Protein AF-0000000084685586 (afdb_homodimer)

Structure (mmCIF, N/CA/C/O backbone):
data_AF-0000000084685586-model_v1
#
loop_
_entity.id
_entity.type
_entity.pdbx_description
1 polymer '7-methyl-GTP pyrophosphatase'
#
loop_
_atom_site.group_PDB
_atom_site.id
_atom_site.type_symbol
_atom_site.label_atom_id
_atom_site.label_alt_id
_atom_site.label_comp_id
_atom_site.label_asym_id
_atom_site.label_entity_id
_atom_site.label_seq_id
_atom_site.pdbx_PDB_ins_code
_atom_site.Cartn_x
_atom_site.Cartn_y
_atom_site.Cartn_z
_atom_site.occupancy
_atom_site.B_iso_or_equiv
_atom_site.auth_seq_id
_atom_site.auth_comp_id
_atom_site.auth_asym_id
_atom_site.auth_atom_id
_atom_site.pdbx_PDB_model_num
ATOM 1 N N . MET A 1 1 ? -26.484 26.156 -3.01 1 33.19 1 MET A N 1
ATOM 2 C CA . MET A 1 1 ? -25.469 25.172 -3.322 1 33.19 1 MET A CA 1
ATOM 3 C C . MET A 1 1 ? -24.594 24.875 -2.104 1 33.19 1 MET A C 1
ATOM 5 O O . MET A 1 1 ? -24.109 25.797 -1.453 1 33.19 1 MET A O 1
ATOM 9 N N . LYS A 1 2 ? -24.719 23.781 -1.361 1 40.91 2 LYS A N 1
ATOM 10 C CA . LYS A 1 2 ? -24.125 23.562 -0.05 1 40.91 2 LYS A CA 1
ATOM 11 C C . LYS A 1 2 ? -22.625 23.875 -0.063 1 40.91 2 LYS A C 1
ATOM 13 O O . LYS A 1 2 ? -21.875 23.344 -0.884 1 40.91 2 LYS A O 1
ATOM 18 N N . ASN A 1 3 ? -22.062 24.969 0.302 1 48.19 3 ASN A N 1
ATOM 19 C CA . ASN A 1 3 ? -20.734 25.547 0.254 1 48.19 3 ASN A CA 1
ATOM 20 C C . ASN A 1 3 ? -19.703 24.609 0.878 1 48.19 3 ASN A C 1
ATOM 22 O O . ASN A 1 3 ? -19.469 24.641 2.09 1 48.19 3 ASN A O 1
ATOM 26 N N . HIS A 1 4 ? -19.516 23.422 0.453 1 59.19 4 HIS A N 1
ATOM 27 C CA . HIS A 1 4 ? -18.5 22.562 1.028 1 59.19 4 HIS A CA 1
ATOM 28 C C . HIS A 1 4 ? -17.109 23.188 0.94 1 59.19 4 HIS A C 1
ATOM 30 O O . HIS A 1 4 ? -16.734 23.734 -0.104 1 59.19 4 HIS A O 1
ATOM 36 N N . PRO A 1 5 ? -16.484 23.453 2.189 1 68.19 5 PRO A N 1
ATOM 37 C CA . PRO A 1 5 ? -15.18 24.109 2.168 1 68.19 5 PRO A CA 1
ATOM 38 C C . PRO A 1 5 ? -14.234 23.5 1.136 1 68.19 5 PRO A C 1
ATOM 40 O O . PRO A 1 5 ? -14.32 22.312 0.843 1 68.19 5 PRO A O 1
ATOM 43 N N . THR A 1 6 ? -13.578 24.438 0.465 1 91.06 6 THR A N 1
ATOM 44 C CA . THR A 1 6 ? -12.539 24.031 -0.475 1 91.06 6 THR A CA 1
ATOM 45 C C . THR A 1 6 ? -11.352 23.422 0.261 1 91.06 6 THR A C 1
ATOM 47 O O . THR A 1 6 ? -11.062 23.797 1.403 1 91.06 6 THR A O 1
ATOM 50 N N . LEU A 1 7 ? -10.812 22.406 -0.241 1 97 7 LEU A N 1
ATOM 51 C CA . LEU A 1 7 ? -9.695 21.672 0.348 1 97 7 LEU A CA 1
ATOM 52 C C . LEU A 1 7 ? -8.367 22.109 -0.25 1 97 7 LEU A C 1
ATOM 54 O O . LEU A 1 7 ? -8.258 22.281 -1.466 1 97 7 LEU A O 1
ATOM 58 N N . VAL A 1 8 ? -7.449 22.438 0.634 1 98.25 8 VAL A N 1
ATOM 59 C CA . VAL A 1 8 ? -6.102 22.781 0.198 1 98.25 8 VAL A CA 1
ATOM 60 C C . VAL A 1 8 ? -5.09 21.812 0.81 1 98.25 8 VAL A C 1
ATOM 62 O O . VAL A 1 8 ? -5.125 21.547 2.014 1 98.25 8 VAL A O 1
ATOM 65 N N . LEU A 1 9 ? -4.289 21.203 0.036 1 98.62 9 LEU A N 1
ATOM 66 C CA . LEU A 1 9 ? -3.156 20.406 0.481 1 98.62 9 LEU A CA 1
ATOM 67 C C . LEU A 1 9 ? -1.905 21.266 0.636 1 98.62 9 LEU A C 1
ATOM 69 O O . LEU A 1 9 ? -1.382 21.781 -0.349 1 98.62 9 LEU A O 1
ATOM 73 N N . ALA A 1 10 ? -1.425 21.438 1.863 1 98.5 10 ALA A N 1
ATOM 74 C CA . ALA A 1 10 ? -0.239 22.234 2.164 1 98.5 10 ALA A CA 1
ATOM 75 C C . ALA A 1 10 ? 1.037 21.438 1.912 1 98.5 10 ALA A C 1
ATOM 77 O O . ALA A 1 10 ? 1.771 21.109 2.85 1 98.5 10 ALA A O 1
ATOM 78 N N . SER A 1 11 ? 1.302 21.172 0.696 1 97.19 11 SER A N 1
ATOM 79 C CA . SER A 1 11 ? 2.434 20.328 0.323 1 97.19 11 SER A CA 1
ATOM 80 C C . SER A 1 11 ? 2.873 20.609 -1.112 1 97.19 11 SER A C 1
ATOM 82 O O . SER A 1 11 ? 2.041 20.875 -1.983 1 97.19 11 SER A O 1
ATOM 84 N N . SER A 1 12 ? 4.105 20.484 -1.377 1 92.56 12 SER A N 1
ATOM 85 C CA . SER A 1 12 ? 4.645 20.5 -2.732 1 92.56 12 SER A CA 1
ATOM 86 C C . SER A 1 12 ? 4.938 19.078 -3.223 1 92.56 12 SER A C 1
ATOM 88 O O . SER A 1 12 ? 5.426 18.891 -4.34 1 92.56 12 SER A O 1
ATOM 90 N N . SER A 1 13 ? 4.707 18.094 -2.408 1 93 13 SER A N 1
ATOM 91 C CA . SER A 1 13 ? 5.023 16.719 -2.736 1 93 13 SER A CA 1
ATOM 92 C C . SER A 1 13 ? 4.09 16.172 -3.816 1 93 13 SER A C 1
ATOM 94 O O . SER A 1 13 ? 2.873 16.125 -3.623 1 93 13 SER A O 1
ATOM 96 N N . PRO A 1 14 ? 4.637 15.719 -4.938 1 94.25 14 PRO A N 1
ATOM 97 C CA . PRO A 1 14 ? 3.775 15.102 -5.945 1 94.25 14 PRO A CA 1
ATOM 98 C C . PRO A 1 14 ? 3.119 13.812 -5.453 1 94.25 14 PRO A C 1
ATOM 100 O O . PRO A 1 14 ? 2.004 13.484 -5.867 1 94.25 14 PRO A O 1
ATOM 103 N N . PHE A 1 15 ? 3.734 13.102 -4.539 1 95.31 15 PHE A N 1
ATOM 104 C CA . PHE A 1 15 ? 3.201 11.852 -4 1 95.31 15 PHE A CA 1
ATOM 105 C C . PHE A 1 15 ? 1.967 12.117 -3.146 1 95.31 15 PHE A C 1
ATOM 107 O O . PHE A 1 15 ? 0.953 11.43 -3.283 1 95.31 15 PHE A O 1
ATOM 114 N N . ARG A 1 16 ? 2.051 13.117 -2.277 1 97.75 16 ARG A N 1
ATOM 115 C CA . ARG A 1 16 ? 0.903 13.453 -1.442 1 97.75 16 ARG A CA 1
ATOM 116 C C . ARG A 1 16 ? -0.281 13.898 -2.291 1 97.75 16 ARG A C 1
ATOM 118 O O . ARG A 1 16 ? -1.428 13.555 -1.999 1 97.75 16 ARG A O 1
ATOM 125 N N . LYS A 1 17 ? 0.033 14.609 -3.336 1 97.56 17 LYS A N 1
ATOM 126 C CA . LYS A 1 17 ? -1.008 15.055 -4.258 1 97.56 17 LYS A CA 1
ATOM 127 C C . LYS A 1 17 ? -1.71 13.859 -4.906 1 97.56 17 LYS A C 1
ATOM 129 O O . LYS A 1 17 ? -2.941 13.797 -4.926 1 97.56 17 LYS A O 1
ATOM 134 N N . THR A 1 18 ? -0.914 12.938 -5.402 1 97.44 18 THR A N 1
ATOM 135 C CA . THR A 1 18 ? -1.449 11.758 -6.062 1 97.44 18 THR A CA 1
ATOM 136 C C . THR A 1 18 ? -2.307 10.938 -5.094 1 97.44 18 THR A C 1
ATOM 138 O O . THR A 1 18 ? -3.363 10.43 -5.473 1 97.44 18 THR A O 1
ATOM 141 N N . LEU A 1 19 ? -1.852 10.828 -3.871 1 98.19 19 LEU A N 1
ATOM 142 C CA . LEU A 1 19 ? -2.594 10.07 -2.869 1 98.19 19 LEU A CA 1
ATOM 143 C C . LEU A 1 19 ? -3.932 10.734 -2.566 1 98.19 19 LEU A C 1
ATOM 145 O O . LEU A 1 19 ? -4.965 10.062 -2.512 1 98.19 19 LEU A O 1
ATOM 149 N N . LEU A 1 20 ? -3.904 12.047 -2.352 1 98.19 20 LEU A N 1
ATOM 150 C CA . LEU A 1 20 ? -5.133 12.758 -2.004 1 98.19 20 LEU A CA 1
ATOM 151 C C . LEU A 1 20 ? -6.168 12.625 -3.115 1 98.19 20 LEU A C 1
ATOM 153 O O . LEU A 1 20 ? -7.367 12.523 -2.846 1 98.19 20 LEU A O 1
ATOM 157 N N . LYS A 1 21 ? -5.715 12.562 -4.359 1 97.25 21 LYS A N 1
ATOM 158 C CA . LYS A 1 21 ? -6.605 12.453 -5.512 1 97.25 21 LYS A CA 1
ATOM 159 C C . LYS A 1 21 ? -7.43 11.172 -5.453 1 97.25 21 LYS A C 1
ATOM 161 O O . LYS A 1 21 ? -8.516 11.094 -6.039 1 97.25 21 LYS A O 1
ATOM 166 N N . LYS A 1 22 ? -6.945 10.172 -4.758 1 96.94 22 LYS A N 1
ATOM 167 C CA . LYS A 1 22 ? -7.656 8.906 -4.633 1 96.94 22 LYS A CA 1
ATOM 168 C C . LYS A 1 22 ? -9 9.102 -3.939 1 96.94 22 LYS A C 1
ATOM 170 O O . LYS A 1 22 ? -9.969 8.398 -4.25 1 96.94 22 LYS A O 1
ATOM 175 N N . ILE A 1 23 ? -9.055 10.094 -3.006 1 96.81 23 ILE A N 1
ATOM 176 C CA . ILE A 1 23 ? -10.242 10.148 -2.164 1 96.81 23 ILE A CA 1
ATOM 177 C C . ILE A 1 23 ? -10.969 11.469 -2.396 1 96.81 23 ILE A C 1
ATOM 179 O O . ILE A 1 23 ? -12.156 11.594 -2.09 1 96.81 23 ILE A O 1
ATOM 183 N N . TYR A 1 24 ? -10.258 12.477 -2.855 1 95 24 TYR A N 1
ATOM 184 C CA . TYR A 1 24 ? -10.805 13.812 -3.066 1 95 24 TYR A CA 1
ATOM 185 C C . TYR A 1 24 ? -10.188 14.469 -4.297 1 95 24 TYR A C 1
ATOM 187 O O . TYR A 1 24 ? -9.156 15.148 -4.195 1 95 24 TYR A O 1
ATOM 195 N N . PRO A 1 25 ? -10.867 14.422 -5.426 1 91.62 25 PRO A N 1
ATOM 196 C CA . PRO A 1 25 ? -10.234 14.805 -6.688 1 91.62 25 PRO A CA 1
ATOM 197 C C . PRO A 1 25 ? -10.117 16.312 -6.863 1 91.62 25 PRO A C 1
ATOM 199 O O . PRO A 1 25 ? -9.234 16.797 -7.582 1 91.62 25 PRO A O 1
ATOM 202 N N . ASN A 1 26 ? -10.977 17.094 -6.219 1 92.25 26 ASN A N 1
ATOM 203 C CA . ASN A 1 26 ? -11 18.547 -6.441 1 92.25 26 ASN A CA 1
ATOM 204 C C . ASN A 1 26 ? -10.445 19.297 -5.238 1 92.25 26 ASN A C 1
ATOM 206 O O . ASN A 1 26 ? -11.172 19.578 -4.277 1 92.25 26 ASN A O 1
ATOM 210 N N . PHE A 1 27 ? -9.195 19.547 -5.293 1 96.62 27 PHE A N 1
ATOM 211 C CA . PHE A 1 27 ? -8.531 20.312 -4.242 1 96.62 27 PHE A CA 1
ATOM 212 C C . PHE A 1 27 ? -7.441 21.203 -4.828 1 96.62 27 PHE A C 1
ATOM 214 O O . PHE A 1 27 ? -7.035 21.016 -5.977 1 96.62 27 PHE A O 1
ATOM 221 N N . GLU A 1 28 ? -7.055 22.141 -4.082 1 96.69 28 GLU A N 1
ATOM 222 C CA . GLU A 1 28 ? -5.922 23 -4.414 1 96.69 28 GLU A CA 1
ATOM 223 C C . GLU A 1 28 ? -4.656 22.547 -3.695 1 96.69 28 GLU A C 1
ATOM 225 O O . GLU A 1 28 ? -4.719 21.734 -2.762 1 96.69 28 GLU A O 1
ATOM 230 N N . THR A 1 29 ? -3.537 22.953 -4.176 1 97.56 29 THR A N 1
ATOM 231 C CA . THR A 1 29 ? -2.262 22.734 -3.506 1 97.56 29 THR A CA 1
ATOM 232 C C . THR A 1 29 ? -1.527 24.047 -3.283 1 97.56 29 THR A C 1
ATOM 234 O O . THR A 1 29 ? -1.684 24.984 -4.062 1 97.56 29 THR A O 1
ATOM 237 N N . ALA A 1 30 ? -0.843 24.172 -2.273 1 97.69 30 ALA A N 1
ATOM 238 C CA . ALA A 1 30 ? 0.036 25.297 -1.982 1 97.69 30 ALA A CA 1
ATOM 239 C C . ALA A 1 30 ? 1.222 24.859 -1.126 1 97.69 30 ALA A C 1
ATOM 241 O O . ALA A 1 30 ? 1.078 24.016 -0.239 1 97.69 30 ALA A O 1
ATOM 242 N N . SER A 1 31 ? 2.363 25.391 -1.377 1 95.5 31 SER A N 1
ATOM 243 C CA . SER A 1 31 ? 3.572 25.062 -0.632 1 95.5 31 SER A CA 1
ATOM 244 C C . SER A 1 31 ? 3.793 26.016 0.526 1 95.5 31 SER A C 1
ATOM 246 O O . SER A 1 31 ? 4.02 27.219 0.312 1 95.5 31 SER A O 1
ATOM 248 N N . PRO A 1 32 ? 3.73 25.484 1.701 1 93.75 32 PRO A N 1
ATOM 249 C CA . PRO A 1 32 ? 3.996 26.375 2.83 1 93.75 32 PRO A CA 1
ATOM 250 C C . PRO A 1 32 ? 5.48 26.688 2.996 1 93.75 32 PRO A C 1
ATOM 252 O O . PRO A 1 32 ? 6.332 25.859 2.674 1 93.75 32 PRO A O 1
ATOM 255 N N . ASN A 1 33 ? 5.781 27.844 3.439 1 92.06 33 ASN A N 1
ATOM 256 C CA . ASN A 1 33 ? 7.133 28.266 3.795 1 92.06 33 ASN A CA 1
ATOM 257 C C . ASN A 1 33 ? 7.336 28.266 5.309 1 92.06 33 ASN A C 1
ATOM 259 O O . ASN A 1 33 ? 6.898 29.203 5.988 1 92.06 33 ASN A O 1
ATOM 263 N N . ILE A 1 34 ? 7.961 27.25 5.766 1 93.81 34 ILE A N 1
ATOM 264 C CA . ILE A 1 34 ? 8.172 27.188 7.207 1 93.81 34 ILE A CA 1
ATOM 265 C C . ILE A 1 34 ? 9.602 26.766 7.504 1 93.81 34 ILE A C 1
ATOM 267 O O . ILE A 1 34 ? 10.289 26.219 6.633 1 93.81 34 ILE A O 1
ATOM 271 N N . ASP A 1 35 ? 10.07 27.047 8.727 1 91.44 35 ASP A N 1
ATOM 272 C CA . ASP A 1 35 ? 11.328 26.531 9.242 1 91.44 35 ASP A CA 1
ATOM 273 C C . ASP A 1 35 ? 11.164 25.094 9.727 1 91.44 35 ASP A C 1
ATOM 275 O O . ASP A 1 35 ? 10.492 24.844 10.727 1 91.44 35 ASP A O 1
ATOM 279 N N . GLU A 1 36 ? 11.766 24.109 9.031 1 89.69 36 GLU A N 1
ATOM 280 C CA . GLU A 1 36 ? 11.562 22.703 9.352 1 89.69 36 GLU A CA 1
ATOM 281 C C . GLU A 1 36 ? 12.672 22.188 10.258 1 89.69 36 GLU A C 1
ATOM 283 O O . GLU A 1 36 ? 12.805 20.969 10.461 1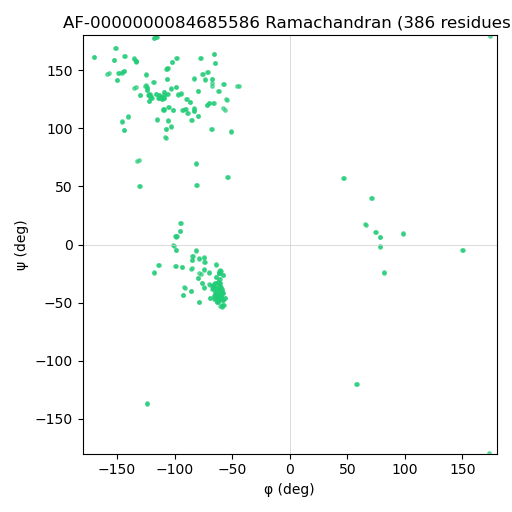 89.69 36 GLU A O 1
ATOM 288 N N . SER A 1 37 ? 13.422 23.078 10.93 1 88.25 37 SER A N 1
ATOM 289 C CA . SER A 1 37 ? 14.547 22.672 11.766 1 88.25 37 SER A CA 1
ATOM 290 C C . SER A 1 37 ? 14.07 21.984 13.031 1 88.25 37 SER A C 1
ATOM 292 O O . SER A 1 37 ? 12.984 22.25 13.531 1 88.25 37 SER A O 1
ATOM 294 N N . PHE A 1 38 ? 14.898 21.062 13.469 1 84.94 38 PHE A N 1
ATOM 295 C CA . PHE A 1 38 ? 14.633 20.359 14.719 1 84.94 38 PHE A CA 1
ATOM 296 C C . PHE A 1 38 ? 14.75 21.297 15.906 1 84.94 38 PHE A C 1
ATOM 298 O O . PHE A 1 38 ? 15.625 22.172 15.93 1 84.94 38 PHE A O 1
ATOM 305 N N . LYS A 1 39 ? 13.867 21.094 16.875 1 88.81 39 LYS A N 1
ATOM 306 C CA . LYS A 1 39 ? 13.953 21.812 18.141 1 88.81 39 LYS A CA 1
ATOM 307 C C . LYS A 1 39 ? 14.539 20.922 19.234 1 88.81 39 LYS A C 1
ATOM 309 O O . LYS A 1 39 ? 14.43 19.703 19.172 1 88.81 39 LYS A O 1
ATOM 314 N N . ALA A 1 40 ? 15.094 21.531 20.266 1 87.75 40 ALA A N 1
ATOM 315 C CA . ALA A 1 40 ? 15.742 20.797 21.344 1 87.75 40 ALA A CA 1
ATOM 316 C C . ALA A 1 40 ? 14.742 19.891 22.062 1 87.75 40 ALA A C 1
ATOM 318 O O . ALA A 1 40 ? 13.617 20.297 22.344 1 87.75 40 ALA A O 1
ATOM 319 N N . ASN A 1 41 ? 15.086 18.578 22.297 1 90.06 41 ASN A N 1
ATOM 320 C CA . ASN A 1 41 ? 14.336 17.578 23.047 1 90.06 41 ASN A CA 1
ATOM 321 C C . ASN A 1 41 ? 13.023 17.234 22.359 1 90.06 41 ASN A C 1
ATOM 323 O O . ASN A 1 41 ? 12.062 16.812 23.016 1 90.06 41 ASN A O 1
ATOM 327 N N . GLU A 1 42 ? 12.938 17.562 21.141 1 94.56 42 GLU A N 1
ATOM 328 C CA . GLU A 1 42 ? 11.75 17.203 20.375 1 94.56 42 GLU A CA 1
ATOM 329 C C . GLU A 1 42 ? 11.852 15.773 19.844 1 94.56 42 GLU A C 1
ATOM 331 O O . GLU A 1 42 ? 12.82 15.422 19.156 1 94.56 42 GLU A O 1
ATOM 336 N N . SER A 1 43 ? 10.93 14.852 20.281 1 96.5 43 SER A N 1
ATOM 337 C CA . SER A 1 43 ? 10.898 13.492 19.75 1 96.5 43 SER A CA 1
ATOM 338 C C . SER A 1 43 ? 10.523 13.484 18.281 1 96.5 43 SER A C 1
ATOM 340 O O . SER A 1 43 ? 9.992 14.469 17.766 1 96.5 43 SER A O 1
ATOM 342 N N . PRO A 1 44 ? 10.773 12.352 17.562 1 96.5 44 PRO A N 1
ATOM 343 C CA . PRO A 1 44 ? 10.375 12.25 16.156 1 96.5 44 PRO A CA 1
ATOM 344 C C . PRO A 1 44 ? 8.875 12.453 15.953 1 96.5 44 PRO A C 1
ATOM 346 O O . PRO A 1 44 ? 8.461 13.102 14.992 1 96.5 44 PRO A O 1
ATOM 349 N N . ILE A 1 45 ? 8.07 11.906 16.797 1 97.88 45 ILE A N 1
ATOM 350 C CA . ILE A 1 45 ? 6.621 12.062 16.719 1 97.88 45 ILE A CA 1
ATOM 351 C C . ILE A 1 45 ? 6.242 13.523 16.906 1 97.88 45 ILE A C 1
ATOM 353 O O . ILE A 1 45 ? 5.441 14.07 16.156 1 97.88 45 ILE A O 1
ATOM 357 N N . GLU A 1 46 ? 6.84 14.188 17.875 1 97.62 46 GLU A N 1
ATOM 358 C CA . GLU A 1 46 ? 6.559 15.594 18.141 1 97.62 46 GLU A CA 1
ATOM 359 C C . GLU A 1 46 ? 6.992 16.469 16.969 1 97.62 46 GLU A C 1
ATOM 361 O O . GLU A 1 46 ? 6.289 17.406 16.594 1 97.62 46 GLU A O 1
ATOM 366 N N . LEU A 1 47 ? 8.156 16.141 16.453 1 97.44 47 LEU A N 1
ATOM 367 C CA . LEU A 1 47 ? 8.656 16.891 15.289 1 97.44 47 LEU A CA 1
ATOM 368 C C . LEU A 1 47 ? 7.676 16.781 14.125 1 97.44 47 LEU A C 1
ATOM 370 O O . LEU A 1 47 ? 7.289 17.812 13.547 1 97.44 47 LEU A O 1
ATOM 374 N N . SER A 1 48 ? 7.293 15.562 13.766 1 98.12 48 SER A N 1
ATOM 375 C CA . SER A 1 48 ? 6.387 15.359 12.641 1 98.12 48 SER A CA 1
ATOM 376 C C . SER A 1 48 ? 5.055 16.062 12.867 1 98.12 48 SER A C 1
ATOM 378 O O . SER A 1 48 ? 4.5 16.672 11.945 1 98.12 48 SER A O 1
ATOM 380 N N . LYS A 1 49 ? 4.527 16.016 14.062 1 98.56 49 LYS A N 1
ATOM 381 C CA . LYS A 1 49 ? 3.27 16.688 14.406 1 98.56 49 LYS A CA 1
ATOM 382 C C . LYS A 1 49 ? 3.391 18.203 14.258 1 98.56 49 LYS A C 1
ATOM 384 O O . LYS A 1 49 ? 2.518 18.844 13.672 1 98.56 49 LYS A O 1
ATOM 389 N N . ARG A 1 50 ? 4.469 18.703 14.867 1 98.12 50 ARG A N 1
ATOM 390 C CA . ARG A 1 50 ? 4.664 20.141 14.82 1 98.12 50 ARG A CA 1
ATOM 391 C C . ARG A 1 50 ? 4.746 20.641 13.375 1 98.12 50 ARG A C 1
ATOM 393 O O . ARG A 1 50 ? 4.09 21.609 13.008 1 98.12 50 ARG A O 1
ATOM 400 N N . LEU A 1 51 ? 5.531 19.984 12.594 1 97.94 51 LEU A N 1
ATOM 401 C CA . LEU A 1 51 ? 5.723 20.391 11.211 1 97.94 51 LEU A CA 1
ATOM 402 C C . LEU A 1 51 ? 4.426 20.281 10.422 1 97.94 51 LEU A C 1
ATOM 404 O O . LEU A 1 51 ? 4.094 21.156 9.625 1 97.94 51 LEU A O 1
ATOM 408 N N . ALA A 1 52 ? 3.664 19.172 10.594 1 98.62 52 ALA A N 1
ATOM 409 C CA . ALA A 1 52 ? 2.367 19.047 9.938 1 98.62 52 ALA A CA 1
ATOM 410 C C . ALA A 1 52 ? 1.443 20.203 10.297 1 98.62 52 ALA A C 1
ATOM 412 O O . ALA A 1 52 ? 0.808 20.797 9.422 1 98.62 52 ALA A O 1
ATOM 413 N N . PHE A 1 53 ? 1.397 20.516 11.547 1 98.62 53 PHE A N 1
ATOM 414 C CA . PHE A 1 53 ? 0.56 21.594 12.047 1 98.62 53 PHE A CA 1
ATOM 415 C C . PHE A 1 53 ? 1.013 22.938 11.484 1 98.62 53 PHE A C 1
ATOM 417 O O . PHE A 1 53 ? 0.194 23.719 11 1 98.62 53 PHE A O 1
ATOM 424 N N . GLU A 1 54 ? 2.309 23.188 11.523 1 98.38 54 GLU A N 1
ATOM 425 C CA . GLU A 1 54 ? 2.85 24.469 11.062 1 98.38 54 GLU A CA 1
ATOM 426 C C . GLU A 1 54 ? 2.643 24.656 9.562 1 98.38 54 GLU A C 1
ATOM 428 O O . GLU A 1 54 ? 2.367 25.766 9.102 1 98.38 54 GLU A O 1
ATOM 433 N N . LYS A 1 55 ? 2.734 23.578 8.828 1 98.56 55 LYS A N 1
ATOM 434 C CA . LYS A 1 55 ? 2.498 23.656 7.387 1 98.56 55 LYS A CA 1
ATOM 435 C C . LYS A 1 55 ? 1.059 24.062 7.086 1 98.56 55 LYS A C 1
ATOM 437 O O . LYS A 1 55 ? 0.816 24.922 6.223 1 98.56 55 LYS A O 1
ATOM 442 N N . ALA A 1 56 ? 0.121 23.5 7.773 1 98.62 56 ALA A N 1
ATOM 443 C CA . ALA A 1 56 ? -1.281 23.859 7.594 1 98.62 56 ALA A CA 1
ATOM 444 C C . ALA A 1 56 ? -1.533 25.297 8.039 1 98.62 56 ALA A C 1
ATOM 446 O O . ALA A 1 56 ? -2.154 26.078 7.312 1 98.62 56 ALA A O 1
ATOM 447 N N . THR A 1 57 ? -0.998 25.656 9.156 1 98.25 57 THR A N 1
ATOM 448 C CA . THR A 1 57 ? -1.232 26.969 9.758 1 98.25 57 THR A CA 1
ATOM 449 C C . THR A 1 57 ? -0.642 28.078 8.898 1 98.25 57 THR A C 1
ATOM 451 O O . THR A 1 57 ? -1.231 29.156 8.773 1 98.25 57 THR A O 1
ATOM 454 N N . ALA A 1 58 ? 0.47 27.781 8.32 1 98.19 58 ALA A N 1
ATOM 455 C CA . ALA A 1 58 ? 1.184 28.781 7.52 1 98.19 58 ALA A CA 1
ATOM 456 C C . ALA A 1 58 ? 0.329 29.266 6.352 1 98.19 58 ALA A C 1
ATOM 458 O O . ALA A 1 58 ? 0.521 30.375 5.852 1 98.19 58 ALA A O 1
ATOM 459 N N . LEU A 1 59 ? -0.647 28.531 5.926 1 98 59 LEU A N 1
ATOM 460 C CA . LEU A 1 59 ? -1.411 28.859 4.73 1 98 59 LEU A CA 1
ATOM 461 C C . LEU A 1 59 ? -2.725 29.547 5.094 1 98 59 LEU A C 1
ATOM 463 O O . LEU A 1 59 ? -3.457 30 4.215 1 98 59 LEU A O 1
ATOM 467 N N . THR A 1 60 ? -3.086 29.688 6.371 1 97.56 60 THR A N 1
ATOM 468 C CA . THR A 1 60 ? -4.375 30.188 6.832 1 97.56 60 THR A CA 1
ATOM 469 C C . THR A 1 60 ? -4.617 31.609 6.328 1 97.56 60 THR A C 1
ATOM 471 O O . THR A 1 60 ? -5.742 31.969 5.973 1 97.56 60 THR A O 1
ATOM 474 N N . PRO A 1 61 ? -3.549 32.531 6.227 1 97.38 61 PRO A N 1
ATOM 475 C CA . PRO A 1 61 ? -3.809 33.875 5.727 1 97.38 61 PRO A CA 1
ATOM 476 C C . PRO A 1 61 ? -4.23 33.875 4.258 1 97.38 61 PRO A C 1
ATOM 478 O O . PRO A 1 61 ? -5.059 34.719 3.857 1 97.38 61 PRO A O 1
ATOM 481 N N . ASP A 1 62 ? -3.717 33 3.467 1 97.5 62 ASP A N 1
ATOM 482 C CA . ASP A 1 62 ? -3.982 32.969 2.031 1 97.5 62 ASP A CA 1
ATOM 483 C C . ASP A 1 62 ? -5.258 32.188 1.73 1 97.5 62 ASP A C 1
ATOM 485 O O . ASP A 1 62 ? -5.863 32.344 0.669 1 97.5 62 ASP A O 1
ATOM 489 N N . PHE A 1 63 ? -5.656 31.312 2.717 1 97.31 63 PHE A N 1
ATOM 490 C CA . PHE A 1 63 ? -6.832 30.469 2.566 1 97.31 63 PHE A CA 1
ATOM 491 C C . PHE A 1 63 ? -7.727 30.562 3.797 1 97.31 63 PHE A C 1
ATOM 493 O O . PHE A 1 63 ? -7.883 29.578 4.531 1 97.31 63 PHE A O 1
ATOM 500 N N . PRO A 1 64 ? -8.43 31.641 4.008 1 95.75 64 PRO A N 1
ATOM 501 C CA . PRO A 1 64 ? -9.117 31.922 5.27 1 95.75 64 PRO A CA 1
ATOM 502 C C . PRO A 1 64 ? -10.438 31.156 5.398 1 95.75 64 PRO A C 1
ATOM 504 O O . PRO A 1 64 ? -11.023 31.125 6.484 1 95.75 64 PRO A O 1
ATOM 507 N N . ASN A 1 65 ? -11.016 30.531 4.391 1 95.56 65 ASN A N 1
ATOM 508 C CA . ASN A 1 65 ? -12.266 29.781 4.41 1 95.56 65 ASN A CA 1
ATOM 509 C C . ASN A 1 65 ? -12.109 28.406 3.768 1 95.56 65 ASN A C 1
ATOM 511 O O . ASN A 1 65 ? -12.891 28.031 2.889 1 95.56 65 ASN A O 1
ATOM 515 N N . HIS A 1 66 ? -11.086 27.672 4.215 1 97.19 66 HIS A N 1
ATOM 516 C CA . HIS A 1 66 ? -10.727 26.391 3.629 1 97.19 66 HIS A CA 1
ATOM 517 C C . HIS A 1 66 ? -10.484 25.344 4.707 1 97.19 66 HIS A C 1
ATOM 519 O O . HIS A 1 66 ? -10.305 25.672 5.879 1 97.19 66 HIS A O 1
ATOM 525 N N . LEU A 1 67 ? -10.602 24.125 4.355 1 98.06 67 LEU A N 1
ATOM 526 C CA . LEU A 1 67 ? -9.938 23.031 5.059 1 98.06 67 LEU A CA 1
ATOM 527 C C . LEU A 1 67 ? -8.523 22.812 4.512 1 98.06 67 LEU A C 1
ATOM 529 O O . LEU A 1 67 ? -8.344 22.641 3.303 1 98.06 67 LEU A O 1
ATOM 533 N N . ILE A 1 68 ? -7.559 22.906 5.391 1 98.69 68 ILE A N 1
ATOM 534 C CA . ILE A 1 68 ? -6.156 22.828 4.984 1 98.69 68 ILE A CA 1
ATOM 535 C C . ILE A 1 68 ? -5.527 21.562 5.539 1 98.69 68 ILE A C 1
ATOM 537 O O . ILE A 1 68 ? -5.617 21.281 6.738 1 98.69 68 ILE A O 1
ATOM 541 N N . ILE A 1 69 ? -4.93 20.797 4.66 1 98.81 69 ILE A N 1
ATOM 542 C CA . ILE A 1 69 ? -4.25 19.562 5.051 1 98.81 69 ILE A CA 1
ATOM 543 C C . ILE A 1 69 ? -2.742 19.797 5.105 1 98.81 69 ILE A C 1
ATOM 545 O O . ILE A 1 69 ? -2.121 20.125 4.094 1 98.81 69 ILE A O 1
ATOM 549 N N . GLY A 1 70 ? -2.176 19.688 6.266 1 98.75 70 GLY A N 1
ATOM 550 C CA . GLY A 1 70 ? -0.733 19.609 6.434 1 98.75 70 GLY A CA 1
ATOM 551 C C . GLY A 1 70 ? -0.247 18.219 6.797 1 98.75 70 GLY A C 1
ATOM 552 O O . GLY A 1 70 ? -0.894 17.516 7.57 1 98.75 70 GLY A O 1
ATOM 553 N N . SER A 1 71 ? 0.92 17.844 6.242 1 98.56 71 SER A N 1
ATOM 554 C CA . SER A 1 71 ? 1.512 16.547 6.559 1 98.56 71 SER A CA 1
ATOM 555 C C . SER A 1 71 ? 3.035 16.625 6.578 1 98.56 71 SER A C 1
ATOM 557 O O . SER A 1 71 ? 3.627 17.438 5.867 1 98.56 71 SER A O 1
ATOM 559 N N . ASP A 1 72 ? 3.615 15.836 7.41 1 97.88 72 ASP A N 1
ATOM 560 C CA . ASP A 1 72 ? 5.066 15.695 7.48 1 97.88 72 ASP A CA 1
ATOM 561 C C . ASP A 1 72 ? 5.461 14.281 7.906 1 97.88 72 ASP A C 1
ATOM 563 O O . ASP A 1 72 ? 4.727 13.625 8.648 1 97.88 72 ASP A O 1
ATOM 567 N N . GLN A 1 73 ? 6.559 13.844 7.418 1 97.62 73 GLN A N 1
ATOM 568 C CA . GLN A 1 73 ? 7.027 12.492 7.703 1 97.62 73 GLN A CA 1
ATOM 569 C C . GLN A 1 73 ? 8.477 12.5 8.164 1 97.62 73 GLN A C 1
ATOM 571 O O . GLN A 1 73 ? 9.336 13.125 7.539 1 97.62 73 GLN A O 1
ATOM 576 N N . VAL A 1 74 ? 8.68 11.859 9.273 1 97.69 74 VAL A N 1
ATOM 577 C CA . VAL A 1 74 ? 10.016 11.688 9.836 1 97.69 74 VAL A CA 1
ATOM 578 C C . VAL A 1 74 ? 10.398 10.203 9.805 1 97.69 74 VAL A C 1
ATOM 580 O O . VAL A 1 74 ? 9.625 9.352 10.25 1 97.69 74 VAL A O 1
ATOM 583 N N . ALA A 1 75 ? 11.555 9.898 9.266 1 98.38 75 ALA A N 1
ATOM 584 C CA . ALA A 1 75 ? 12.078 8.539 9.211 1 98.38 75 ALA A CA 1
ATOM 585 C C . ALA A 1 75 ? 13.266 8.367 10.164 1 98.38 75 ALA A C 1
ATOM 587 O O . ALA A 1 75 ? 14.195 9.18 10.156 1 98.38 75 ALA A O 1
ATOM 588 N N . MET A 1 76 ? 13.203 7.309 10.945 1 98.62 76 MET A N 1
ATOM 589 C CA . MET A 1 76 ? 14.242 7.082 11.945 1 98.62 76 MET A CA 1
ATOM 590 C C . MET A 1 76 ? 14.883 5.711 11.758 1 98.62 76 MET A C 1
ATOM 592 O O . MET A 1 76 ? 14.188 4.715 11.57 1 98.62 76 MET A O 1
ATOM 596 N N . LEU A 1 77 ? 16.141 5.629 11.773 1 98.62 77 LEU A N 1
ATOM 597 C CA . LEU A 1 77 ? 16.938 4.426 11.977 1 98.62 77 LEU A CA 1
ATOM 598 C C . LEU A 1 77 ? 17.594 4.438 13.359 1 98.62 77 LEU A C 1
ATOM 600 O O . LEU A 1 77 ? 18.641 5.066 13.547 1 98.62 77 LEU A O 1
ATOM 604 N N . GLY A 1 78 ? 17 3.73 14.305 1 97.06 78 GLY A N 1
ATOM 605 C CA . GLY A 1 78 ? 17.422 3.951 15.688 1 97.06 78 GLY A CA 1
ATOM 606 C C . GLY A 1 78 ? 17.25 5.391 16.141 1 97.06 78 GLY A C 1
ATOM 607 O O . GLY A 1 78 ? 16.156 5.957 16.016 1 97.06 78 GLY A O 1
ATOM 608 N N . ASP A 1 79 ? 18.328 5.98 16.516 1 95.25 79 ASP A N 1
ATOM 609 C CA . ASP A 1 79 ? 18.281 7.352 17 1 95.25 79 ASP A CA 1
ATOM 610 C C . ASP A 1 79 ? 18.672 8.344 15.914 1 95.25 79 ASP A C 1
ATOM 612 O O . ASP A 1 79 ? 18.703 9.555 16.156 1 95.25 79 ASP A O 1
ATOM 616 N N . GLN A 1 80 ? 18.828 7.828 14.789 1 95.69 80 GLN A N 1
ATOM 617 C CA . GLN A 1 80 ? 19.25 8.688 13.688 1 95.69 80 GLN A CA 1
ATOM 618 C C . GLN A 1 80 ? 18.094 8.977 12.734 1 95.69 80 GLN A C 1
ATOM 620 O O . GLN A 1 80 ? 17.438 8.055 12.258 1 95.69 80 GLN A O 1
ATOM 625 N N . GLN A 1 81 ? 17.922 10.234 12.453 1 96 81 GLN A N 1
ATOM 626 C CA . GLN A 1 81 ? 16.922 10.625 11.461 1 96 81 GLN A CA 1
ATOM 627 C C . GLN A 1 81 ? 17.453 10.438 10.047 1 96 81 GLN A C 1
ATOM 629 O O . GLN A 1 81 ? 18.594 10.797 9.75 1 96 81 GLN A O 1
ATOM 634 N N . LEU A 1 82 ? 16.703 9.844 9.219 1 97.44 82 LEU A N 1
ATOM 635 C CA . LEU A 1 82 ? 17 9.711 7.797 1 97.44 82 LEU A CA 1
ATOM 636 C C . LEU A 1 82 ? 16.328 10.828 6.996 1 97.44 82 LEU A C 1
ATOM 638 O O . LEU A 1 82 ? 15.148 11.117 7.203 1 97.44 82 LEU A O 1
ATOM 642 N N . THR A 1 83 ? 17.047 11.469 6.184 1 95.06 83 THR A N 1
ATOM 643 C CA . THR A 1 83 ? 16.547 12.57 5.379 1 95.06 83 THR A CA 1
ATOM 644 C C . THR A 1 83 ? 16.609 12.234 3.893 1 95.06 83 THR A C 1
ATOM 646 O O . THR A 1 83 ? 16.938 11.102 3.523 1 95.06 83 THR A O 1
ATOM 649 N N . LYS A 1 84 ? 16.156 13.148 3.074 1 95.81 84 LYS A N 1
ATOM 650 C CA . LYS A 1 84 ? 16.312 12.992 1.631 1 95.81 84 LYS A CA 1
ATOM 651 C C . LYS A 1 84 ? 17.797 13.055 1.232 1 95.81 84 LYS A C 1
ATOM 653 O O . LYS A 1 84 ? 18.469 14.062 1.486 1 95.81 84 LYS A O 1
ATOM 658 N N . PRO A 1 85 ? 18.234 12.008 0.623 1 97.75 85 PRO A N 1
ATOM 659 C CA . PRO A 1 85 ? 19.672 11.977 0.369 1 97.75 85 PRO A CA 1
ATOM 660 C C . PRO A 1 85 ? 20.109 13 -0.676 1 97.75 85 PRO A C 1
ATOM 662 O O . PRO A 1 85 ? 21.266 13.461 -0.65 1 97.75 85 PRO A O 1
ATOM 665 N N . GLY A 1 86 ? 19.234 13.242 -1.7 1 97.19 86 GLY A N 1
ATOM 666 C CA . GLY A 1 86 ? 19.5 14.273 -2.693 1 97.19 86 GLY A CA 1
ATOM 667 C C . GLY A 1 86 ? 20.438 13.805 -3.799 1 97.19 86 GLY A C 1
ATOM 668 O O . GLY A 1 86 ? 20.453 14.383 -4.891 1 97.19 86 GLY A O 1
ATOM 669 N N . GLU A 1 87 ? 21.281 12.766 -3.535 1 97.94 87 GLU A N 1
ATOM 670 C CA . GLU A 1 87 ? 22.25 12.289 -4.527 1 97.94 87 GLU A CA 1
ATOM 671 C C . GLU A 1 87 ? 22.547 10.812 -4.328 1 97.94 87 GLU A C 1
ATOM 673 O O . GLU A 1 87 ? 22.219 10.234 -3.293 1 97.94 87 GLU A O 1
ATOM 678 N N . PHE A 1 88 ? 23.25 10.266 -5.363 1 98.5 88 PHE A N 1
ATOM 679 C CA . PHE A 1 88 ? 23.5 8.836 -5.465 1 98.5 88 PHE A CA 1
ATOM 680 C C . PHE A 1 88 ? 24.266 8.328 -4.254 1 98.5 88 PHE A C 1
ATOM 682 O O . PHE A 1 88 ? 23.812 7.434 -3.543 1 98.5 88 PHE A O 1
ATOM 689 N N . ASN A 1 89 ? 25.406 8.898 -3.898 1 98.62 89 ASN A N 1
ATOM 690 C CA . ASN A 1 89 ? 26.281 8.391 -2.857 1 98.62 89 ASN A CA 1
ATOM 691 C C . ASN A 1 89 ? 25.625 8.43 -1.484 1 98.62 89 ASN A C 1
ATOM 693 O O . ASN A 1 89 ? 25.781 7.508 -0.685 1 98.62 89 ASN A O 1
ATOM 697 N N . LYS A 1 90 ? 24.922 9.461 -1.202 1 98.5 90 LYS A N 1
ATOM 698 C CA . LYS A 1 90 ? 24.219 9.57 0.076 1 98.5 90 LYS A CA 1
ATOM 699 C C . LYS A 1 90 ? 23.094 8.539 0.18 1 98.5 90 LYS A C 1
ATOM 701 O O . LYS A 1 90 ? 22.844 7.992 1.256 1 98.5 90 LYS A O 1
ATOM 706 N N . ALA A 1 91 ? 22.422 8.336 -0.968 1 98.75 91 ALA A N 1
ATOM 707 C CA . ALA A 1 91 ? 21.391 7.309 -0.992 1 98.75 91 ALA A CA 1
ATOM 708 C C . ALA A 1 91 ? 21.969 5.93 -0.69 1 98.75 91 ALA A C 1
ATOM 710 O O . ALA A 1 91 ? 21.438 5.188 0.135 1 98.75 91 ALA A O 1
ATOM 711 N N . VAL A 1 92 ? 23.094 5.625 -1.339 1 98.81 92 VAL A N 1
ATOM 712 C CA . VAL A 1 92 ? 23.766 4.344 -1.138 1 98.81 92 VAL A CA 1
ATOM 713 C C . VAL A 1 92 ? 24.188 4.207 0.322 1 98.81 92 VAL A C 1
ATOM 715 O O . VAL A 1 92 ? 24 3.158 0.938 1 98.81 92 VAL A O 1
ATOM 718 N N . GLN A 1 93 ? 24.703 5.23 0.872 1 98.62 93 GLN A N 1
ATOM 719 C CA . GLN A 1 93 ? 25.156 5.215 2.26 1 98.62 93 GLN A CA 1
ATOM 720 C C . GLN A 1 93 ? 23.984 4.961 3.213 1 98.62 93 GLN A C 1
ATOM 722 O O . GLN A 1 93 ? 24.094 4.148 4.133 1 98.62 93 GLN A O 1
ATOM 727 N N . GLN A 1 94 ? 22.953 5.676 3.021 1 98.62 94 GLN A N 1
ATOM 728 C CA . GLN A 1 94 ? 21.781 5.508 3.877 1 98.62 94 GLN A CA 1
ATOM 729 C C . GLN A 1 94 ? 21.25 4.078 3.799 1 98.62 94 GLN A C 1
ATOM 731 O O . GLN A 1 94 ? 20.953 3.465 4.828 1 98.62 94 GLN A O 1
ATOM 736 N N . LEU A 1 95 ? 21.094 3.537 2.58 1 98.88 95 LEU A N 1
ATOM 737 C CA . LEU A 1 95 ? 20.578 2.188 2.4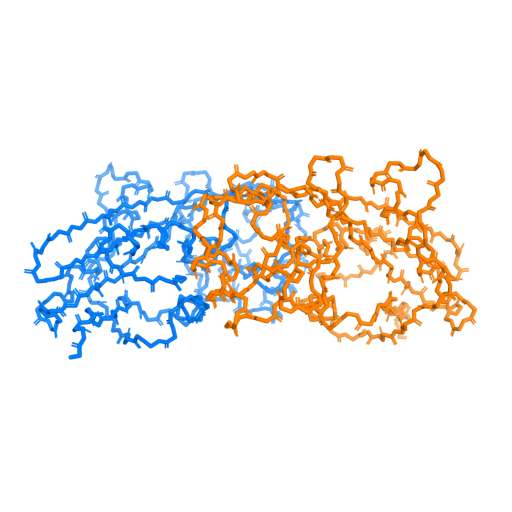02 1 98.88 95 LEU A CA 1
ATOM 738 C C . LEU A 1 95 ? 21.531 1.151 2.977 1 98.88 95 LEU A C 1
ATOM 740 O O . LEU A 1 95 ? 21.094 0.135 3.525 1 98.88 95 LEU A O 1
ATOM 744 N N . THR A 1 96 ? 22.828 1.391 2.814 1 98.88 96 THR A N 1
ATOM 745 C CA . THR A 1 96 ? 23.812 0.484 3.396 1 98.88 96 THR A CA 1
ATOM 746 C C . THR A 1 96 ? 23.672 0.428 4.914 1 98.88 96 THR A C 1
ATOM 748 O O . THR A 1 96 ? 23.672 -0.654 5.504 1 98.88 96 THR A O 1
ATOM 751 N N . ARG A 1 97 ? 23.5 1.558 5.527 1 98.5 97 ARG A N 1
ATOM 752 C CA . ARG A 1 97 ? 23.312 1.62 6.973 1 98.5 97 ARG A CA 1
ATOM 753 C C . ARG A 1 97 ? 22.016 0.939 7.395 1 98.5 97 ARG A C 1
ATOM 755 O O . ARG A 1 97 ? 21.938 0.36 8.477 1 98.5 97 ARG A O 1
ATOM 762 N N . SER A 1 98 ? 21.031 1.013 6.562 1 98.69 98 SER A N 1
ATOM 763 C CA . SER A 1 98 ? 19.703 0.516 6.887 1 98.69 98 SER A CA 1
ATOM 764 C C . SER A 1 98 ? 19.594 -0.979 6.609 1 98.69 98 SER A C 1
ATOM 766 O O . SER A 1 98 ? 18.641 -1.625 7.047 1 98.69 98 SER A O 1
ATOM 768 N N . SER A 1 99 ? 20.531 -1.545 5.895 1 98.75 99 SER A N 1
ATOM 769 C CA . SER A 1 99 ? 20.5 -2.953 5.508 1 98.75 99 SER A CA 1
ATOM 770 C C . SER A 1 99 ? 20.359 -3.855 6.73 1 98.75 99 SER A C 1
ATOM 772 O O . SER A 1 99 ? 21.109 -3.732 7.695 1 98.75 99 SER A O 1
ATOM 774 N N . GLY A 1 100 ? 19.328 -4.723 6.727 1 98.69 100 GLY A N 1
ATOM 775 C CA . GLY A 1 100 ? 19.109 -5.691 7.789 1 98.69 100 GLY A CA 1
ATOM 776 C C . GLY A 1 100 ? 18.484 -5.082 9.031 1 98.69 100 GLY A C 1
ATOM 777 O O . GLY A 1 100 ? 18.375 -5.746 10.062 1 98.69 100 GLY A O 1
ATOM 778 N N . LYS A 1 101 ? 18.094 -3.848 9.008 1 98.81 101 LYS A N 1
ATOM 779 C CA . LYS A 1 101 ? 17.562 -3.15 10.172 1 98.81 101 LYS A CA 1
ATOM 780 C C . LYS A 1 101 ? 16.125 -2.705 9.945 1 98.81 101 LYS A C 1
ATOM 782 O O . LYS A 1 101 ? 15.516 -3.033 8.914 1 98.81 101 LYS A O 1
ATOM 787 N N . THR A 1 102 ? 15.523 -2.125 10.914 1 98.88 102 THR A N 1
ATOM 788 C CA . THR A 1 102 ? 14.148 -1.625 10.836 1 98.88 102 THR A CA 1
ATOM 789 C C . THR A 1 102 ? 14.133 -0.099 10.852 1 98.88 102 THR A C 1
ATOM 791 O O . THR A 1 102 ? 14.773 0.529 11.695 1 98.88 102 THR A O 1
ATOM 794 N N . ILE A 1 103 ? 13.484 0.447 9.867 1 98.88 103 ILE A N 1
ATOM 795 C CA . ILE A 1 103 ? 13.266 1.887 9.805 1 98.88 103 ILE A CA 1
ATOM 796 C C . ILE A 1 103 ? 11.852 2.209 10.305 1 98.88 103 ILE A C 1
ATOM 798 O O . ILE A 1 103 ? 10.891 1.535 9.93 1 98.88 103 ILE A O 1
ATOM 802 N N . VAL A 1 104 ? 11.695 3.201 11.125 1 98.88 104 VAL A N 1
ATOM 803 C CA . VAL A 1 104 ? 10.391 3.617 11.625 1 98.88 104 VAL A CA 1
ATOM 804 C C . VAL A 1 104 ? 10 4.957 11.008 1 98.88 104 VAL A C 1
ATOM 806 O O . VAL A 1 104 ? 10.781 5.91 11.031 1 98.88 104 VAL A O 1
ATOM 809 N N . PHE A 1 105 ? 8.859 5.016 10.469 1 98.81 105 PHE A N 1
ATOM 810 C CA . PHE A 1 105 ? 8.32 6.227 9.867 1 98.81 105 PHE A CA 1
ATOM 811 C C . PHE A 1 105 ? 7.191 6.797 10.719 1 98.81 105 PHE A C 1
ATOM 813 O O . PHE A 1 105 ? 6.238 6.09 11.047 1 98.81 105 PHE A O 1
ATOM 820 N N . TYR A 1 106 ? 7.312 8.008 11.062 1 98.69 106 TYR A N 1
ATOM 821 C CA . TYR A 1 106 ? 6.254 8.789 11.695 1 98.69 106 TYR A CA 1
ATOM 822 C C . TYR A 1 106 ? 5.648 9.789 10.719 1 98.69 106 TYR A C 1
ATOM 824 O O . TYR A 1 106 ? 6.301 10.758 10.328 1 98.69 106 TYR A O 1
ATOM 832 N N . THR A 1 107 ? 4.496 9.523 10.281 1 98.69 107 THR A N 1
ATOM 833 C CA . THR A 1 107 ? 3.807 10.43 9.375 1 98.69 107 THR A CA 1
ATOM 834 C C . THR A 1 107 ? 2.633 11.109 10.078 1 98.69 107 THR A C 1
ATOM 836 O O . THR A 1 107 ? 1.666 10.445 10.461 1 98.69 107 THR A O 1
ATOM 839 N N . SER A 1 108 ? 2.738 12.383 10.203 1 98.81 108 SER A N 1
ATOM 840 C CA . SER A 1 108 ? 1.686 13.141 10.883 1 98.81 108 SER A CA 1
ATOM 841 C C . SER A 1 108 ? 0.848 13.93 9.883 1 98.81 108 SER A C 1
ATOM 843 O O . SER A 1 108 ? 1.332 14.297 8.812 1 98.81 108 SER A O 1
ATOM 845 N N . LEU A 1 109 ? -0.377 14.133 10.273 1 98.5 109 LEU A N 1
ATOM 846 C CA . LEU A 1 109 ? -1.371 14.852 9.477 1 98.5 109 LEU A CA 1
ATOM 847 C C . LEU A 1 109 ? -2.139 15.844 10.344 1 98.5 109 LEU A C 1
ATOM 849 O O . LEU A 1 109 ? -2.502 15.539 11.477 1 98.5 109 LEU A O 1
ATOM 853 N N . THR A 1 110 ? -2.283 17.016 9.789 1 98.81 110 THR A N 1
ATOM 854 C CA . THR A 1 110 ? -3.148 18.016 10.398 1 98.81 110 THR A CA 1
ATOM 855 C C . THR A 1 110 ? -4.262 18.422 9.438 1 98.81 110 THR A C 1
ATOM 857 O O . THR A 1 110 ? -4.008 18.688 8.258 1 98.81 110 THR A O 1
ATOM 860 N N . LEU A 1 111 ? -5.453 18.375 9.836 1 98.81 111 LEU A N 1
ATOM 861 C CA . LEU A 1 111 ? -6.582 19.016 9.164 1 98.81 111 LEU A CA 1
ATOM 862 C C . LEU A 1 111 ? -7.035 20.25 9.922 1 98.81 111 LEU A C 1
ATOM 864 O O . LEU A 1 111 ? -7.398 20.172 11.102 1 98.81 111 LEU A O 1
ATOM 868 N N . LEU A 1 112 ? -6.941 21.359 9.273 1 98.62 112 LEU A N 1
ATOM 869 C CA . LEU A 1 112 ? -7.227 22.641 9.906 1 98.62 112 LEU A CA 1
ATOM 870 C C . LEU A 1 112 ? -8.336 23.391 9.156 1 98.62 112 LEU A C 1
ATOM 872 O O . LEU A 1 112 ? -8.281 23.516 7.934 1 98.62 112 LEU A O 1
ATOM 876 N N . ASN A 1 113 ? -9.391 23.75 9.836 1 98 113 ASN A N 1
ATOM 877 C CA . ASN A 1 113 ? -10.414 24.641 9.32 1 98 113 ASN A CA 1
ATOM 878 C C . ASN A 1 113 ? -10.039 26.109 9.547 1 98 113 ASN A C 1
ATOM 880 O O . ASN A 1 113 ? -10.094 26.594 10.672 1 98 113 ASN A O 1
ATOM 884 N N . SER A 1 114 ? -9.664 26.781 8.477 1 97.38 114 SER A N 1
ATOM 885 C CA . SER A 1 114 ? -9.109 28.125 8.625 1 97.38 114 SER A CA 1
ATOM 886 C C . SER A 1 114 ? -10.203 29.125 8.961 1 97.38 114 SER A C 1
ATOM 888 O O . SER A 1 114 ? -9.914 30.25 9.383 1 97.38 114 SER A O 1
ATOM 890 N N . LYS A 1 115 ? -11.43 28.766 8.781 1 95.88 115 LYS A N 1
ATOM 891 C CA . LYS A 1 115 ? -12.547 29.641 9.148 1 95.88 115 LYS A CA 1
ATOM 892 C C . LYS A 1 115 ? -12.797 29.594 10.656 1 95.88 115 LYS A C 1
ATOM 894 O O . LYS A 1 115 ? -12.922 30.641 11.297 1 95.88 115 LYS A O 1
ATOM 899 N N . THR A 1 116 ? -12.883 28.406 11.203 1 96 116 THR A N 1
ATOM 900 C CA . THR A 1 116 ? -13.242 28.234 12.609 1 96 116 THR A CA 1
ATOM 901 C C . THR A 1 116 ? -11.992 28.141 13.477 1 96 116 THR A C 1
ATOM 903 O O . THR A 1 116 ? -12.07 28.25 14.703 1 96 116 THR A O 1
ATOM 906 N N . HIS A 1 117 ? -10.82 27.828 12.906 1 96.38 117 HIS A N 1
ATOM 907 C CA . HIS A 1 117 ? -9.523 27.672 13.547 1 96.38 117 HIS A CA 1
ATOM 908 C C . HIS A 1 117 ? -9.438 26.375 14.328 1 96.38 117 HIS A C 1
ATOM 910 O O . HIS A 1 117 ? -8.492 26.156 15.086 1 96.38 117 HIS A O 1
ATOM 916 N N . GLU A 1 118 ? -10.422 25.516 14.125 1 97.44 118 GLU A N 1
ATOM 917 C CA . GLU A 1 118 ? -10.336 24.156 14.672 1 97.44 118 GLU A CA 1
ATOM 918 C C . GLU A 1 118 ? -9.336 23.312 13.891 1 97.44 118 GLU A C 1
ATOM 920 O O . GLU A 1 118 ? -9.203 23.469 12.672 1 97.44 118 GLU A O 1
ATOM 925 N N . SER A 1 119 ? -8.609 22.469 14.641 1 98.5 119 SER A N 1
ATOM 926 C CA . SER A 1 119 ? -7.68 21.578 13.953 1 98.5 119 SER A CA 1
ATOM 927 C C . SER A 1 119 ? -7.602 20.219 14.641 1 98.5 119 SER A C 1
ATOM 929 O O . SER A 1 119 ? -7.852 20.109 15.844 1 98.5 119 SER A O 1
ATOM 931 N N . ILE A 1 120 ? -7.352 19.172 13.914 1 98.62 120 ILE A N 1
ATOM 932 C CA . ILE A 1 120 ? -7.078 17.812 14.367 1 98.62 120 ILE A CA 1
ATOM 933 C C . ILE A 1 120 ? -5.715 17.359 13.844 1 98.62 120 ILE A C 1
ATOM 935 O O . ILE A 1 120 ? -5.387 17.578 12.68 1 98.62 120 ILE A O 1
ATOM 939 N N . THR A 1 121 ? -4.883 16.875 14.75 1 98.81 121 THR A N 1
ATOM 940 C CA . THR A 1 121 ? -3.59 16.312 14.359 1 98.81 121 THR A CA 1
ATOM 941 C C . THR A 1 121 ? -3.455 14.867 14.828 1 98.81 121 THR A C 1
ATOM 943 O O . THR A 1 121 ? -3.738 14.555 15.984 1 98.81 121 THR A O 1
ATOM 946 N N . GLU A 1 122 ? -3.1 13.977 13.906 1 98.75 122 GLU A N 1
ATOM 947 C CA . GLU A 1 122 ? -2.863 12.562 14.203 1 98.75 122 GLU A CA 1
ATOM 948 C C . GLU A 1 122 ? -1.564 12.078 13.562 1 98.75 122 GLU A C 1
ATOM 950 O O . GLU A 1 122 ? -1.038 12.719 12.648 1 98.75 122 GLU A O 1
ATOM 955 N N . THR A 1 123 ? -1.029 11.008 14.117 1 98.81 123 THR A N 1
ATOM 956 C CA . THR A 1 123 ? 0.195 10.414 13.594 1 98.81 123 THR A CA 1
ATOM 957 C C . THR A 1 123 ? -0.022 8.938 13.258 1 98.81 123 THR A C 1
ATOM 959 O O . THR A 1 123 ? -0.697 8.219 13.992 1 98.81 123 THR A O 1
ATOM 962 N N . ASP A 1 124 ? 0.455 8.531 12.109 1 98.81 124 ASP A N 1
ATOM 963 C CA . ASP A 1 124 ? 0.558 7.129 11.719 1 98.81 124 ASP A CA 1
ATOM 964 C C . ASP A 1 124 ? 1.997 6.629 11.828 1 98.81 124 ASP A C 1
ATOM 966 O O . ASP A 1 124 ? 2.934 7.328 11.438 1 98.81 124 ASP A O 1
ATOM 970 N N . ILE A 1 125 ? 2.162 5.473 12.422 1 98.75 125 ILE A N 1
ATOM 971 C CA . ILE A 1 125 ? 3.492 4.898 12.578 1 98.75 125 ILE A CA 1
ATOM 972 C C . ILE A 1 125 ? 3.619 3.637 11.727 1 98.75 125 ILE A C 1
ATOM 974 O O . ILE A 1 125 ? 2.764 2.75 11.789 1 98.75 125 ILE A O 1
ATOM 978 N N . CYS A 1 126 ? 4.613 3.584 10.922 1 98.62 126 CYS A N 1
ATOM 979 C CA . CYS A 1 126 ? 4.91 2.449 10.055 1 98.62 126 CYS A CA 1
ATOM 980 C C . CYS A 1 126 ? 6.336 1.956 10.273 1 98.62 126 CYS A C 1
ATOM 982 O O . CYS A 1 126 ? 7.262 2.758 10.414 1 98.62 126 CYS A O 1
ATOM 984 N N . ARG A 1 127 ? 6.559 0.666 10.344 1 98.81 127 ARG A N 1
ATOM 985 C CA . ARG A 1 127 ? 7.879 0.052 10.453 1 98.81 127 ARG A CA 1
ATOM 986 C C . ARG A 1 127 ? 8.211 -0.756 9.203 1 98.81 127 ARG A C 1
ATOM 988 O O . ARG A 1 127 ? 7.422 -1.597 8.773 1 98.81 127 ARG A O 1
ATOM 995 N N . VAL A 1 128 ? 9.32 -0.454 8.633 1 98.88 128 VAL A N 1
ATOM 996 C CA . VAL A 1 128 ? 9.812 -1.167 7.461 1 98.88 128 VAL A CA 1
ATOM 997 C C . VAL A 1 128 ? 11.023 -2.008 7.836 1 98.88 128 VAL A C 1
ATOM 999 O O . VAL A 1 128 ? 12.047 -1.472 8.273 1 98.88 128 VAL A O 1
ATOM 1002 N N . H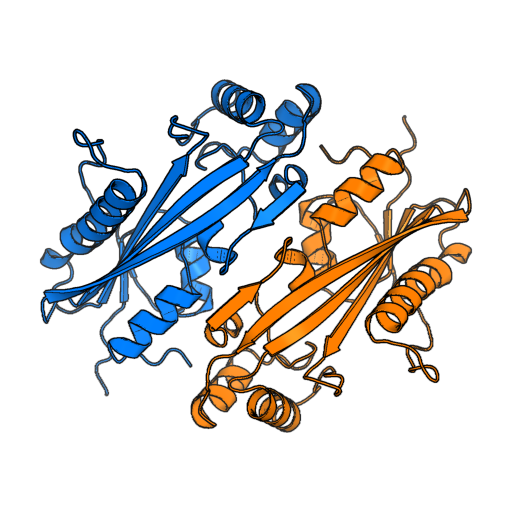IS A 1 129 ? 10.891 -3.297 7.711 1 98.88 129 HIS A N 1
ATOM 1003 C CA . HIS A 1 129 ? 12.016 -4.203 7.938 1 98.88 129 HIS A CA 1
ATOM 1004 C C . HIS A 1 129 ? 12.789 -4.453 6.652 1 98.88 129 HIS A C 1
ATOM 1006 O O . HIS A 1 129 ? 12.266 -5.047 5.707 1 98.88 129 HIS A O 1
ATOM 1012 N N . MET A 1 130 ? 14.023 -4.039 6.672 1 98.88 130 MET A N 1
ATOM 1013 C CA . MET A 1 130 ? 14.867 -4.129 5.484 1 98.88 130 MET A CA 1
ATOM 1014 C C . MET A 1 130 ? 15.484 -5.516 5.363 1 98.88 130 MET A C 1
ATOM 1016 O O . MET A 1 130 ? 15.883 -6.117 6.363 1 98.88 130 MET A O 1
ATOM 1020 N N . LYS A 1 131 ? 15.594 -5.977 4.125 1 98.62 131 LYS A N 1
ATOM 1021 C CA . LYS A 1 131 ? 16.438 -7.137 3.869 1 98.62 131 LYS A CA 1
ATOM 1022 C C . LYS A 1 131 ? 17.906 -6.82 4.152 1 98.62 131 LYS A C 1
ATOM 1024 O O . LYS A 1 131 ? 18.297 -5.652 4.207 1 98.62 131 LYS A O 1
ATOM 1029 N N . THR A 1 132 ? 18.656 -7.895 4.422 1 98.56 132 THR A N 1
ATOM 1030 C CA .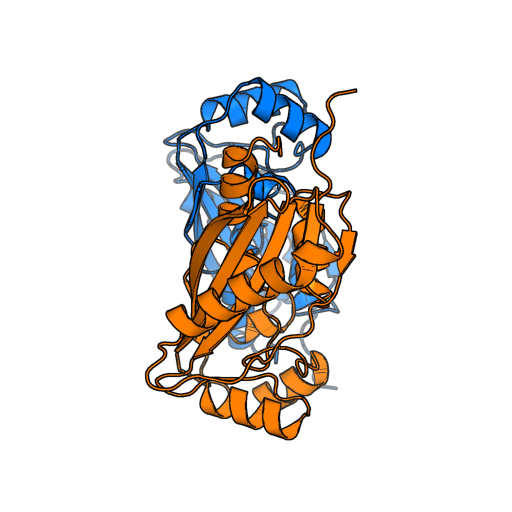 THR A 1 132 ? 20.094 -7.723 4.309 1 98.56 132 THR A CA 1
ATOM 1031 C C . THR A 1 132 ? 20.516 -7.609 2.848 1 98.56 132 THR A C 1
ATOM 1033 O O . THR A 1 132 ? 20.266 -8.516 2.053 1 98.56 132 THR A O 1
ATOM 1036 N N . LEU A 1 133 ? 21.125 -6.496 2.496 1 98.31 133 LEU A N 1
ATOM 1037 C CA . LEU A 1 133 ? 21.391 -6.172 1.098 1 98.31 133 LEU A CA 1
ATOM 1038 C C . LEU A 1 133 ? 22.875 -6.055 0.83 1 98.31 133 LEU A C 1
ATOM 1040 O O . LEU A 1 133 ? 23.625 -5.527 1.66 1 98.31 133 LEU A O 1
ATOM 1044 N N . SER A 1 134 ? 23.297 -6.547 -0.269 1 98.25 134 SER A N 1
ATOM 1045 C CA . SER A 1 134 ? 24.672 -6.312 -0.704 1 98.25 134 SER A CA 1
ATOM 1046 C C . SER A 1 134 ? 24.828 -4.91 -1.279 1 98.25 134 SER A C 1
ATOM 1048 O O . SER A 1 134 ? 23.859 -4.277 -1.682 1 98.25 134 SER A O 1
ATOM 1050 N N . LEU A 1 135 ? 26.078 -4.453 -1.326 1 98.56 135 LEU A N 1
ATOM 1051 C CA . LEU A 1 135 ? 26.359 -3.154 -1.925 1 98.56 135 LEU A CA 1
ATOM 1052 C C . LEU A 1 135 ? 25.906 -3.117 -3.383 1 98.56 135 LEU A C 1
ATOM 1054 O O . LEU A 1 135 ? 25.375 -2.105 -3.848 1 98.56 135 LEU A O 1
ATOM 1058 N N . GLY A 1 136 ? 26.094 -4.207 -4.09 1 98.38 136 GLY A N 1
ATOM 1059 C CA . GLY A 1 136 ? 25.656 -4.285 -5.477 1 98.38 136 GLY A CA 1
ATOM 1060 C C . GLY A 1 136 ? 24.156 -4.137 -5.641 1 98.38 136 GLY A C 1
ATOM 1061 O O . GLY A 1 136 ? 23.703 -3.43 -6.539 1 98.38 136 GLY A O 1
ATOM 1062 N N . GLU A 1 137 ? 23.406 -4.801 -4.84 1 98.25 137 GLU A N 1
ATOM 1063 C CA . GLU A 1 137 ? 21.953 -4.676 -4.859 1 98.25 137 GLU A CA 1
ATOM 1064 C C . GLU A 1 137 ? 21.516 -3.24 -4.582 1 98.25 137 GLU A C 1
ATOM 1066 O O . GLU A 1 137 ? 20.625 -2.713 -5.262 1 98.25 137 GLU A O 1
ATOM 1071 N N . ILE A 1 138 ? 22.141 -2.639 -3.59 1 98.75 138 ILE A N 1
ATOM 1072 C CA . ILE A 1 138 ? 21.812 -1.274 -3.184 1 98.75 138 ILE A CA 1
ATOM 1073 C C . ILE A 1 138 ? 22.109 -0.311 -4.332 1 98.75 138 ILE A C 1
ATOM 1075 O O . ILE A 1 138 ? 21.266 0.508 -4.695 1 98.75 138 ILE A O 1
ATOM 1079 N N . GLU A 1 139 ? 23.281 -0.418 -4.902 1 98.75 139 GLU A N 1
ATOM 1080 C CA . GLU A 1 139 ? 23.672 0.47 -5.992 1 98.75 139 GLU A CA 1
ATOM 1081 C C . GLU A 1 139 ? 22.734 0.308 -7.199 1 98.75 139 GLU A C 1
ATOM 1083 O O . GLU A 1 139 ? 22.328 1.296 -7.812 1 98.75 139 GLU A O 1
ATOM 1088 N N . ASN A 1 140 ? 22.438 -0.884 -7.512 1 98.06 140 ASN A N 1
ATOM 1089 C CA . ASN A 1 140 ? 21.547 -1.146 -8.633 1 98.06 140 ASN A CA 1
ATOM 1090 C C . ASN A 1 140 ? 20.156 -0.538 -8.406 1 98.06 140 ASN A C 1
ATOM 1092 O O . ASN A 1 140 ? 19.594 0.069 -9.312 1 98.06 140 ASN A O 1
ATOM 1096 N N . TYR A 1 141 ? 19.688 -0.75 -7.219 1 98.69 141 TYR A N 1
ATOM 1097 C CA . TYR A 1 141 ? 18.391 -0.163 -6.883 1 98.69 141 TYR A CA 1
ATOM 1098 C C . TYR A 1 141 ? 18.422 1.35 -7.066 1 98.69 141 TYR A C 1
ATOM 1100 O O . TYR A 1 141 ? 17.531 1.917 -7.707 1 98.69 141 TYR A O 1
ATOM 1108 N N . VAL A 1 142 ? 19.391 2.016 -6.477 1 98.75 142 VAL A N 1
ATOM 1109 C CA . VAL A 1 142 ? 19.469 3.473 -6.477 1 98.75 142 VAL A CA 1
ATOM 1110 C C . VAL A 1 142 ? 19.578 3.988 -7.91 1 98.75 142 VAL A C 1
ATOM 1112 O O . VAL A 1 142 ? 18.953 4.992 -8.266 1 98.75 142 VAL A O 1
ATOM 1115 N N . LEU A 1 143 ? 20.281 3.27 -8.727 1 98.12 143 LEU A N 1
ATOM 1116 C CA . LEU A 1 143 ? 20.438 3.66 -10.117 1 98.12 143 LEU A CA 1
ATOM 1117 C C . LEU A 1 143 ? 19.109 3.574 -10.867 1 98.12 143 LEU A C 1
ATOM 1119 O O . LEU A 1 143 ? 18.828 4.41 -11.727 1 98.12 143 LEU A O 1
ATOM 1123 N N . ARG A 1 144 ? 18.344 2.621 -10.523 1 97.38 144 ARG A N 1
ATOM 1124 C CA . ARG A 1 144 ? 17.125 2.332 -11.281 1 97.38 144 ARG A CA 1
ATOM 1125 C C . ARG A 1 144 ? 15.961 3.182 -10.789 1 97.38 144 ARG A C 1
ATOM 1127 O O . ARG A 1 144 ? 15.203 3.725 -11.594 1 97.38 144 ARG A O 1
ATOM 1134 N N . ASP A 1 145 ? 15.891 3.334 -9.438 1 97.56 145 ASP A N 1
ATOM 1135 C CA . ASP A 1 145 ? 14.711 3.973 -8.875 1 97.56 145 ASP A CA 1
ATOM 1136 C C . ASP A 1 145 ? 14.969 5.445 -8.562 1 97.56 145 ASP A C 1
ATOM 1138 O O . ASP A 1 145 ? 14.031 6.227 -8.383 1 97.56 145 ASP A O 1
ATOM 1142 N N . LYS A 1 146 ? 16.203 5.867 -8.469 1 97.69 146 LYS A N 1
ATOM 1143 C CA . LYS A 1 146 ? 16.641 7.242 -8.242 1 97.69 146 LYS A CA 1
ATOM 1144 C C . LYS A 1 146 ? 15.844 7.891 -7.109 1 97.69 146 LYS A C 1
ATOM 1146 O O . LYS A 1 146 ? 15.234 8.945 -7.297 1 97.69 146 LYS A O 1
ATOM 1151 N N . PRO A 1 147 ? 15.883 7.246 -5.879 1 97.56 147 PRO A N 1
ATOM 1152 C CA . PRO A 1 147 ? 15.055 7.703 -4.766 1 97.56 147 PRO A CA 1
ATOM 1153 C C . PRO A 1 147 ? 15.656 8.898 -4.031 1 97.56 147 PRO A C 1
ATOM 1155 O O . PRO A 1 147 ? 15.672 8.93 -2.799 1 97.56 147 PRO A O 1
ATOM 1158 N N . TYR A 1 148 ? 16.031 9.953 -4.723 1 97 148 TYR A N 1
ATOM 1159 C CA . TYR A 1 148 ? 16.812 11.062 -4.172 1 97 148 TYR A CA 1
ATOM 1160 C C . TYR A 1 148 ? 15.922 12.008 -3.375 1 97 148 TYR A C 1
ATOM 1162 O O . TYR A 1 148 ? 16.391 12.68 -2.449 1 97 148 TYR A O 1
ATOM 1170 N N . GLY A 1 149 ? 14.703 12.086 -3.742 1 94.56 149 GLY A N 1
ATOM 1171 C CA . GLY A 1 149 ? 13.766 12.984 -3.084 1 94.56 149 GLY A CA 1
ATOM 1172 C C . GLY A 1 149 ? 12.953 12.312 -1.994 1 94.56 149 GLY A C 1
ATOM 1173 O O . GLY A 1 149 ? 12 12.891 -1.479 1 94.56 149 GLY A O 1
ATOM 1174 N N . CYS A 1 150 ? 13.336 11.062 -1.576 1 95.19 150 CYS A N 1
ATOM 1175 C CA . CYS A 1 150 ? 12.594 10.281 -0.591 1 95.19 150 CYS A CA 1
ATOM 1176 C C . CYS A 1 150 ? 13.422 10.055 0.665 1 95.19 150 CYS A C 1
ATOM 1178 O O . CYS A 1 150 ? 14.547 9.562 0.588 1 95.19 150 CYS A O 1
ATOM 1180 N N . ALA A 1 151 ? 12.734 10.391 1.786 1 93.5 151 ALA A N 1
ATOM 1181 C CA . ALA A 1 151 ? 13.391 10.039 3.041 1 93.5 151 ALA A CA 1
ATOM 1182 C C . ALA A 1 151 ? 13.672 8.539 3.109 1 93.5 151 ALA A C 1
ATOM 1184 O O . ALA A 1 151 ? 12.852 7.727 2.682 1 93.5 151 ALA A O 1
ATOM 1185 N N . ALA A 1 152 ? 14.875 8.156 3.607 1 97.62 152 ALA A N 1
ATOM 1186 C CA . ALA A 1 152 ? 15.305 6.773 3.789 1 97.62 152 ALA A CA 1
ATOM 1187 C C . ALA A 1 152 ? 15.742 6.16 2.463 1 97.62 152 ALA A C 1
ATOM 1189 O O . ALA A 1 152 ? 16.062 4.969 2.398 1 97.62 152 ALA A O 1
ATOM 1190 N N . ALA A 1 153 ? 15.664 6.891 1.346 1 98.19 153 ALA A N 1
ATOM 1191 C CA . ALA A 1 153 ? 16.281 6.551 0.062 1 98.19 153 ALA A CA 1
ATOM 1192 C C . ALA A 1 153 ? 15.555 5.375 -0.591 1 98.19 153 ALA A C 1
ATOM 1194 O O . ALA A 1 153 ? 16.188 4.504 -1.186 1 98.19 153 ALA A O 1
ATOM 1195 N N . PHE A 1 154 ? 14.242 5.352 -0.506 1 98.31 154 PHE A N 1
ATOM 1196 C CA . PHE A 1 154 ? 13.516 4.336 -1.262 1 98.31 154 PHE A CA 1
ATOM 1197 C C . PHE A 1 154 ? 12.109 4.82 -1.6 1 98.31 154 PHE A C 1
ATOM 1199 O O . PHE A 1 154 ? 11.586 5.73 -0.955 1 98.31 154 PHE A O 1
ATOM 1206 N N . LYS A 1 155 ? 11.539 4.207 -2.611 1 97.38 155 LYS A N 1
ATOM 1207 C CA . LYS A 1 155 ? 10.141 4.336 -3.006 1 97.38 155 LYS A CA 1
ATOM 1208 C C . LYS A 1 155 ? 9.398 3.012 -2.85 1 97.38 155 LYS A C 1
ATOM 1210 O O . LYS A 1 155 ? 9.555 2.105 -3.672 1 97.38 155 LYS A O 1
ATOM 1215 N N . SER A 1 156 ? 8.539 2.969 -1.83 1 97 156 SER A N 1
ATOM 1216 C CA . SER A 1 156 ? 7.863 1.708 -1.537 1 97 156 SER A CA 1
ATOM 1217 C C . SER A 1 156 ? 6.848 1.358 -2.621 1 97 156 SER A C 1
ATOM 1219 O O . SER A 1 156 ? 6.473 0.194 -2.775 1 97 156 SER A O 1
ATOM 1221 N N . GLU A 1 157 ? 6.34 2.338 -3.354 1 95.38 157 GLU A N 1
ATOM 1222 C CA . GLU A 1 157 ? 5.312 2.139 -4.371 1 95.38 157 GLU A CA 1
ATOM 1223 C C . GLU A 1 157 ? 5.922 1.639 -5.68 1 95.38 157 GLU A C 1
ATOM 1225 O O . GLU A 1 157 ? 5.199 1.301 -6.617 1 95.38 157 GLU A O 1
ATOM 1230 N N . GLY A 1 158 ? 7.219 1.561 -5.758 1 95.81 158 GLY A N 1
ATOM 1231 C CA . GLY A 1 158 ? 7.938 1.072 -6.926 1 95.81 158 GLY A CA 1
ATOM 1232 C C . GLY A 1 158 ? 8.867 -0.084 -6.613 1 95.81 158 GLY A C 1
ATOM 1233 O O . GLY A 1 158 ? 8.477 -1.042 -5.945 1 95.81 158 GLY A O 1
ATOM 1234 N N . LEU A 1 159 ? 10.094 0.022 -7.219 1 97.94 159 LEU A N 1
ATOM 1235 C CA . LEU A 1 159 ? 11.086 -1.041 -7.078 1 97.94 159 LEU A CA 1
ATOM 1236 C C . LEU A 1 159 ? 11.523 -1.186 -5.629 1 97.94 159 LEU A C 1
ATOM 1238 O O . LEU A 1 159 ? 12.039 -2.234 -5.23 1 97.94 159 LEU A O 1
ATOM 1242 N N . GLY A 1 160 ? 11.258 -0.151 -4.812 1 98.5 160 GLY A N 1
ATOM 1243 C CA . GLY A 1 160 ? 11.703 -0.155 -3.428 1 98.5 160 GLY A CA 1
ATOM 1244 C C . GLY A 1 160 ? 11.109 -1.292 -2.615 1 98.5 160 GLY A C 1
ATOM 1245 O O . GLY A 1 160 ? 11.672 -1.695 -1.598 1 98.5 160 GLY A O 1
ATOM 1246 N N . ILE A 1 161 ? 9.969 -1.811 -3.025 1 98.56 161 ILE A N 1
ATOM 1247 C CA . ILE A 1 161 ? 9.305 -2.906 -2.326 1 98.56 161 ILE A CA 1
ATOM 1248 C C . ILE A 1 161 ? 10.242 -4.109 -2.246 1 98.56 161 ILE A C 1
ATOM 1250 O O . ILE A 1 161 ? 10.141 -4.926 -1.33 1 98.56 161 ILE A O 1
ATOM 1254 N N . ALA A 1 162 ? 11.195 -4.273 -3.166 1 98.38 162 ALA A N 1
ATOM 1255 C CA . ALA A 1 162 ? 12.125 -5.395 -3.25 1 98.38 162 ALA A CA 1
ATOM 1256 C C . ALA A 1 162 ? 13.203 -5.297 -2.176 1 98.38 162 ALA A C 1
ATOM 1258 O O . ALA A 1 162 ? 13.945 -6.254 -1.94 1 98.38 162 ALA A O 1
ATOM 1259 N N . LEU A 1 163 ? 13.281 -4.16 -1.521 1 98.75 163 LEU A N 1
ATOM 1260 C CA . LEU A 1 163 ? 14.281 -3.951 -0.477 1 98.75 163 LEU A CA 1
ATOM 1261 C C . LEU A 1 163 ? 13.789 -4.5 0.859 1 98.75 163 LEU A C 1
ATOM 1263 O O . LEU A 1 163 ? 14.578 -4.641 1.801 1 98.75 163 LEU A O 1
ATOM 1267 N N . PHE A 1 164 ? 12.516 -4.887 0.964 1 98.75 164 PHE A N 1
ATOM 1268 C CA . PHE A 1 164 ? 11.883 -5.082 2.264 1 98.75 164 PHE A CA 1
ATOM 1269 C C . PHE A 1 164 ? 11.703 -6.566 2.559 1 98.75 164 PHE A C 1
ATOM 1271 O O . PHE A 1 164 ? 11.469 -7.363 1.645 1 98.75 164 PHE A O 1
ATOM 1278 N N . ASP A 1 165 ? 11.727 -6.895 3.836 1 98.31 165 ASP A N 1
ATOM 1279 C CA . ASP A 1 165 ? 11.297 -8.195 4.344 1 98.31 165 ASP A CA 1
ATOM 1280 C C . ASP A 1 165 ? 9.82 -8.18 4.727 1 98.31 165 ASP A C 1
ATOM 1282 O O . ASP A 1 165 ? 9.109 -9.164 4.539 1 98.31 165 ASP A O 1
ATOM 1286 N N . ARG A 1 166 ? 9.422 -7.082 5.254 1 98.19 166 ARG A N 1
ATOM 1287 C CA . ARG A 1 166 ? 8.016 -6.883 5.59 1 98.19 166 ARG A CA 1
ATOM 1288 C C . ARG A 1 166 ? 7.742 -5.43 5.977 1 98.19 166 ARG A C 1
ATOM 1290 O O . ARG A 1 166 ? 8.664 -4.695 6.336 1 98.19 166 ARG A O 1
ATOM 1297 N N . ILE A 1 167 ? 6.543 -5.047 5.938 1 98.69 167 ILE A N 1
ATOM 1298 C CA . ILE A 1 167 ? 6.055 -3.736 6.355 1 98.69 167 ILE A CA 1
ATOM 1299 C C . ILE A 1 167 ? 5 -3.904 7.449 1 98.69 167 ILE A C 1
ATOM 1301 O O . ILE A 1 167 ? 4.117 -4.758 7.344 1 98.69 167 ILE A O 1
ATOM 1305 N N . GLU A 1 168 ? 5.152 -3.205 8.516 1 98.44 168 GLU A N 1
ATOM 1306 C CA . GLU A 1 168 ? 4.148 -3.143 9.57 1 98.44 168 GLU A CA 1
ATOM 1307 C C . GLU A 1 168 ? 3.5 -1.764 9.641 1 98.44 168 GLU A C 1
ATOM 1309 O O . GLU A 1 168 ? 4.184 -0.757 9.836 1 98.44 168 GLU A O 1
ATOM 1314 N N . GLY A 1 169 ? 2.215 -1.732 9.562 1 97.62 169 GLY A N 1
ATOM 1315 C CA . GLY A 1 169 ? 1.431 -0.507 9.586 1 97.62 169 GLY A CA 1
ATOM 1316 C C . GLY A 1 169 ? -0.046 -0.737 9.328 1 97.62 169 GLY A C 1
ATOM 1317 O O . GLY A 1 169 ? -0.465 -1.863 9.047 1 97.62 169 GLY A O 1
ATOM 1318 N N . GLU A 1 170 ? -0.79 0.358 9.352 1 97.5 170 GLU A N 1
ATOM 1319 C CA . GLU A 1 170 ? -2.236 0.208 9.219 1 97.5 170 GLU A CA 1
ATOM 1320 C C . GLU A 1 170 ? -2.734 0.823 7.91 1 97.5 170 GLU A C 1
ATOM 1322 O O . GLU A 1 170 ? -3.869 0.577 7.496 1 97.5 170 GLU A O 1
ATOM 1327 N N . ASP A 1 171 ? -1.963 1.604 7.363 1 98.44 171 ASP A N 1
ATOM 1328 C CA . ASP A 1 171 ? -2.277 2.328 6.137 1 98.44 171 ASP A CA 1
ATOM 1329 C C . ASP A 1 171 ? -1.065 2.396 5.211 1 98.44 171 ASP A C 1
ATOM 1331 O O . ASP A 1 171 ? -0.113 3.131 5.48 1 98.44 171 ASP A O 1
ATOM 1335 N N . PRO A 1 172 ? -1.145 1.668 4.086 1 97.5 172 PRO A N 1
ATOM 1336 C CA . PRO A 1 172 ? 0.018 1.673 3.195 1 97.5 172 PRO A CA 1
ATOM 1337 C C . PRO A 1 172 ? 0.345 3.064 2.658 1 97.5 172 PRO A C 1
ATOM 1339 O O . PRO A 1 172 ? 1.493 3.34 2.303 1 97.5 172 PRO A O 1
ATOM 1342 N N . ASN A 1 173 ? -0.615 3.994 2.621 1 98.38 173 ASN A N 1
ATOM 1343 C CA . ASN A 1 173 ? -0.399 5.336 2.086 1 98.38 173 ASN A CA 1
ATOM 1344 C C . ASN A 1 173 ? 0.411 6.199 3.049 1 98.38 173 ASN A C 1
ATOM 1346 O O . ASN A 1 173 ? 0.998 7.203 2.645 1 98.38 173 ASN A O 1
ATOM 1350 N N . ALA A 1 174 ? 0.405 5.812 4.316 1 98.38 174 ALA A N 1
ATOM 1351 C CA . ALA A 1 174 ? 1.185 6.547 5.309 1 98.38 174 ALA A CA 1
ATOM 1352 C C . ALA A 1 174 ? 2.678 6.469 5 1 98.38 174 ALA A C 1
ATOM 1354 O O . ALA A 1 174 ? 3.396 7.465 5.121 1 98.38 174 ALA A O 1
ATOM 1355 N N . LEU A 1 175 ? 3.117 5.301 4.621 1 98.19 175 LEU A N 1
ATOM 1356 C CA . LEU A 1 175 ? 4.523 5.121 4.281 1 98.19 175 LEU A CA 1
ATOM 1357 C C . LEU A 1 175 ? 4.914 5.996 3.096 1 98.19 175 LEU A C 1
ATOM 1359 O O . LEU A 1 175 ? 6.039 6.508 3.039 1 98.19 175 LEU A O 1
ATOM 1363 N N . ILE A 1 176 ? 3.969 6.172 2.17 1 97.62 176 ILE A N 1
ATOM 1364 C CA . ILE A 1 176 ? 4.227 6.988 0.991 1 97.62 176 ILE A CA 1
ATOM 1365 C C . ILE A 1 176 ? 4.215 8.469 1.375 1 97.62 176 ILE A C 1
ATOM 1367 O O . ILE A 1 176 ? 4.992 9.258 0.84 1 97.6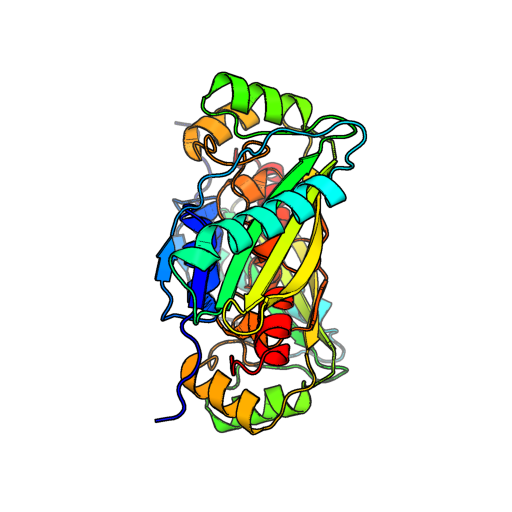2 176 ILE A O 1
ATOM 1371 N N . GLY A 1 177 ? 3.27 8.82 2.328 1 97.75 177 GLY A N 1
ATOM 1372 C CA . GLY A 1 177 ? 3.428 10.188 2.785 1 97.75 177 GLY A CA 1
ATOM 1373 C C . GLY A 1 177 ? 2.123 10.828 3.221 1 97.75 177 GLY A C 1
ATOM 1374 O O . GLY A 1 177 ? 2.109 11.961 3.703 1 97.75 177 GLY A O 1
ATOM 1375 N N . LEU A 1 178 ? 1.055 10.156 3.051 1 98.69 178 LEU A N 1
ATOM 1376 C CA . LEU A 1 178 ? -0.239 10.703 3.449 1 98.69 178 LEU A CA 1
ATOM 1377 C C . LEU A 1 178 ? -1.161 9.602 3.959 1 98.69 178 LEU A C 1
ATOM 1379 O O . LEU A 1 178 ? -1.701 8.82 3.17 1 98.69 178 LEU A O 1
ATOM 1383 N N . PRO A 1 179 ? -1.386 9.508 5.297 1 98.62 179 PRO A N 1
ATOM 1384 C CA . PRO A 1 179 ? -2.293 8.5 5.855 1 98.62 179 PRO A CA 1
ATOM 1385 C C . PRO A 1 179 ? -3.75 8.75 5.473 1 98.62 179 PRO A C 1
ATOM 1387 O O . PRO A 1 179 ? -4.457 9.492 6.164 1 98.62 179 PRO A O 1
ATOM 1390 N N . LEU A 1 180 ? -4.234 8.078 4.512 1 98.75 180 LEU A N 1
ATOM 1391 C CA . LEU A 1 180 ? -5.543 8.367 3.934 1 98.75 180 LEU A CA 1
ATOM 1392 C C . LEU A 1 180 ? -6.664 7.863 4.836 1 98.75 180 LEU A C 1
ATOM 1394 O O . LEU A 1 180 ? -7.746 8.453 4.875 1 98.75 180 LEU A O 1
ATOM 1398 N N . ILE A 1 181 ? -6.434 6.727 5.551 1 98.69 181 ILE A N 1
ATOM 1399 C CA . ILE A 1 181 ? -7.473 6.223 6.441 1 98.69 181 ILE A CA 1
ATOM 1400 C C . ILE A 1 181 ? -7.758 7.25 7.531 1 98.69 181 ILE A C 1
ATOM 1402 O O . ILE A 1 181 ? -8.914 7.629 7.75 1 98.69 181 ILE A O 1
ATOM 1406 N N . LYS A 1 182 ? -6.715 7.758 8.172 1 98.69 182 LYS A N 1
ATOM 1407 C CA . LYS A 1 182 ? -6.883 8.805 9.18 1 98.69 182 LYS A CA 1
ATOM 1408 C C . LYS A 1 182 ? -7.48 10.062 8.562 1 98.69 182 LYS A C 1
ATOM 1410 O O . LYS A 1 182 ? -8.375 10.68 9.148 1 98.69 182 LYS A O 1
ATOM 1415 N N . LEU A 1 183 ? -7.02 10.43 7.414 1 98.62 183 LEU A N 1
ATOM 1416 C CA . LEU A 1 183 ? -7.488 11.656 6.773 1 98.62 183 LEU A CA 1
ATOM 1417 C C . LEU A 1 183 ? -8.984 11.578 6.477 1 98.62 183 LEU A C 1
ATOM 1419 O O . LEU A 1 183 ? -9.719 12.539 6.711 1 98.62 183 LEU A O 1
ATOM 1423 N N . THR A 1 184 ? -9.422 10.469 5.934 1 97.81 184 THR A N 1
ATOM 1424 C CA . THR A 1 184 ? -10.836 10.312 5.617 1 97.81 184 THR A CA 1
ATOM 1425 C C . THR A 1 184 ? -11.688 10.453 6.875 1 97.81 184 THR A C 1
ATOM 1427 O O . THR A 1 184 ? -12.75 11.07 6.84 1 97.81 184 THR A O 1
ATOM 1430 N N . ASN A 1 185 ? -11.234 9.891 7.98 1 97.44 185 ASN A N 1
ATOM 1431 C CA . ASN A 1 185 ? -11.938 10.039 9.25 1 97.44 185 ASN A CA 1
ATOM 1432 C C . ASN A 1 185 ? -11.984 11.5 9.695 1 97.44 185 ASN A C 1
ATOM 1434 O O . ASN A 1 185 ? -13.031 11.984 10.141 1 97.44 185 ASN A O 1
ATOM 1438 N N . MET A 1 186 ? -10.898 12.188 9.594 1 97.88 186 MET A N 1
ATOM 1439 C CA . MET A 1 186 ? -10.812 13.586 9.992 1 97.88 186 MET A CA 1
ATOM 1440 C C . MET A 1 186 ? -11.75 14.453 9.156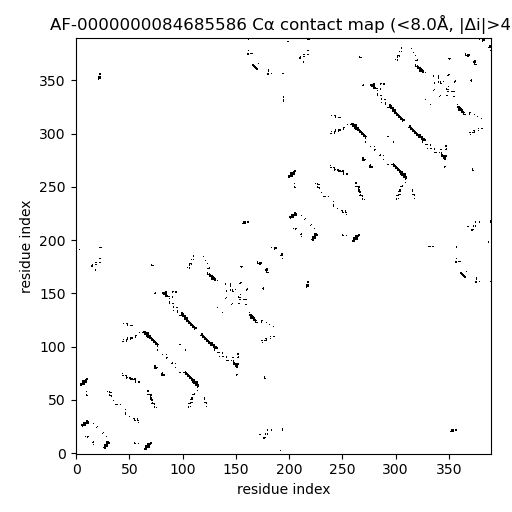 1 97.88 186 MET A C 1
ATOM 1442 O O . MET A 1 186 ? -12.453 15.312 9.695 1 97.88 186 MET A O 1
ATOM 1446 N N . LEU A 1 187 ? -11.711 14.227 7.848 1 96.81 187 LEU A N 1
ATOM 1447 C CA . LEU A 1 187 ? -12.578 14.977 6.945 1 96.81 187 LEU A CA 1
ATOM 1448 C C . LEU A 1 187 ? -14.047 14.758 7.293 1 96.81 187 LEU A C 1
ATOM 1450 O O . LEU A 1 187 ? -14.82 15.711 7.375 1 96.81 187 LEU A O 1
ATOM 1454 N N . THR A 1 188 ? -14.383 13.523 7.52 1 94.19 188 THR A N 1
ATOM 1455 C CA . THR A 1 188 ? -15.758 13.195 7.895 1 94.19 188 THR A CA 1
ATOM 1456 C C . THR A 1 188 ? -16.141 13.891 9.195 1 94.19 188 THR A C 1
ATOM 1458 O O . THR A 1 188 ? -17.25 14.438 9.312 1 94.19 188 THR A O 1
ATOM 1461 N N . THR A 1 189 ? -15.242 13.891 10.125 1 93.88 189 THR A N 1
ATOM 1462 C CA . THR A 1 189 ? -15.469 14.531 11.422 1 93.88 189 THR A CA 1
ATOM 1463 C C . THR A 1 189 ? -15.727 16.031 11.25 1 93.88 189 THR A C 1
ATOM 1465 O O . THR A 1 189 ? -16.5 16.625 12 1 93.88 189 THR A O 1
ATOM 1468 N N . MET A 1 190 ? -15.172 16.625 10.242 1 94.25 190 MET A N 1
ATOM 1469 C CA . MET A 1 190 ? -15.32 18.047 10.023 1 94.25 190 MET A CA 1
ATOM 1470 C C . MET A 1 190 ? -16.406 18.344 9 1 94.25 190 MET A C 1
ATOM 1472 O O . MET A 1 190 ? -16.5 19.453 8.477 1 94.25 190 MET A O 1
ATOM 1476 N N . GLY A 1 191 ? -17.125 17.312 8.609 1 92 191 GLY A N 1
ATOM 1477 C CA . GLY A 1 191 ? -18.344 17.516 7.859 1 92 191 GLY A CA 1
ATOM 1478 C C . GLY A 1 191 ? -18.172 17.359 6.363 1 92 191 GLY A C 1
ATOM 1479 O O . GLY A 1 191 ? -19.047 17.734 5.582 1 92 191 GLY A O 1
ATOM 1480 N N . VAL A 1 192 ? -17.047 16.875 5.977 1 93.44 192 VAL A N 1
ATOM 1481 C CA . VAL A 1 192 ? -16.812 16.625 4.555 1 93.44 192 VAL A CA 1
ATOM 1482 C C . VAL A 1 192 ? -17.25 15.211 4.195 1 93.44 192 VAL A C 1
ATOM 1484 O O . VAL A 1 192 ? -16.797 14.242 4.824 1 93.44 192 VAL A O 1
ATOM 1487 N N . LYS A 1 193 ? -18.078 15.047 3.25 1 91.38 193 LYS A N 1
ATOM 1488 C CA . LYS A 1 193 ? -18.516 13.734 2.783 1 91.38 193 LYS A CA 1
ATOM 1489 C C . LYS A 1 193 ? -17.516 13.148 1.79 1 91.38 193 LYS A C 1
ATOM 1491 O O . LYS A 1 193 ? -17.328 13.688 0.696 1 91.38 193 LYS A O 1
ATOM 1496 N N . ILE A 1 194 ? -16.891 12.078 2.145 1 93.81 194 ILE A N 1
ATOM 1497 C CA . ILE A 1 194 ? -15.906 11.422 1.284 1 93.81 194 ILE A CA 1
ATOM 1498 C C . ILE A 1 194 ? -16.594 10.344 0.453 1 93.81 194 ILE A C 1
ATOM 1500 O O . ILE A 1 194 ? -16.297 10.18 -0.734 1 93.81 194 ILE A O 1
ATOM 1504 N N . LEU A 1 195 ? -17.453 9.609 1.161 1 94.44 195 LEU A N 1
ATOM 1505 C CA . LEU A 1 195 ? -18.203 8.547 0.497 1 94.44 195 LEU A CA 1
ATOM 1506 C C . LEU A 1 195 ? -19.656 8.969 0.292 1 94.44 195 LEU A C 1
ATOM 1508 O O . LEU A 1 195 ? -20.188 9.773 1.054 1 94.44 195 LEU A O 1
ATOM 1512 N N . MET B 1 1 ? 25.672 -14.508 -23.438 1 32.91 1 MET B N 1
ATOM 1513 C CA . MET B 1 1 ? 24.625 -13.633 -22.906 1 32.91 1 MET B CA 1
ATOM 1514 C C . MET B 1 1 ? 23.812 -14.344 -21.828 1 32.91 1 MET B C 1
ATOM 1516 O O . MET B 1 1 ? 23.359 -15.469 -22.031 1 32.91 1 MET B O 1
ATOM 1520 N N . LYS B 1 2 ? 24 -14.141 -20.531 1 41.34 2 LYS B N 1
ATOM 1521 C CA . LYS B 1 2 ? 23.5 -14.984 -19.453 1 41.34 2 LYS B CA 1
ATOM 1522 C C . LYS B 1 2 ? 22 -15.25 -19.609 1 41.34 2 LYS B C 1
ATOM 1524 O O . LYS B 1 2 ? 21.203 -14.312 -19.703 1 41.34 2 LYS B O 1
ATOM 1529 N N . ASN B 1 3 ? 21.438 -16.281 -20.125 1 48.19 3 ASN B N 1
ATOM 1530 C CA . ASN B 1 3 ? 20.094 -16.688 -20.5 1 48.19 3 ASN B CA 1
ATOM 1531 C C . ASN B 1 3 ? 19.125 -16.562 -19.328 1 48.19 3 ASN B C 1
ATOM 1533 O O . ASN B 1 3 ? 18.984 -17.484 -18.531 1 48.19 3 ASN B O 1
ATOM 1537 N N . HIS B 1 4 ? 18.938 -15.453 -18.734 1 58.84 4 HIS B N 1
ATOM 1538 C CA . HIS B 1 4 ? 17.969 -15.328 -17.641 1 58.84 4 HIS B CA 1
ATOM 1539 C C . HIS B 1 4 ? 16.578 -15.758 -18.062 1 58.84 4 HIS B C 1
ATOM 1541 O O . HIS B 1 4 ? 16.109 -15.383 -19.141 1 58.84 4 HIS B O 1
ATOM 1547 N N . PRO B 1 5 ? 16.047 -16.891 -17.391 1 67.56 5 PRO B N 1
ATOM 1548 C CA . PRO B 1 5 ? 14.734 -17.375 -17.797 1 67.56 5 PRO B CA 1
ATOM 1549 C C . PRO B 1 5 ? 13.719 -16.25 -17.984 1 67.56 5 PRO B C 1
ATOM 1551 O O . PRO B 1 5 ? 13.797 -15.227 -17.297 1 67.56 5 PRO B O 1
ATOM 1554 N N . THR B 1 6 ? 13 -16.422 -19.078 1 90.88 6 THR B N 1
ATOM 1555 C CA . THR B 1 6 ? 11.891 -15.516 -19.359 1 90.88 6 THR B CA 1
ATOM 1556 C C . THR B 1 6 ? 10.773 -15.703 -18.328 1 90.88 6 THR B C 1
ATOM 1558 O O . THR B 1 6 ? 10.562 -16.812 -17.812 1 90.88 6 THR B O 1
ATOM 1561 N N . LEU B 1 7 ? 10.234 -14.656 -17.859 1 97 7 LEU B N 1
ATOM 1562 C CA . LEU B 1 7 ? 9.188 -14.648 -16.828 1 97 7 LEU B CA 1
ATOM 1563 C C . LEU B 1 7 ? 7.809 -14.539 -17.469 1 97 7 LEU B C 1
ATOM 1565 O O . LEU B 1 7 ? 7.605 -13.75 -18.391 1 97 7 LEU B O 1
ATOM 1569 N N . VAL B 1 8 ? 6.941 -15.438 -17.047 1 98.25 8 VAL B N 1
ATOM 1570 C CA . VAL B 1 8 ? 5.555 -15.391 -17.516 1 98.25 8 VAL B CA 1
ATOM 1571 C C . VAL B 1 8 ? 4.621 -15.234 -16.312 1 98.25 8 VAL B C 1
ATOM 1573 O O . VAL B 1 8 ? 4.75 -15.961 -15.32 1 98.25 8 VAL B O 1
ATOM 1576 N N . LEU B 1 9 ? 3.787 -14.281 -16.312 1 98.62 9 LEU B N 1
ATOM 1577 C CA . LEU B 1 9 ? 2.715 -14.117 -15.336 1 98.62 9 LEU B CA 1
ATOM 1578 C C . LEU B 1 9 ? 1.451 -14.844 -15.789 1 98.62 9 LEU B C 1
ATOM 1580 O O . LEU B 1 9 ? 0.844 -14.469 -16.797 1 98.62 9 LEU B O 1
ATOM 1584 N N . ALA B 1 10 ? 1.053 -15.883 -15.078 1 98.5 10 ALA B N 1
ATOM 1585 C CA . ALA B 1 10 ? -0.134 -16.672 -15.391 1 98.5 10 ALA B CA 1
ATOM 1586 C C . ALA B 1 10 ? -1.398 -15.992 -14.867 1 98.5 10 ALA B C 1
ATOM 1588 O O . ALA B 1 10 ? -2.059 -16.5 -13.961 1 98.5 10 ALA B O 1
ATOM 1589 N N . SER B 1 11 ? -1.747 -14.93 -15.461 1 97.25 11 SER B N 1
ATOM 1590 C CA . SER B 1 11 ? -2.873 -14.125 -15 1 97.25 11 SER B CA 1
ATOM 1591 C C . SER B 1 11 ? -3.42 -13.242 -16.109 1 97.25 11 SER B C 1
ATOM 1593 O O . SER B 1 11 ? -2.658 -12.742 -16.938 1 97.25 11 SER B O 1
ATOM 1595 N N . SER B 1 12 ? -4.668 -13 -16.109 1 92.75 12 SER B N 1
ATOM 1596 C CA . SER B 1 12 ? -5.297 -12.008 -16.984 1 92.75 12 SER B CA 1
ATOM 1597 C C . SER B 1 12 ? -5.582 -10.719 -16.219 1 92.75 12 SER B C 1
ATOM 1599 O O . SER B 1 12 ? -6.141 -9.773 -16.781 1 92.75 12 SER B O 1
ATOM 1601 N N . SER B 1 13 ? -5.262 -10.672 -14.961 1 93.06 13 SER B N 1
ATOM 1602 C CA . SER B 1 13 ? -5.555 -9.516 -14.117 1 93.06 13 SER B CA 1
ATOM 1603 C C . SER B 1 13 ? -4.684 -8.32 -14.484 1 93.06 13 SER B C 1
ATOM 1605 O O . SER B 1 13 ? -3.455 -8.391 -14.406 1 93.06 13 SER B O 1
ATOM 1607 N N . PRO B 1 14 ? -5.293 -7.195 -14.852 1 94.31 14 PRO B N 1
ATOM 1608 C CA . PRO B 1 14 ? -4.484 -6.004 -15.117 1 94.31 14 PRO B CA 1
ATOM 1609 C C . PRO B 1 14 ? -3.756 -5.496 -13.875 1 94.31 14 PRO B C 1
ATOM 1611 O O . PRO B 1 14 ? -2.664 -4.934 -13.984 1 94.31 14 PRO B O 1
ATOM 1614 N N . PHE B 1 15 ? -4.289 -5.727 -12.695 1 95.31 15 PHE B N 1
ATOM 1615 C CA . PHE B 1 15 ? -3.68 -5.285 -11.445 1 95.31 15 PHE B CA 1
ATOM 1616 C C . PHE B 1 15 ? -2.396 -6.062 -11.164 1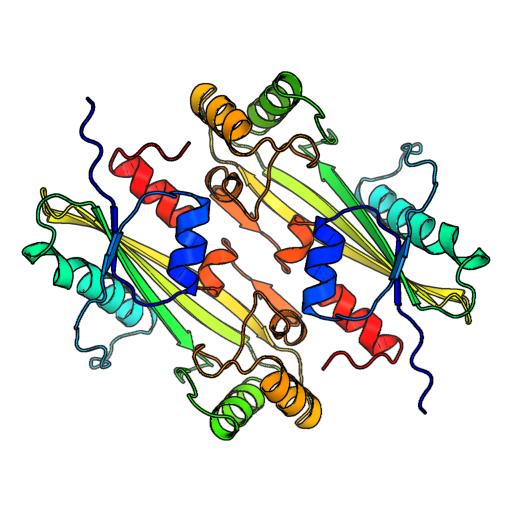 95.31 15 PHE B C 1
ATOM 1618 O O . PHE B 1 15 ? -1.374 -5.473 -10.812 1 95.31 15 PHE B O 1
ATOM 1625 N N . ARG B 1 16 ? -2.453 -7.383 -11.336 1 97.75 16 ARG B N 1
ATOM 1626 C CA . ARG B 1 16 ? -1.263 -8.195 -11.117 1 97.75 16 ARG B CA 1
ATOM 1627 C C . ARG B 1 16 ? -0.154 -7.82 -12.094 1 97.75 16 ARG B C 1
ATOM 1629 O O . ARG B 1 16 ? 1.021 -7.773 -11.719 1 97.75 16 ARG B O 1
ATOM 1636 N N . LYS B 1 17 ? -0.558 -7.516 -13.289 1 97.56 17 LYS B N 1
ATOM 1637 C CA . LYS B 1 17 ? 0.402 -7.086 -14.305 1 97.56 17 LYS B CA 1
ATOM 1638 C C . LYS B 1 17 ? 1.095 -5.789 -13.891 1 97.56 17 LYS B C 1
ATOM 1640 O O . LYS B 1 17 ? 2.322 -5.695 -13.945 1 97.56 17 LYS B O 1
ATOM 1645 N N . THR B 1 18 ? 0.296 -4.836 -13.477 1 97.44 18 THR B N 1
ATOM 1646 C CA . THR B 1 18 ? 0.822 -3.539 -13.062 1 97.44 18 THR B CA 1
ATOM 1647 C C . THR B 1 18 ? 1.771 -3.695 -11.875 1 97.44 18 THR B C 1
ATOM 1649 O O . THR B 1 18 ? 2.814 -3.043 -11.82 1 97.44 18 THR B O 1
ATOM 1652 N N . LEU B 1 19 ? 1.406 -4.551 -10.953 1 98.19 19 LEU B N 1
ATOM 1653 C CA . LEU B 1 19 ? 2.24 -4.773 -9.773 1 98.19 19 LEU B CA 1
ATOM 1654 C C . LEU B 1 19 ? 3.574 -5.402 -10.164 1 98.19 19 LEU B C 1
ATOM 1656 O O . LEU B 1 19 ? 4.629 -4.965 -9.695 1 98.19 19 LEU B O 1
ATOM 1660 N N . LEU B 1 20 ? 3.523 -6.43 -11 1 98.19 20 LEU B N 1
ATOM 1661 C CA . LEU B 1 20 ? 4.75 -7.117 -11.383 1 98.19 20 LEU B CA 1
ATOM 1662 C C . LEU B 1 20 ? 5.711 -6.168 -12.094 1 98.19 20 LEU B C 1
ATOM 1664 O O . LEU B 1 20 ? 6.926 -6.27 -11.922 1 98.19 20 LEU B O 1
ATOM 1668 N N . LYS B 1 21 ? 5.18 -5.211 -12.836 1 97.25 21 LYS B N 1
ATOM 1669 C CA . LYS B 1 21 ? 5.988 -4.25 -13.578 1 97.25 21 LYS B CA 1
ATOM 1670 C C . LYS B 1 21 ? 6.855 -3.42 -12.633 1 97.25 21 LYS B C 1
ATOM 1672 O O . LYS B 1 21 ? 7.898 -2.898 -13.039 1 97.25 21 LYS B O 1
ATOM 1677 N N . LYS B 1 22 ? 6.449 -3.297 -11.398 1 96.94 22 LYS B N 1
ATOM 1678 C CA . LYS B 1 22 ? 7.207 -2.527 -10.414 1 96.94 22 LYS B CA 1
ATOM 1679 C C . LYS B 1 22 ? 8.594 -3.131 -10.195 1 96.94 22 LYS B C 1
ATOM 1681 O O . LYS B 1 22 ? 9.555 -2.408 -9.945 1 96.94 22 LYS B O 1
ATOM 1686 N N . ILE B 1 23 ? 8.672 -4.484 -10.328 1 96.81 23 ILE B N 1
ATOM 1687 C CA . ILE B 1 23 ? 9.914 -5.117 -9.898 1 96.81 23 ILE B CA 1
ATOM 1688 C C . ILE B 1 23 ? 10.578 -5.797 -11.094 1 96.81 23 ILE B C 1
ATOM 1690 O O . ILE B 1 23 ? 11.781 -6.07 -11.062 1 96.81 23 ILE B O 1
ATOM 1694 N N . TYR B 1 24 ? 9.797 -6.145 -12.094 1 95 24 TYR B N 1
ATOM 1695 C CA . TYR B 1 24 ? 10.289 -6.852 -13.273 1 95 24 TYR B CA 1
ATOM 1696 C C . TYR B 1 24 ? 9.562 -6.387 -14.531 1 95 24 TYR B C 1
ATOM 1698 O O . TYR B 1 24 ? 8.523 -6.941 -14.898 1 95 24 TYR B O 1
ATOM 1706 N N . PRO B 1 25 ? 10.172 -5.492 -15.297 1 91.75 25 PRO B N 1
ATOM 1707 C CA . PRO B 1 25 ? 9.43 -4.816 -16.359 1 91.75 25 PRO B CA 1
ATOM 1708 C C . PRO B 1 25 ? 9.258 -5.691 -17.609 1 91.75 25 PRO B C 1
ATOM 1710 O O . PRO B 1 25 ? 8.312 -5.5 -18.375 1 91.75 25 PRO B O 1
ATOM 1713 N N . ASN B 1 26 ? 10.148 -6.66 -17.828 1 92.25 26 ASN B N 1
ATOM 1714 C CA . ASN B 1 26 ? 10.117 -7.449 -19.062 1 92.25 26 ASN B CA 1
ATOM 1715 C C . ASN B 1 26 ? 9.625 -8.867 -18.797 1 92.25 26 ASN B C 1
ATOM 1717 O O . ASN B 1 26 ? 10.406 -9.75 -18.422 1 92.25 26 ASN B O 1
ATOM 1721 N N . PHE B 1 27 ? 8.344 -9.031 -18.922 1 96.69 27 PHE B N 1
ATOM 1722 C CA . PHE B 1 27 ? 7.738 -10.344 -18.75 1 96.69 27 PHE B CA 1
ATOM 1723 C C . PHE B 1 27 ? 6.586 -10.531 -19.734 1 96.69 27 PHE B C 1
ATOM 1725 O O . PHE B 1 27 ? 6.102 -9.57 -20.328 1 96.69 27 PHE B O 1
ATOM 1732 N N . GLU B 1 28 ? 6.227 -11.727 -19.922 1 96.69 28 GLU B N 1
ATOM 1733 C CA . GLU B 1 28 ? 5.047 -12.078 -20.703 1 96.69 28 GLU B CA 1
ATOM 1734 C C . GLU B 1 28 ? 3.848 -12.359 -19.797 1 96.69 28 GLU B C 1
ATOM 1736 O O . GLU B 1 28 ? 4.004 -12.531 -18.578 1 96.69 28 GLU B O 1
ATOM 1741 N N . THR B 1 29 ? 2.686 -12.305 -20.344 1 97.56 29 THR B N 1
ATOM 1742 C CA . THR B 1 29 ? 1.469 -12.703 -19.641 1 97.56 29 THR B CA 1
ATOM 1743 C C . THR B 1 29 ? 0.712 -13.766 -20.438 1 97.56 29 THR B C 1
ATOM 1745 O O . THR B 1 29 ? 0.784 -13.805 -21.672 1 97.56 29 THR B O 1
ATOM 1748 N N . ALA B 1 30 ? 0.101 -14.617 -19.812 1 97.69 30 ALA B N 1
ATOM 1749 C CA . ALA B 1 30 ? -0.792 -15.617 -20.406 1 97.69 30 ALA B CA 1
ATOM 1750 C C . ALA B 1 30 ? -1.899 -16 -19.422 1 97.69 30 ALA B C 1
ATOM 1752 O O . ALA B 1 30 ? -1.666 -16.109 -18.219 1 97.69 30 ALA B O 1
ATOM 1753 N N . SER B 1 31 ? -3.076 -16.203 -19.906 1 95.5 31 SER B N 1
ATOM 1754 C CA . SER B 1 31 ? -4.219 -16.578 -19.078 1 95.5 31 SER B CA 1
ATOM 1755 C C . SER B 1 31 ? -4.391 -18.094 -19.031 1 95.5 31 SER B C 1
ATOM 1757 O O . SER B 1 31 ? -4.676 -18.734 -20.047 1 95.5 31 SER B O 1
ATOM 1759 N N . PRO B 1 32 ? -4.223 -18.609 -17.859 1 93.75 32 PRO B N 1
ATOM 1760 C CA . PRO B 1 32 ? -4.434 -20.062 -17.766 1 93.75 32 PRO B CA 1
ATOM 1761 C C . PRO B 1 32 ? -5.914 -20.438 -17.781 1 93.75 32 PRO B C 1
ATOM 1763 O O . PRO B 1 32 ? -6.758 -19.672 -17.312 1 93.75 32 PRO B O 1
ATOM 1766 N N . ASN B 1 33 ? -6.219 -21.547 -18.344 1 92.12 33 ASN B N 1
ATOM 1767 C CA . ASN B 1 33 ? -7.559 -22.125 -18.312 1 92.12 33 ASN B CA 1
ATOM 1768 C C . ASN B 1 33 ? -7.652 -23.266 -17.312 1 92.12 33 ASN B C 1
ATOM 1770 O O . ASN B 1 33 ? -7.191 -24.375 -17.578 1 92.12 33 ASN B O 1
ATOM 1774 N N . ILE B 1 34 ? -8.219 -22.969 -16.203 1 93.88 34 ILE B N 1
ATOM 1775 C CA . ILE B 1 34 ? -8.32 -24 -15.188 1 93.88 34 ILE B CA 1
ATOM 1776 C C . ILE B 1 34 ? -9.719 -24 -14.578 1 93.88 34 ILE B C 1
ATOM 1778 O O . ILE B 1 34 ? -10.453 -23.016 -14.703 1 93.88 34 ILE B O 1
ATOM 1782 N N . ASP B 1 35 ? -10.109 -25.109 -13.953 1 91.5 35 ASP B N 1
ATOM 1783 C CA . ASP B 1 35 ? -11.312 -25.188 -13.133 1 91.5 35 ASP B CA 1
ATOM 1784 C C . ASP B 1 35 ? -11.07 -24.594 -11.742 1 91.5 35 ASP B C 1
ATOM 1786 O O . ASP B 1 35 ? -10.312 -25.156 -10.945 1 91.5 35 ASP B O 1
ATOM 1790 N N . GLU B 1 36 ? -11.68 -23.453 -11.438 1 89.81 36 GLU B N 1
ATOM 1791 C CA . GLU B 1 36 ? -11.414 -22.75 -10.188 1 89.81 36 GLU B CA 1
ATOM 1792 C C . GLU B 1 36 ? -12.438 -23.125 -9.117 1 89.81 36 GLU B C 1
ATOM 1794 O O . GLU B 1 36 ? -12.516 -22.469 -8.07 1 89.81 36 GLU B O 1
ATOM 1799 N N . SER B 1 37 ? -13.156 -24.25 -9.289 1 88.31 37 SER B N 1
ATOM 1800 C CA . SER B 1 37 ? -14.211 -24.641 -8.352 1 88.31 37 SER B CA 1
ATOM 1801 C C . SER B 1 37 ? -13.625 -25.109 -7.027 1 88.31 37 SER B C 1
ATOM 1803 O O . SER B 1 37 ? -12.508 -25.641 -6.988 1 88.31 37 SER B O 1
ATOM 1805 N N . PHE B 1 38 ? -14.391 -24.859 -5.992 1 85 38 PHE B N 1
ATOM 1806 C CA . PHE B 1 38 ? -14.016 -25.328 -4.664 1 85 38 PHE B CA 1
ATOM 1807 C C . PHE B 1 38 ? -14.07 -26.844 -4.586 1 85 38 PHE B C 1
ATOM 1809 O O . PHE B 1 38 ? -14.961 -27.469 -5.16 1 85 38 PHE B O 1
ATOM 1816 N N . LYS B 1 39 ? -13.109 -27.406 -3.855 1 88.56 39 LYS B N 1
ATOM 1817 C CA . LYS B 1 39 ? -13.125 -28.844 -3.549 1 88.56 39 LYS B CA 1
ATOM 1818 C C . LYS B 1 39 ? -13.609 -29.094 -2.125 1 88.56 39 LYS B C 1
ATOM 1820 O O . LYS B 1 39 ? -13.477 -28.219 -1.257 1 88.56 39 LYS B O 1
ATOM 1825 N N . ALA B 1 40 ? -14.102 -30.281 -1.861 1 87.75 40 ALA B N 1
ATOM 1826 C CA . ALA B 1 40 ? -14.648 -30.625 -0.551 1 87.75 40 ALA B CA 1
ATOM 1827 C C . ALA B 1 40 ? -13.578 -30.516 0.534 1 87.75 40 ALA B C 1
ATOM 1829 O O . ALA B 1 40 ? -12.445 -30.953 0.344 1 87.75 40 ALA B O 1
ATOM 1830 N N . ASN B 1 41 ? -13.883 -29.828 1.69 1 90.12 41 ASN B N 1
ATOM 1831 C CA . ASN B 1 41 ? -13.055 -29.703 2.887 1 90.12 41 ASN B CA 1
ATOM 1832 C C . ASN B 1 41 ? -11.781 -28.906 2.605 1 90.12 41 ASN B C 1
ATOM 1834 O O . ASN B 1 41 ? -10.773 -29.094 3.289 1 90.12 41 ASN B O 1
ATOM 1838 N N . GLU B 1 42 ? -11.789 -28.219 1.544 1 94.62 42 GLU B N 1
ATOM 1839 C CA . GLU B 1 42 ? -10.648 -27.359 1.228 1 94.62 42 GLU B CA 1
ATOM 1840 C C . GLU B 1 42 ? -10.742 -26.016 1.952 1 94.62 42 GLU B C 1
ATOM 1842 O O . GLU B 1 42 ? -11.742 -25.312 1.837 1 94.62 42 GLU B O 1
ATOM 1847 N N . SER B 1 43 ? -9.766 -25.719 2.863 1 96.5 43 SER B N 1
ATOM 1848 C CA . SER B 1 43 ? -9.734 -24.422 3.531 1 96.5 43 SER B CA 1
ATOM 1849 C C . SER B 1 43 ? -9.461 -23.297 2.539 1 96.5 43 SER B C 1
ATOM 1851 O O . SER B 1 43 ? -9 -23.531 1.425 1 96.5 43 SER B O 1
ATOM 1853 N N . PRO B 1 44 ? -9.719 -22.016 2.932 1 96.5 44 PRO B N 1
ATOM 1854 C CA . PRO B 1 44 ? -9.422 -20.875 2.055 1 96.5 44 PRO B CA 1
ATOM 1855 C C . PRO B 1 44 ? -7.945 -20.812 1.662 1 96.5 44 PRO B C 1
ATOM 1857 O O . PRO B 1 44 ? -7.625 -20.516 0.51 1 96.5 44 PRO B O 1
ATOM 1860 N N . ILE B 1 45 ? -7.066 -21.062 2.576 1 97.88 45 ILE B N 1
ATOM 1861 C CA . ILE B 1 45 ? -5.633 -21.047 2.305 1 97.88 45 ILE B CA 1
ATOM 1862 C C . ILE B 1 45 ? -5.289 -22.156 1.308 1 97.88 45 ILE B C 1
ATOM 1864 O O . ILE B 1 45 ? -4.559 -21.922 0.341 1 97.88 45 ILE B O 1
ATOM 1868 N N . GLU B 1 46 ? -5.828 -23.328 1.486 1 97.69 46 GLU B N 1
ATOM 1869 C CA . GLU B 1 46 ? -5.574 -24.453 0.584 1 97.69 46 GLU B CA 1
ATOM 1870 C C . GLU B 1 46 ? -6.117 -24.172 -0.813 1 97.69 46 GLU B C 1
ATOM 1872 O O . GLU B 1 46 ? -5.473 -24.484 -1.813 1 97.69 46 GLU B O 1
ATOM 1877 N N . LEU B 1 47 ? -7.309 -23.609 -0.826 1 97.44 47 LEU B N 1
ATOM 1878 C CA . LEU B 1 47 ? -7.91 -23.25 -2.105 1 97.44 47 LEU B CA 1
ATOM 1879 C C . LEU B 1 47 ? -7.016 -22.281 -2.871 1 97.44 47 LEU B C 1
ATOM 1881 O O . LEU B 1 47 ? -6.699 -22.516 -4.039 1 97.44 47 LEU B O 1
ATOM 1885 N N . SER B 1 48 ? -6.621 -21.188 -2.223 1 98.12 48 SER B N 1
ATOM 1886 C CA . SER B 1 48 ? -5.789 -20.172 -2.875 1 98.12 48 SER B CA 1
ATOM 1887 C C . SER B 1 48 ? -4.469 -20.781 -3.354 1 98.12 48 SER B C 1
ATOM 1889 O O . SER B 1 48 ? -4.004 -20.469 -4.453 1 98.12 48 SER B O 1
ATOM 1891 N N . LYS B 1 49 ? -3.85 -21.625 -2.559 1 98.56 49 LYS B N 1
ATOM 1892 C CA . LYS B 1 49 ? -2.594 -22.281 -2.922 1 98.56 49 LYS B CA 1
ATOM 1893 C C . LYS B 1 49 ? -2.775 -23.172 -4.141 1 98.56 49 LYS B C 1
ATOM 1895 O O . LYS B 1 49 ? -1.967 -23.141 -5.07 1 98.56 49 LYS B O 1
ATOM 1900 N N . ARG B 1 50 ? -3.822 -24 -4.039 1 98.12 50 ARG B N 1
ATOM 1901 C CA . ARG B 1 50 ? -4.07 -24.922 -5.137 1 98.12 50 ARG B CA 1
ATOM 1902 C C . ARG B 1 50 ? -4.27 -24.172 -6.449 1 98.12 50 ARG B C 1
ATOM 1904 O O . ARG B 1 50 ? -3.676 -24.531 -7.469 1 98.12 50 ARG B O 1
ATOM 1911 N N . LEU B 1 51 ? -5.082 -23.188 -6.41 1 98 51 LEU B N 1
ATOM 1912 C CA . LEU B 1 51 ? -5.387 -22.422 -7.621 1 98 51 LEU B CA 1
ATOM 1913 C C . LEU B 1 51 ? -4.141 -21.719 -8.141 1 98 51 LEU B C 1
ATOM 1915 O O . LEU B 1 51 ? -3.896 -21.688 -9.352 1 98 51 LEU B O 1
ATOM 1919 N N . ALA B 1 52 ? -3.338 -21.094 -7.27 1 98.62 52 ALA B N 1
ATOM 1920 C CA . ALA B 1 52 ? -2.088 -20.469 -7.695 1 98.62 52 ALA B CA 1
ATOM 1921 C C . ALA B 1 52 ? -1.179 -21.469 -8.391 1 98.62 52 ALA B C 1
ATOM 1923 O O . ALA B 1 52 ? -0.627 -21.188 -9.461 1 98.62 52 ALA B O 1
ATOM 1924 N N . PHE B 1 53 ? -1.052 -22.609 -7.797 1 98.62 53 PHE B N 1
ATOM 1925 C CA . PHE B 1 53 ? -0.215 -23.672 -8.336 1 98.62 53 PHE B CA 1
ATOM 1926 C C . PHE B 1 53 ? -0.75 -24.156 -9.68 1 98.62 53 PHE B C 1
ATOM 1928 O O . PHE B 1 53 ? 0.007 -24.281 -10.641 1 98.62 53 PHE B O 1
ATOM 1935 N N . GLU B 1 54 ? -2.049 -24.391 -9.766 1 98.44 54 GLU B N 1
ATOM 1936 C CA . GLU B 1 54 ? -2.662 -24.922 -10.984 1 98.44 54 GLU B CA 1
ATOM 1937 C C . GLU B 1 54 ? -2.566 -23.906 -12.125 1 98.44 54 GLU B C 1
ATOM 1939 O O . GLU B 1 54 ? -2.361 -24.297 -13.281 1 98.44 54 GLU B O 1
ATOM 1944 N N . LYS B 1 55 ? -2.682 -22.656 -11.812 1 98.56 55 LYS B N 1
ATOM 1945 C CA . LYS B 1 55 ? -2.549 -21.625 -12.828 1 98.56 55 LYS B CA 1
ATOM 1946 C C . LYS B 1 55 ? -1.15 -21.625 -13.438 1 98.56 55 LYS B C 1
ATOM 1948 O O . LYS B 1 55 ? -0.998 -21.531 -14.656 1 98.56 55 LYS B O 1
ATOM 1953 N N . ALA B 1 56 ? -0.142 -21.734 -12.625 1 98.62 56 ALA B N 1
ATOM 1954 C CA . ALA B 1 56 ? 1.231 -21.797 -13.117 1 98.62 56 ALA B CA 1
ATOM 1955 C C . ALA B 1 56 ? 1.468 -23.078 -13.922 1 98.62 56 ALA B C 1
ATOM 1957 O O . ALA B 1 56 ? 2.008 -23.031 -15.023 1 98.62 56 ALA B O 1
ATOM 1958 N N . THR B 1 57 ? 0.998 -24.156 -13.406 1 98.25 57 THR B N 1
ATOM 1959 C CA . THR B 1 57 ? 1.234 -25.469 -14 1 98.25 57 THR B CA 1
ATOM 1960 C C . THR B 1 57 ? 0.55 -25.594 -15.359 1 98.25 57 THR B C 1
ATOM 1962 O O . THR B 1 57 ? 1.098 -26.188 -16.281 1 98.25 57 THR B O 1
ATOM 1965 N N . ALA B 1 58 ? -0.59 -25 -15.445 1 98.25 58 ALA B N 1
ATOM 1966 C CA . ALA B 1 58 ? -1.388 -25.078 -16.672 1 98.25 58 ALA B CA 1
ATOM 1967 C C . ALA B 1 58 ? -0.631 -24.5 -17.859 1 98.25 58 ALA B C 1
ATOM 1969 O O . ALA B 1 58 ? -0.892 -24.875 -19 1 98.25 58 ALA B O 1
ATOM 1970 N N . LEU B 1 59 ? 0.326 -23.656 -17.656 1 98.06 59 LEU B N 1
ATOM 1971 C CA . LEU B 1 59 ? 0.995 -22.953 -18.75 1 98.06 59 LEU B CA 1
ATOM 1972 C C . LEU B 1 59 ? 2.311 -23.641 -19.109 1 98.06 59 LEU B C 1
ATOM 1974 O O . LEU B 1 59 ? 2.965 -23.266 -20.078 1 98.06 59 LEU B O 1
ATOM 1978 N N . THR B 1 60 ? 2.766 -24.688 -18.391 1 97.56 60 THR B N 1
ATOM 1979 C CA . THR B 1 60 ? 4.07 -25.312 -18.547 1 97.56 60 THR B CA 1
ATOM 1980 C C . THR B 1 60 ? 4.23 -25.875 -19.969 1 97.56 60 THR B C 1
ATOM 1982 O O . THR B 1 60 ? 5.316 -25.812 -20.547 1 97.56 60 THR B O 1
ATOM 1985 N N . PRO B 1 61 ? 3.133 -26.438 -20.641 1 97.38 61 PRO B N 1
ATOM 1986 C CA . PRO B 1 61 ? 3.312 -26.953 -22 1 97.38 61 PRO B CA 1
ATOM 1987 C C . PRO B 1 61 ? 3.629 -25.844 -23 1 97.38 61 PRO B C 1
ATOM 1989 O O . PRO B 1 61 ? 4.398 -26.062 -23.938 1 97.38 61 PRO B O 1
ATOM 1992 N N . ASP B 1 62 ? 3.086 -24.688 -22.828 1 97.5 62 ASP B N 1
ATOM 1993 C CA . ASP B 1 62 ? 3.252 -23.578 -23.766 1 97.5 62 ASP B CA 1
ATOM 1994 C C . ASP B 1 62 ? 4.531 -22.797 -23.469 1 97.5 62 ASP B C 1
ATOM 1996 O O . ASP B 1 62 ? 5.055 -22.094 -24.328 1 97.5 62 ASP B O 1
ATOM 2000 N N . PHE B 1 63 ? 5.023 -22.953 -22.219 1 97.38 63 PHE B N 1
ATOM 2001 C CA . PHE B 1 63 ? 6.211 -22.234 -21.766 1 97.38 63 PHE B CA 1
ATOM 2002 C C . PHE B 1 63 ? 7.184 -23.188 -21.078 1 97.38 63 PHE B C 1
ATOM 2004 O O . PHE B 1 63 ? 7.422 -23.078 -19.875 1 97.38 63 PHE B O 1
ATOM 2011 N N . PRO B 1 64 ? 7.855 -24.047 -21.797 1 95.88 64 PRO B N 1
ATOM 2012 C CA . PRO B 1 64 ? 8.617 -25.156 -21.219 1 95.88 64 PRO B CA 1
ATOM 2013 C C . PRO B 1 64 ? 9.969 -24.719 -20.656 1 95.88 64 PRO B C 1
ATOM 2015 O O . PRO B 1 64 ? 10.633 -25.484 -19.953 1 95.88 64 PRO B O 1
ATOM 2018 N N . ASN B 1 65 ? 10.5 -23.516 -20.891 1 95.62 65 ASN B N 1
ATOM 2019 C CA . ASN B 1 65 ? 11.773 -23 -20.406 1 95.62 65 ASN B CA 1
ATOM 2020 C C . ASN B 1 65 ? 11.617 -21.609 -19.781 1 95.62 65 ASN B C 1
ATOM 2022 O O . ASN B 1 65 ? 12.352 -20.688 -20.141 1 95.62 65 ASN B O 1
ATOM 2026 N N . HIS B 1 66 ? 10.648 -21.484 -18.875 1 97.19 66 HIS B N 1
ATOM 2027 C CA . HIS B 1 66 ? 10.297 -20.203 -18.266 1 97.19 66 HIS B CA 1
ATOM 2028 C C . HIS B 1 66 ? 10.156 -20.328 -16.766 1 97.19 66 HIS B C 1
ATOM 2030 O O . HIS B 1 66 ? 10.047 -21.438 -16.234 1 97.19 66 HIS B O 1
ATOM 2036 N N . LEU B 1 67 ? 10.289 -19.25 -16.078 1 98.06 67 LEU B N 1
ATOM 2037 C CA . LEU B 1 67 ? 9.711 -19.078 -14.758 1 98.06 67 LEU B CA 1
ATOM 2038 C C . LEU B 1 67 ? 8.273 -18.562 -14.859 1 98.06 67 LEU B C 1
ATOM 2040 O O . LEU B 1 67 ? 8.016 -17.562 -15.508 1 98.06 67 LEU B O 1
ATOM 2044 N N . ILE B 1 68 ? 7.367 -19.312 -14.289 1 98.69 68 ILE B N 1
ATOM 2045 C CA . ILE B 1 68 ? 5.945 -19 -14.398 1 98.69 68 ILE B CA 1
ATOM 2046 C C . ILE B 1 68 ? 5.395 -18.594 -13.039 1 98.69 68 ILE B C 1
ATOM 2048 O O . ILE B 1 68 ? 5.574 -19.312 -12.047 1 98.69 68 ILE B O 1
ATOM 2052 N N . ILE B 1 69 ? 4.766 -17.453 -12.992 1 98.81 69 ILE B N 1
ATOM 2053 C CA . ILE B 1 69 ? 4.152 -16.953 -11.766 1 98.81 69 ILE B CA 1
ATOM 2054 C C . ILE B 1 69 ? 2.645 -17.203 -11.805 1 98.81 69 ILE B C 1
ATOM 2056 O O . ILE B 1 69 ? 1.943 -16.672 -12.672 1 98.81 69 ILE B O 1
ATOM 2060 N N . GLY B 1 70 ? 2.162 -18 -10.922 1 98.75 70 GLY B N 1
ATOM 2061 C CA . GLY B 1 70 ? 0.739 -18.125 -10.656 1 98.75 70 GLY B CA 1
ATOM 2062 C C . GLY B 1 70 ? 0.323 -17.484 -9.344 1 98.75 70 GLY B C 1
ATOM 2063 O O . GLY B 1 70 ? 1.046 -17.578 -8.344 1 98.75 70 GLY B O 1
ATOM 2064 N N . SER B 1 71 ? -0.862 -16.859 -9.336 1 98.56 71 SER B N 1
ATOM 2065 C CA . SER B 1 71 ? -1.388 -16.266 -8.117 1 98.56 71 SER B CA 1
ATOM 2066 C C . SER B 1 71 ? -2.908 -16.375 -8.047 1 98.56 71 SER B C 1
ATOM 2068 O O . SER B 1 71 ? -3.576 -16.406 -9.086 1 98.56 71 SER B O 1
ATOM 2070 N N . ASP B 1 72 ? -3.406 -16.484 -6.875 1 97.88 72 ASP B N 1
ATOM 2071 C CA . ASP B 1 72 ? -4.844 -16.484 -6.621 1 97.88 72 ASP B CA 1
ATOM 2072 C C . ASP B 1 72 ? -5.164 -15.891 -5.254 1 97.88 72 ASP B C 1
ATOM 2074 O O . ASP B 1 72 ? -4.359 -15.984 -4.324 1 97.88 72 ASP B O 1
ATOM 2078 N N . GLN B 1 73 ? -6.273 -15.266 -5.172 1 97.62 73 GLN B N 1
ATOM 2079 C CA . GLN B 1 73 ? -6.676 -14.602 -3.938 1 97.62 73 GLN B CA 1
ATOM 2080 C C . GLN B 1 73 ? -8.094 -15 -3.535 1 97.62 73 GLN B C 1
ATOM 2082 O O . GLN B 1 73 ? -9.008 -14.977 -4.359 1 97.62 73 GLN B O 1
ATOM 2087 N N . VAL B 1 74 ? -8.195 -15.406 -2.316 1 97.75 74 VAL B N 1
ATOM 2088 C CA . VAL B 1 74 ? -9.477 -15.758 -1.722 1 97.75 74 VAL B CA 1
ATOM 2089 C C . VAL B 1 74 ? -9.82 -14.766 -0.609 1 97.75 74 VAL B C 1
ATOM 2091 O O . VAL B 1 74 ? -8.992 -14.5 0.268 1 97.75 74 VAL B O 1
ATOM 2094 N N . ALA B 1 75 ? -11.008 -14.195 -0.653 1 98.38 75 ALA B N 1
ATOM 2095 C CA . ALA B 1 75 ? -11.492 -13.266 0.367 1 98.38 75 ALA B CA 1
ATOM 2096 C C . ALA B 1 75 ? -12.602 -13.906 1.202 1 98.38 75 ALA B C 1
ATOM 2098 O O . ALA B 1 75 ? -13.555 -14.469 0.656 1 98.38 75 ALA B O 1
ATOM 2099 N N . MET B 1 76 ? -12.453 -13.797 2.504 1 98.62 76 MET B N 1
ATOM 2100 C CA . MET B 1 76 ? -13.414 -14.43 3.404 1 98.62 76 MET B CA 1
ATOM 2101 C C . MET B 1 76 ? -14.023 -13.398 4.352 1 98.62 76 MET B C 1
ATOM 2103 O O . MET B 1 76 ? -13.312 -12.578 4.93 1 98.62 76 MET B O 1
ATOM 2107 N N . LEU B 1 77 ? -15.281 -13.398 4.512 1 98.62 77 LEU B N 1
ATOM 2108 C CA . LEU B 1 77 ? -16.031 -12.781 5.605 1 98.62 77 LEU B CA 1
ATOM 2109 C C . LEU B 1 77 ? -16.578 -13.844 6.547 1 98.62 77 LEU B C 1
ATOM 2111 O O . LEU B 1 77 ? -17.625 -14.43 6.273 1 98.62 77 LEU B O 1
ATOM 2115 N N . GLY B 1 78 ? -15.898 -14.062 7.668 1 97.12 78 GLY B N 1
ATOM 2116 C CA . GLY B 1 78 ? -16.219 -15.25 8.438 1 97.12 78 GLY B CA 1
ATOM 2117 C C . GLY B 1 78 ? -16.062 -16.531 7.645 1 97.12 78 GLY B C 1
ATOM 2118 O O . GLY B 1 78 ? -15 -16.797 7.074 1 97.12 78 GLY B O 1
ATOM 2119 N N . ASP B 1 79 ? -17.156 -17.234 7.523 1 95.25 79 ASP B N 1
ATOM 2120 C CA . ASP B 1 79 ? -17.109 -18.516 6.816 1 95.25 79 ASP B CA 1
ATOM 2121 C C . ASP B 1 79 ? -17.609 -18.375 5.379 1 95.25 79 ASP B C 1
ATOM 2123 O O . ASP B 1 79 ? -17.672 -19.344 4.641 1 95.25 79 ASP B O 1
ATOM 2127 N N . GLN B 1 80 ? -17.812 -17.188 5.039 1 95.69 80 GLN B N 1
ATOM 2128 C CA . GLN B 1 80 ? -18.344 -16.953 3.699 1 95.69 80 GLN B CA 1
ATOM 2129 C C . GLN B 1 80 ? -17.266 -16.391 2.773 1 95.69 80 GLN B C 1
ATOM 2131 O O . GLN B 1 80 ? -16.609 -15.406 3.104 1 95.69 80 GLN B O 1
ATOM 2136 N N . GLN B 1 81 ? -17.156 -17.016 1.635 1 96 81 GLN B N 1
ATOM 2137 C CA . GLN B 1 81 ? -16.234 -16.5 0.62 1 96 81 GLN B CA 1
ATOM 2138 C C . GLN B 1 81 ? -16.859 -15.328 -0.14 1 96 81 GLN B C 1
ATOM 2140 O O . GLN B 1 81 ? -18.031 -15.383 -0.523 1 96 81 GLN B O 1
ATOM 2145 N N . LEU B 1 82 ? -16.141 -14.289 -0.288 1 97.44 82 LEU B N 1
ATOM 2146 C CA . LEU B 1 82 ? -16.531 -13.148 -1.109 1 97.44 82 LEU B CA 1
ATOM 2147 C C . LEU B 1 82 ? -15.953 -13.266 -2.514 1 97.44 82 LEU B C 1
ATOM 2149 O O . LEU B 1 82 ? -14.766 -13.555 -2.676 1 97.44 82 LEU B O 1
ATOM 2153 N N . THR B 1 83 ? -16.75 -13.125 -3.486 1 95.06 83 THR B N 1
ATOM 2154 C CA . THR B 1 83 ? -16.328 -13.227 -4.875 1 95.06 83 THR B CA 1
ATOM 2155 C C . THR B 1 83 ? -16.5 -11.898 -5.602 1 95.06 83 THR B C 1
ATOM 2157 O O . THR B 1 83 ? -16.812 -10.883 -4.977 1 95.06 83 THR B O 1
ATOM 2160 N N . LYS B 1 84 ? -16.125 -11.867 -6.852 1 95.81 84 LYS B N 1
ATOM 2161 C CA . LYS B 1 84 ? -16.375 -10.688 -7.676 1 95.81 84 LYS B CA 1
ATOM 2162 C C . LYS B 1 84 ? -17.875 -10.477 -7.879 1 95.81 84 LYS B C 1
ATOM 2164 O O . LYS B 1 84 ? -18.562 -11.359 -8.406 1 95.81 84 LYS B O 1
ATOM 2169 N N . PRO B 1 85 ? -18.328 -9.336 -7.465 1 97.75 85 PRO B N 1
ATOM 2170 C CA . PRO B 1 85 ? -19.781 -9.172 -7.5 1 97.75 85 PRO B CA 1
ATOM 2171 C C . PRO B 1 85 ? -20.328 -9.078 -8.922 1 97.75 85 PRO B C 1
ATOM 2173 O O . PRO B 1 85 ? -21.484 -9.43 -9.172 1 97.75 85 PRO B O 1
ATOM 2176 N N . GLY B 1 86 ? -19.531 -8.453 -9.859 1 97.12 86 GLY B N 1
ATOM 2177 C CA . GLY B 1 86 ? -19.906 -8.398 -11.258 1 97.12 86 GLY B CA 1
ATOM 2178 C C . GLY B 1 86 ? -20.891 -7.285 -11.57 1 97.12 86 GLY B C 1
ATOM 2179 O O . GLY B 1 86 ? -21 -6.848 -12.719 1 97.12 86 GLY B O 1
ATOM 2180 N N . GLU B 1 87 ? -21.688 -6.828 -10.562 1 97.88 87 GLU B N 1
ATOM 2181 C CA . GLU B 1 87 ? -22.703 -5.801 -10.789 1 97.88 87 GLU B CA 1
ATOM 2182 C C . GLU B 1 87 ? -22.953 -4.977 -9.531 1 97.88 87 GLU B C 1
ATOM 2184 O O . GLU B 1 87 ? -22.531 -5.363 -8.438 1 97.88 87 GLU B O 1
ATOM 2189 N N . PHE B 1 88 ? -23.719 -3.871 -9.758 1 98.5 88 PHE B N 1
ATOM 2190 C CA . PHE B 1 88 ? -23.922 -2.854 -8.734 1 98.5 88 PHE B CA 1
ATOM 2191 C C . PHE B 1 88 ? -24.594 -3.453 -7.504 1 98.5 88 PHE B C 1
ATOM 2193 O O . PHE B 1 88 ? -24.047 -3.377 -6.395 1 98.5 88 PHE B O 1
ATOM 2200 N N . ASN B 1 89 ? -25.703 -4.129 -7.625 1 98.62 89 ASN B N 1
ATOM 2201 C CA . ASN B 1 89 ? -26.5 -4.602 -6.496 1 98.62 89 ASN B CA 1
ATOM 2202 C C . ASN B 1 89 ? -25.734 -5.637 -5.668 1 98.62 89 ASN B C 1
ATOM 2204 O O . ASN B 1 89 ? -25.812 -5.625 -4.438 1 98.62 89 ASN B O 1
ATOM 2208 N N . LYS B 1 90 ? -25.047 -6.5 -6.297 1 98.5 90 LYS B N 1
ATOM 2209 C CA . LYS B 1 90 ? -24.266 -7.508 -5.586 1 98.5 90 LYS B CA 1
ATOM 2210 C C . LYS B 1 90 ? -23.109 -6.867 -4.828 1 98.5 90 LYS B C 1
ATOM 2212 O O . LYS B 1 90 ? -22.766 -7.301 -3.727 1 98.5 90 LYS B O 1
ATOM 2217 N N . ALA B 1 91 ? -22.516 -5.855 -5.477 1 98.75 91 ALA B N 1
ATOM 2218 C CA . ALA B 1 91 ? -21.453 -5.121 -4.797 1 98.75 91 ALA B CA 1
ATOM 2219 C C . ALA B 1 91 ? -21.969 -4.453 -3.525 1 98.75 91 ALA B C 1
ATOM 2221 O O . ALA B 1 91 ? -21.359 -4.559 -2.463 1 98.75 91 ALA B O 1
ATOM 2222 N N . VAL B 1 92 ? -23.125 -3.803 -3.643 1 98.81 92 VAL B N 1
ATOM 2223 C CA . VAL B 1 92 ? -23.734 -3.127 -2.506 1 98.81 92 VAL B CA 1
ATOM 2224 C C . VAL B 1 92 ? -24.062 -4.145 -1.412 1 98.81 92 VAL B C 1
ATOM 2226 O O . VAL B 1 92 ? -23.797 -3.902 -0.233 1 98.81 92 VAL B O 1
ATOM 2229 N N . GLN B 1 93 ? -24.562 -5.242 -1.773 1 98.62 93 GLN B N 1
ATOM 2230 C CA . GLN B 1 93 ? -24.906 -6.289 -0.816 1 98.62 93 GLN B CA 1
ATOM 2231 C C . GLN B 1 93 ? -23.672 -6.793 -0.08 1 98.62 93 GLN B C 1
ATOM 2233 O O . GLN B 1 93 ? -23.688 -6.949 1.144 1 98.62 93 GLN B O 1
ATOM 2238 N N . GLN B 1 94 ? -22.672 -7.094 -0.819 1 98.62 94 GLN B N 1
ATOM 2239 C CA . GLN B 1 94 ? -21.453 -7.582 -0.208 1 98.62 94 GLN B CA 1
ATOM 2240 C C . GLN B 1 94 ? -20.875 -6.562 0.774 1 98.62 94 GLN B C 1
ATOM 2242 O O . GLN B 1 94 ? -20.5 -6.914 1.891 1 98.62 94 GLN B O 1
ATOM 2247 N N . LEU B 1 95 ? -20.797 -5.281 0.363 1 98.88 95 LEU B N 1
ATOM 2248 C CA . LEU B 1 95 ? -20.234 -4.238 1.221 1 98.88 95 LEU B CA 1
ATOM 2249 C C . LEU B 1 95 ? -21.125 -4.016 2.443 1 98.88 95 LEU B C 1
ATOM 2251 O O . LEU B 1 95 ? -20.625 -3.74 3.535 1 98.88 95 LEU B O 1
ATOM 2255 N N . THR B 1 96 ? -22.438 -4.094 2.248 1 98.88 96 THR B N 1
ATOM 2256 C CA . THR B 1 96 ? -23.359 -3.963 3.377 1 98.88 96 THR B CA 1
ATOM 2257 C C . THR B 1 96 ? -23.094 -5.059 4.41 1 98.88 96 THR B C 1
ATOM 225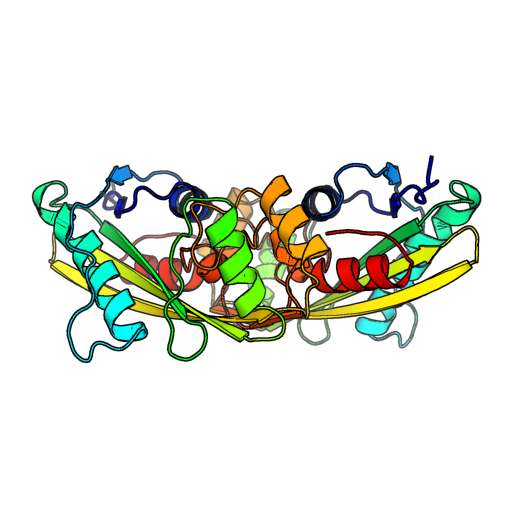9 O O . THR B 1 96 ? -23.031 -4.785 5.609 1 98.88 96 THR B O 1
ATOM 2262 N N . ARG B 1 97 ? -22.922 -6.25 3.947 1 98.5 97 ARG B N 1
ATOM 2263 C CA . ARG B 1 97 ? -22.641 -7.367 4.84 1 98.5 97 ARG B CA 1
ATOM 2264 C C . ARG B 1 97 ? -21.297 -7.191 5.539 1 98.5 97 ARG B C 1
ATOM 2266 O O . ARG B 1 97 ? -21.125 -7.621 6.684 1 98.5 97 ARG B O 1
ATOM 2273 N N . SER B 1 98 ? -20.375 -6.59 4.879 1 98.69 98 SER B N 1
ATOM 2274 C CA . SER B 1 98 ? -19.016 -6.461 5.375 1 98.69 98 SER B CA 1
ATOM 2275 C C . SER B 1 98 ? -18.875 -5.262 6.305 1 98.69 98 SER B C 1
ATOM 2277 O O . SER B 1 98 ? -17.875 -5.133 7.016 1 98.69 98 SER B O 1
ATOM 2279 N N . SER B 1 99 ? -19.859 -4.383 6.312 1 98.75 99 SER B N 1
ATOM 2280 C CA . SER B 1 99 ? -19.812 -3.16 7.109 1 98.75 99 SER B CA 1
ATOM 2281 C C . SER B 1 99 ? -19.547 -3.469 8.578 1 98.75 99 SER B C 1
ATOM 2283 O O . SER B 1 99 ? -20.25 -4.297 9.18 1 98.75 99 SER B O 1
ATOM 2285 N N . GLY B 1 100 ? -18.484 -2.865 9.164 1 98.69 100 GLY B N 1
ATOM 2286 C CA . GLY B 1 100 ? -18.156 -3.012 10.57 1 98.69 100 GLY B CA 1
ATOM 2287 C C . GLY B 1 100 ? -17.469 -4.324 10.898 1 98.69 100 GLY B C 1
ATOM 2288 O O . GLY B 1 100 ? -17.266 -4.652 12.07 1 98.69 100 GLY B O 1
ATOM 2289 N N . LYS B 1 101 ? -17.125 -5.105 9.922 1 98.81 101 LYS B N 1
ATOM 2290 C CA . LYS B 1 101 ? -16.531 -6.426 10.133 1 98.81 101 LYS B CA 1
ATOM 2291 C C . LYS B 1 101 ? -15.125 -6.504 9.547 1 98.81 101 LYS B C 1
ATOM 2293 O O . LYS B 1 101 ? -14.594 -5.5 9.062 1 98.81 101 LYS B O 1
ATOM 2298 N N . THR B 1 102 ? -14.477 -7.598 9.703 1 98.88 102 THR B N 1
ATOM 2299 C CA . THR B 1 102 ? -13.133 -7.832 9.18 1 98.88 102 THR B CA 1
ATOM 2300 C C . THR B 1 102 ? -13.164 -8.852 8.047 1 98.88 102 THR B C 1
ATOM 2302 O O . THR B 1 102 ? -13.773 -9.914 8.172 1 98.88 102 THR B O 1
ATOM 2305 N N . ILE B 1 103 ? -12.602 -8.461 6.949 1 98.88 103 ILE B N 1
ATOM 2306 C CA . ILE B 1 103 ? -12.422 -9.359 5.816 1 98.88 103 ILE B CA 1
ATOM 2307 C C . ILE B 1 103 ? -10.992 -9.898 5.805 1 98.88 103 ILE B C 1
ATOM 2309 O O . ILE B 1 103 ? -10.039 -9.141 6 1 98.88 103 ILE B O 1
ATOM 2313 N N . VAL B 1 104 ? -10.82 -11.164 5.59 1 98.88 104 VAL B N 1
ATOM 2314 C CA . VAL B 1 104 ? -9.492 -11.773 5.52 1 98.88 104 VAL B CA 1
ATOM 2315 C C . VAL B 1 104 ? -9.188 -12.18 4.078 1 98.88 104 VAL B C 1
ATOM 2317 O O . VAL B 1 104 ? -10 -12.852 3.434 1 98.88 104 VAL B O 1
ATOM 2320 N N . PHE B 1 105 ? -8.086 -11.781 3.604 1 98.81 105 PHE B N 1
ATOM 2321 C CA . PHE B 1 105 ? -7.621 -12.117 2.262 1 98.81 105 PHE B CA 1
ATOM 2322 C C . PHE B 1 105 ? -6.457 -13.094 2.316 1 98.81 105 PHE B C 1
ATOM 2324 O O . PHE B 1 105 ? -5.457 -12.844 2.996 1 98.81 105 PHE B O 1
ATOM 2331 N N . TYR B 1 106 ? -6.582 -14.156 1.65 1 98.75 106 TYR B N 1
ATOM 2332 C CA . TYR B 1 106 ? -5.508 -15.117 1.409 1 98.75 106 TYR B CA 1
ATOM 2333 C C . TYR B 1 106 ? -5.004 -15.016 -0.026 1 98.75 106 TYR B C 1
ATOM 2335 O O . TYR B 1 106 ? -5.711 -15.398 -0.965 1 98.75 106 TYR B O 1
ATOM 2343 N N . THR B 1 107 ? -3.879 -14.484 -0.193 1 98.69 107 THR B N 1
ATOM 2344 C CA . THR B 1 107 ? -3.283 -14.383 -1.521 1 98.69 107 THR B CA 1
ATOM 2345 C C . THR B 1 107 ? -2.086 -15.32 -1.646 1 98.69 107 THR B C 1
ATOM 2347 O O . THR B 1 107 ? -1.075 -15.141 -0.965 1 98.69 107 THR B O 1
ATOM 2350 N N . SER B 1 108 ? -2.221 -16.266 -2.516 1 98.81 108 SER B N 1
ATOM 2351 C CA . SER B 1 108 ? -1.149 -17.234 -2.707 1 98.81 108 SER B CA 1
ATOM 2352 C C . SER B 1 108 ? -0.406 -16.984 -4.016 1 98.81 108 SER B C 1
ATOM 2354 O O . SER B 1 108 ? -0.973 -16.438 -4.965 1 98.81 108 SER B O 1
ATOM 2356 N N . LEU B 1 109 ? 0.839 -17.375 -3.986 1 98.5 109 LEU B N 1
ATOM 2357 C CA . LEU B 1 109 ? 1.76 -17.234 -5.109 1 98.5 109 LEU B CA 1
ATOM 2358 C C . LEU B 1 109 ? 2.537 -18.531 -5.344 1 98.5 109 LEU B C 1
ATOM 2360 O O . LEU B 1 109 ? 2.98 -19.172 -4.395 1 98.5 109 LEU B O 1
ATOM 2364 N N . THR B 1 110 ? 2.607 -18.859 -6.594 1 98.81 110 THR B N 1
ATOM 2365 C CA . THR B 1 110 ? 3.477 -19.953 -7.008 1 98.81 110 THR B CA 1
ATOM 2366 C C . THR B 1 110 ? 4.508 -19.484 -8.023 1 98.81 110 THR B C 1
ATOM 2368 O O . THR B 1 110 ? 4.164 -18.781 -8.977 1 98.81 110 THR B O 1
ATOM 2371 N N . LEU B 1 111 ? 5.715 -19.703 -7.809 1 98.81 111 LEU B N 1
ATOM 2372 C CA . LEU B 1 111 ? 6.777 -19.594 -8.805 1 98.81 111 LEU B CA 1
ATOM 2373 C C . LEU B 1 111 ? 7.242 -20.969 -9.266 1 98.81 111 LEU B C 1
ATOM 2375 O O . LEU B 1 111 ? 7.688 -21.781 -8.453 1 98.81 111 LEU B O 1
ATOM 2379 N N . LEU B 1 112 ? 7.074 -21.219 -10.523 1 98.62 112 LEU B N 1
ATOM 2380 C CA . LEU B 1 112 ? 7.359 -22.531 -11.094 1 98.62 112 LEU B CA 1
ATOM 2381 C C . LEU B 1 112 ? 8.391 -22.422 -12.219 1 98.62 112 LEU B C 1
ATOM 2383 O O . LEU B 1 112 ? 8.242 -21.609 -13.125 1 98.62 112 LEU B O 1
ATOM 2387 N N . ASN B 1 113 ? 9.477 -23.141 -12.109 1 97.94 113 ASN B N 1
ATOM 2388 C CA . ASN B 1 113 ? 10.438 -23.328 -13.195 1 97.94 113 ASN B CA 1
ATOM 2389 C C . ASN B 1 113 ? 10.023 -24.469 -14.117 1 97.94 113 ASN B C 1
ATOM 2391 O O . ASN B 1 113 ? 10.141 -25.641 -13.742 1 97.94 113 ASN B O 1
ATOM 2395 N N . SER B 1 114 ? 9.562 -24.125 -15.297 1 97.38 114 SER B N 1
ATOM 2396 C CA . SER B 1 114 ? 8.977 -25.141 -16.156 1 97.38 114 SER B CA 1
ATOM 2397 C C . SER B 1 114 ? 10.055 -26.031 -16.766 1 97.38 114 SER B C 1
ATOM 2399 O O . SER B 1 114 ? 9.758 -27.109 -17.312 1 97.38 114 SER B O 1
ATOM 2401 N N . LYS B 1 115 ? 11.273 -25.625 -16.703 1 95.88 115 LYS B N 1
ATOM 2402 C CA . LYS B 1 115 ? 12.383 -26.438 -17.188 1 95.88 115 LYS B CA 1
ATOM 2403 C C . LYS B 1 115 ? 12.742 -27.531 -16.172 1 95.88 115 LYS B C 1
ATOM 2405 O O . LYS B 1 115 ? 12.867 -28.703 -16.531 1 95.88 115 LYS B O 1
ATOM 2410 N N . THR B 1 116 ? 12.906 -27.156 -14.938 1 95.94 116 THR B N 1
ATOM 2411 C CA . THR B 1 116 ? 13.359 -28.078 -13.906 1 95.94 116 THR B CA 1
ATOM 2412 C C . THR B 1 116 ? 12.18 -28.703 -13.18 1 95.94 116 THR B C 1
ATOM 2414 O O . THR B 1 116 ? 12.344 -29.688 -12.453 1 95.94 116 THR B O 1
ATOM 2417 N N . HIS B 1 117 ? 10.977 -28.109 -13.242 1 96.38 117 HIS B N 1
ATOM 2418 C CA . HIS B 1 117 ? 9.727 -28.531 -12.617 1 96.38 117 HIS B CA 1
ATOM 2419 C C . HIS B 1 117 ? 9.742 -28.25 -11.117 1 96.38 117 HIS B C 1
ATOM 2421 O O . HIS B 1 117 ? 8.859 -28.719 -10.391 1 96.38 117 HIS B O 1
ATOM 2427 N N . GLU B 1 118 ? 10.742 -27.5 -10.672 1 97.38 118 GLU B N 1
ATOM 2428 C CA . GLU B 1 118 ? 10.742 -27.016 -9.297 1 97.38 118 GLU B CA 1
ATOM 2429 C C . GLU B 1 118 ? 9.719 -25.891 -9.109 1 97.38 118 GLU B C 1
ATOM 2431 O O . GLU B 1 118 ? 9.492 -25.094 -10.008 1 97.38 118 GLU B O 1
ATOM 2436 N N . SER B 1 119 ? 9.07 -25.922 -7.941 1 98.5 119 SER B N 1
ATOM 2437 C CA . SER B 1 119 ? 8.133 -24.844 -7.66 1 98.5 119 SER B CA 1
ATOM 2438 C C . SER B 1 119 ? 8.141 -24.453 -6.184 1 98.5 119 SER B C 1
ATOM 2440 O O . SER B 1 119 ? 8.484 -25.281 -5.332 1 98.5 119 SER B O 1
ATOM 2442 N N . ILE B 1 120 ? 7.875 -23.234 -5.867 1 98.62 120 ILE B N 1
ATOM 2443 C CA . ILE B 1 120 ? 7.684 -22.672 -4.531 1 98.62 120 ILE B CA 1
ATOM 2444 C C . ILE B 1 120 ? 6.301 -22.031 -4.438 1 98.62 120 ILE B C 1
ATOM 2446 O O . ILE B 1 120 ? 5.883 -21.312 -5.348 1 98.62 120 ILE B O 1
ATOM 2450 N N . THR B 1 121 ? 5.551 -22.406 -3.406 1 98.81 121 THR B N 1
ATOM 2451 C CA . THR B 1 121 ? 4.254 -21.781 -3.162 1 98.81 121 THR B CA 1
ATOM 2452 C C . THR B 1 121 ? 4.203 -21.188 -1.761 1 98.81 121 THR B C 1
ATOM 2454 O O . THR B 1 121 ? 4.574 -21.828 -0.784 1 98.81 121 THR B O 1
ATOM 2457 N N . GLU B 1 122 ? 3.812 -19.906 -1.663 1 98.75 122 GLU B N 1
ATOM 2458 C CA . GLU B 1 122 ? 3.643 -19.203 -0.397 1 98.75 122 GLU B CA 1
ATOM 2459 C C . GLU B 1 122 ? 2.32 -18.438 -0.363 1 98.75 122 GLU B C 1
ATOM 2461 O O . GLU B 1 122 ? 1.71 -18.203 -1.406 1 98.75 122 GLU B O 1
ATOM 2466 N N . THR B 1 123 ? 1.85 -18.156 0.837 1 98.81 123 THR B N 1
ATOM 2467 C CA . THR B 1 123 ? 0.612 -17.406 1.02 1 98.81 123 THR B CA 1
ATOM 2468 C C . THR B 1 123 ? 0.85 -16.172 1.885 1 98.81 123 THR B C 1
ATOM 2470 O O . THR B 1 123 ? 1.594 -16.234 2.865 1 98.81 123 THR B O 1
ATOM 2473 N N . ASP B 1 124 ? 0.312 -15.062 1.479 1 98.81 124 ASP B N 1
ATOM 2474 C CA . ASP B 1 124 ? 0.224 -13.844 2.279 1 98.81 124 ASP B CA 1
ATOM 2475 C C . ASP B 1 124 ? -1.189 -13.648 2.824 1 98.81 124 ASP B C 1
ATOM 2477 O O . ASP B 1 124 ? -2.172 -13.852 2.109 1 98.81 124 ASP B O 1
ATOM 2481 N N . ILE B 1 125 ? -1.285 -13.32 4.082 1 98.75 125 ILE B N 1
ATOM 2482 C CA . ILE B 1 125 ? -2.584 -13.109 4.711 1 98.75 125 ILE B CA 1
ATOM 2483 C C . ILE B 1 125 ? -2.732 -11.641 5.105 1 98.75 125 ILE B C 1
ATOM 2485 O O . ILE B 1 125 ? -1.849 -11.07 5.75 1 98.75 125 ILE B O 1
ATOM 2489 N N . CYS B 1 126 ? -3.773 -11.031 4.672 1 98.62 126 CYS B N 1
ATOM 2490 C CA . CYS B 1 126 ? -4.098 -9.641 4.973 1 98.62 126 CYS B CA 1
ATOM 2491 C C . CYS B 1 126 ? -5.484 -9.531 5.586 1 98.62 126 CYS B C 1
ATOM 2493 O O . CYS B 1 126 ? -6.418 -10.203 5.152 1 98.62 126 CYS B O 1
ATOM 2495 N N . ARG B 1 127 ? -5.66 -8.727 6.613 1 98.81 127 ARG B N 1
ATOM 2496 C CA . ARG B 1 127 ? -6.949 -8.445 7.238 1 98.81 127 ARG B CA 1
ATOM 2497 C C . ARG B 1 127 ? -7.348 -6.984 7.039 1 98.81 127 ARG B C 1
ATOM 2499 O O . ARG B 1 127 ? -6.559 -6.078 7.324 1 98.81 127 ARG B O 1
ATOM 2506 N N . VAL B 1 128 ? -8.5 -6.797 6.52 1 98.88 128 VAL B N 1
ATOM 2507 C CA . VAL B 1 128 ? -9.055 -5.461 6.316 1 98.88 128 VAL B CA 1
ATOM 2508 C C . VAL B 1 128 ? -10.211 -5.227 7.277 1 98.88 128 VAL B C 1
ATOM 2510 O O . VAL B 1 128 ? -11.211 -5.949 7.242 1 98.88 128 VAL B O 1
ATOM 2513 N N . HIS B 1 129 ? -10.047 -4.27 8.148 1 98.88 129 HIS B N 1
ATOM 2514 C CA . HIS B 1 129 ? -11.117 -3.879 9.062 1 98.88 129 HIS B CA 1
ATOM 2515 C C . HIS B 1 129 ? -11.977 -2.773 8.453 1 98.88 129 HIS B C 1
ATOM 2517 O O . HIS B 1 129 ? -11.508 -1.655 8.242 1 98.88 129 HIS B O 1
ATOM 2523 N N . MET B 1 130 ? -13.227 -3.107 8.234 1 98.88 130 MET B N 1
ATOM 2524 C CA . MET B 1 130 ? -14.148 -2.188 7.574 1 98.88 130 MET B CA 1
ATOM 2525 C C . MET B 1 130 ? -14.734 -1.197 8.578 1 98.88 130 MET B C 1
ATOM 2527 O O . MET B 1 130 ? -15.039 -1.564 9.711 1 98.88 130 MET B O 1
ATOM 2531 N N . LYS B 1 131 ? -14.906 0.035 8.117 1 98.62 131 LYS B N 1
ATOM 2532 C CA . LYS B 1 131 ? -15.734 0.968 8.875 1 98.62 131 LYS B CA 1
ATOM 2533 C C . LYS B 1 131 ? -17.188 0.501 8.93 1 98.62 131 LYS B C 1
ATOM 2535 O O . LYS B 1 131 ? -17.609 -0.331 8.117 1 98.62 131 LYS B O 1
ATOM 2540 N N . THR B 1 132 ? -17.875 0.987 9.969 1 98.56 132 THR B N 1
ATOM 2541 C CA . THR B 1 132 ? -19.328 0.912 9.867 1 98.56 132 THR B CA 1
ATOM 2542 C C . THR B 1 132 ? -19.859 1.918 8.844 1 98.56 132 THR B C 1
ATOM 2544 O O . THR B 1 132 ? -19.625 3.123 8.984 1 98.56 132 THR B O 1
ATOM 2547 N N . LEU B 1 133 ? -20.531 1.419 7.824 1 98.31 133 LEU B N 1
ATOM 2548 C CA . LEU B 1 133 ? -20.891 2.24 6.676 1 98.31 133 LEU B CA 1
ATOM 2549 C C . LEU B 1 133 ? -22.406 2.316 6.516 1 98.31 133 LEU B C 1
ATOM 2551 O O . LEU B 1 133 ? -23.109 1.323 6.723 1 98.31 133 LEU B O 1
ATOM 2555 N N . SER B 1 134 ? -22.875 3.457 6.18 1 98.31 134 SER B N 1
ATOM 2556 C CA . SER B 1 134 ? -24.281 3.584 5.816 1 98.31 134 SER B CA 1
ATOM 2557 C C . SER B 1 134 ? -24.531 3.078 4.398 1 98.31 134 SER B C 1
ATOM 2559 O O . SER B 1 134 ? -23.609 2.994 3.592 1 98.31 134 SER B O 1
ATOM 2561 N N . LEU B 1 135 ? -25.781 2.77 4.113 1 98.56 135 LEU B N 1
ATOM 2562 C CA . LEU B 1 135 ? -26.156 2.35 2.766 1 98.56 135 LEU B CA 1
ATOM 2563 C C . LEU B 1 135 ? -25.812 3.432 1.747 1 98.56 135 LEU B C 1
ATOM 2565 O O . LEU B 1 135 ? -25.344 3.129 0.645 1 98.56 135 LEU B O 1
ATOM 2569 N N . GLY B 1 136 ? -26.016 4.672 2.111 1 98.38 136 GLY B N 1
ATOM 2570 C CA . GLY B 1 136 ? -25.672 5.777 1.228 1 98.38 136 GLY B CA 1
ATOM 2571 C C . GLY B 1 136 ? -24.203 5.852 0.903 1 98.38 136 GLY B C 1
ATOM 2572 O O . GLY B 1 136 ? -23.812 6.074 -0.25 1 98.38 136 GLY B O 1
ATOM 2573 N N . GLU B 1 137 ? -23.359 5.715 1.873 1 98.25 137 GLU B N 1
ATOM 2574 C CA . GLU B 1 137 ? -21.906 5.699 1.664 1 98.25 137 GLU B CA 1
ATOM 2575 C C . GLU B 1 137 ? -21.5 4.555 0.741 1 98.25 137 GLU B C 1
ATOM 2577 O O . GLU B 1 137 ? -20.688 4.738 -0.163 1 98.25 137 GLU B O 1
ATOM 2582 N N . ILE B 1 138 ? -22.078 3.396 0.983 1 98.75 138 ILE B N 1
ATOM 2583 C CA . ILE B 1 138 ? -21.766 2.201 0.207 1 98.75 138 ILE B CA 1
ATOM 2584 C C . ILE B 1 138 ? -22.172 2.412 -1.251 1 98.75 138 ILE B C 1
ATOM 2586 O O . ILE B 1 138 ? -21.375 2.172 -2.162 1 98.75 138 ILE B O 1
ATOM 2590 N N . GLU B 1 139 ? -23.359 2.871 -1.468 1 98.75 139 GLU B N 1
ATOM 2591 C CA . GLU B 1 139 ? -23.859 3.086 -2.824 1 98.75 139 GLU B CA 1
ATOM 2592 C C . GLU B 1 139 ? -23.016 4.125 -3.561 1 98.75 139 GLU B C 1
ATOM 2594 O O . GLU B 1 139 ? -22.688 3.945 -4.734 1 98.75 139 GLU B O 1
ATOM 2599 N N . ASN B 1 140 ? -22.703 5.16 -2.885 1 98.06 140 ASN B N 1
ATOM 2600 C CA . ASN B 1 140 ? -21.875 6.199 -3.492 1 98.06 140 ASN B CA 1
ATOM 2601 C C . ASN B 1 140 ? -20.5 5.672 -3.891 1 98.06 140 ASN B C 1
ATOM 2603 O O . ASN B 1 140 ? -20.016 5.965 -4.98 1 98.06 140 ASN B O 1
ATOM 2607 N N . TYR B 1 141 ? -19.938 4.938 -2.994 1 98.69 141 TYR B N 1
ATOM 2608 C CA . TYR B 1 141 ? -18.641 4.34 -3.301 1 98.69 141 TYR B CA 1
ATOM 2609 C C . TYR B 1 141 ? -18.734 3.475 -4.555 1 98.69 141 TYR B C 1
ATOM 2611 O O . TYR B 1 141 ? -17.906 3.605 -5.461 1 98.69 141 TYR B O 1
ATOM 2619 N N . VAL B 1 142 ? -19.688 2.561 -4.59 1 98.75 142 VAL B N 1
ATOM 2620 C CA . VAL B 1 142 ? -19.797 1.59 -5.676 1 98.75 142 VAL B CA 1
ATOM 2621 C C . VAL B 1 142 ? -20.016 2.318 -7 1 98.75 142 VAL B C 1
ATOM 2623 O O . VAL B 1 142 ? -19.453 1.938 -8.023 1 98.75 142 VAL B O 1
ATOM 2626 N N . LEU B 1 143 ? -20.75 3.379 -6.945 1 98.12 143 LEU B N 1
ATOM 2627 C CA . LEU B 1 143 ? -21.031 4.16 -8.148 1 98.12 143 LEU B CA 1
ATOM 2628 C C . LEU B 1 143 ? -19.75 4.82 -8.664 1 98.12 143 LEU B C 1
ATOM 2630 O O . LEU B 1 143 ? -19.547 4.918 -9.883 1 98.12 143 LEU B O 1
ATOM 2634 N N . ARG B 1 144 ? -18.938 5.223 -7.781 1 97.31 144 ARG B N 1
ATOM 2635 C CA . ARG B 1 144 ? -17.766 6.02 -8.148 1 97.31 144 ARG B CA 1
ATOM 2636 C C . ARG B 1 144 ? -16.594 5.129 -8.539 1 97.31 144 ARG B C 1
ATOM 2638 O O . ARG B 1 144 ? -15.914 5.395 -9.531 1 97.31 144 ARG B O 1
ATOM 2645 N N . ASP B 1 145 ? -16.438 4.016 -7.77 1 97.56 145 ASP B N 1
ATOM 2646 C CA . ASP B 1 145 ? -15.227 3.211 -7.965 1 97.56 145 ASP B CA 1
ATOM 2647 C C . ASP B 1 145 ? -15.516 1.996 -8.844 1 97.56 145 ASP B C 1
ATOM 2649 O O . ASP B 1 145 ? -14.594 1.374 -9.375 1 97.56 145 ASP B O 1
ATOM 2653 N N . LYS B 1 146 ? -16.75 1.604 -9.008 1 97.69 146 LYS B N 1
ATOM 2654 C CA . LYS B 1 146 ? -17.203 0.508 -9.852 1 97.69 146 LYS B CA 1
ATOM 2655 C C . LYS B 1 146 ? -16.359 -0.742 -9.648 1 97.69 146 LYS B C 1
ATOM 2657 O O . LYS B 1 146 ? -15.797 -1.283 -10.602 1 97.69 146 LYS B O 1
ATOM 2662 N N . PRO B 1 147 ? -16.297 -1.244 -8.352 1 97.56 147 PRO B N 1
ATOM 2663 C CA . PRO B 1 147 ? -15.406 -2.357 -8.023 1 97.56 147 PRO B CA 1
ATOM 2664 C C . PRO B 1 147 ? -15.992 -3.717 -8.391 1 97.56 147 PRO B C 1
ATOM 2666 O O . PRO B 1 147 ? -15.938 -4.66 -7.598 1 97.56 147 PRO B O 1
ATOM 2669 N N . TYR B 1 148 ? -16.453 -3.91 -9.602 1 97 148 TYR B N 1
ATOM 2670 C CA . TYR B 1 148 ? -17.234 -5.078 -10.016 1 97 148 TYR B CA 1
ATOM 2671 C C . TYR B 1 148 ? -16.312 -6.273 -10.266 1 97 148 TYR B C 1
ATOM 2673 O O . TYR B 1 148 ? -16.734 -7.426 -10.117 1 97 148 TYR B O 1
ATOM 2681 N N . GLY B 1 149 ? -15.125 -6.016 -10.648 1 94.5 149 GLY B N 1
ATOM 2682 C CA . GLY B 1 149 ? -14.18 -7.078 -10.953 1 94.5 149 GLY B CA 1
ATOM 2683 C C . GLY B 1 149 ? -13.273 -7.418 -9.789 1 94.5 149 GLY B C 1
ATOM 2684 O O . GLY B 1 149 ? -12.297 -8.156 -9.945 1 94.5 149 GLY B O 1
ATOM 2685 N N . CYS B 1 150 ? -13.578 -6.91 -8.547 1 95.12 150 CYS B N 1
ATOM 2686 C CA . CYS B 1 150 ? -12.734 -7.109 -7.367 1 95.12 150 CYS B CA 1
ATOM 2687 C C . CYS B 1 150 ? -13.469 -7.922 -6.309 1 95.12 150 CYS B C 1
ATOM 2689 O O . CYS B 1 150 ? -14.578 -7.574 -5.91 1 95.12 150 CYS B O 1
ATOM 2691 N N . ALA B 1 151 ? -12.719 -8.961 -5.871 1 93.5 151 ALA B N 1
ATOM 2692 C CA . ALA B 1 151 ? -13.273 -9.688 -4.73 1 93.5 151 ALA B CA 1
ATOM 2693 C C . ALA B 1 151 ? -13.508 -8.758 -3.545 1 93.5 151 ALA B C 1
ATOM 2695 O O . ALA B 1 151 ? -12.688 -7.875 -3.273 1 93.5 151 ALA B O 1
ATOM 2696 N N . ALA B 1 152 ? -14.664 -8.914 -2.848 1 97.62 152 ALA B N 1
ATOM 2697 C CA . ALA B 1 152 ? -15.031 -8.148 -1.661 1 97.62 152 ALA B CA 1
ATOM 2698 C C . ALA B 1 152 ? -15.547 -6.762 -2.045 1 97.62 152 ALA B C 1
ATOM 2700 O O . ALA B 1 152 ? -15.82 -5.93 -1.174 1 97.62 152 ALA B O 1
ATOM 2701 N N . ALA B 1 153 ? -15.57 -6.41 -3.338 1 98.19 153 ALA B N 1
ATOM 2702 C CA . ALA B 1 153 ? -16.25 -5.242 -3.887 1 98.19 153 ALA B CA 1
ATOM 2703 C C . ALA B 1 153 ? -15.547 -3.951 -3.49 1 98.19 153 ALA B C 1
ATOM 2705 O O . ALA B 1 153 ? -16.188 -2.947 -3.186 1 98.19 153 ALA B O 1
ATOM 2706 N N . PHE B 1 154 ? -14.227 -3.961 -3.504 1 98.31 154 PHE B N 1
ATOM 2707 C CA . PHE B 1 154 ? -13.523 -2.699 -3.299 1 98.31 154 PHE B CA 1
ATOM 2708 C C . PHE B 1 154 ? -12.164 -2.725 -3.979 1 98.31 154 PHE B C 1
ATOM 2710 O O . PHE B 1 154 ? -11.625 -3.797 -4.266 1 98.31 154 PHE B O 1
ATOM 2717 N N . LYS B 1 155 ? -11.648 -1.546 -4.223 1 97.31 155 LYS B N 1
ATOM 2718 C CA . LYS B 1 155 ? -10.281 -1.293 -4.68 1 97.31 155 LYS B CA 1
ATOM 2719 C C . LYS B 1 155 ? -9.492 -0.51 -3.633 1 97.31 155 LYS B C 1
ATOM 2721 O O . LYS B 1 155 ? -9.688 0.697 -3.479 1 97.31 155 LYS B O 1
ATOM 2726 N N . SER B 1 156 ? -8.555 -1.214 -2.998 1 97 156 SER B N 1
ATOM 2727 C CA . SER B 1 156 ? -7.824 -0.578 -1.906 1 97 156 SER B CA 1
ATOM 2728 C C . SER B 1 156 ? -6.879 0.5 -2.426 1 97 156 SER B C 1
ATOM 2730 O O . SER B 1 156 ? -6.469 1.391 -1.677 1 97 156 SER B O 1
ATOM 2732 N N . GLU B 1 157 ? -6.461 0.421 -3.684 1 95.31 157 GLU B N 1
ATOM 2733 C CA . GLU B 1 157 ? -5.504 1.35 -4.273 1 95.31 157 GLU B CA 1
ATOM 2734 C C . GLU B 1 157 ? -6.188 2.639 -4.719 1 95.31 157 GLU B C 1
ATOM 2736 O O . GLU B 1 157 ? -5.523 3.59 -5.137 1 95.31 157 GLU B O 1
ATOM 2741 N N . GLY B 1 158 ? -7.484 2.715 -4.625 1 95.75 158 GLY B N 1
ATOM 2742 C CA . GLY B 1 158 ? -8.266 3.889 -4.98 1 95.75 158 GLY B CA 1
ATOM 2743 C C . GLY B 1 158 ? -9.141 4.391 -3.842 1 95.75 158 GLY B C 1
ATOM 2744 O O . GLY B 1 158 ? -8.672 4.531 -2.711 1 95.75 158 GLY B O 1
ATOM 2745 N N . LEU B 1 159 ? -10.398 4.742 -4.23 1 97.94 159 LEU B N 1
ATOM 2746 C CA . LEU B 1 159 ? -11.336 5.312 -3.271 1 97.94 159 LEU B CA 1
ATOM 2747 C C . LEU B 1 159 ? -11.672 4.305 -2.174 1 97.94 159 LEU B C 1
ATOM 2749 O O . LEU B 1 159 ? -12.125 4.684 -1.092 1 97.94 159 LEU B O 1
ATOM 2753 N N . GLY B 1 160 ? -11.375 3.018 -2.428 1 98.5 160 GLY B N 1
ATOM 2754 C CA . GLY B 1 160 ? -11.719 1.967 -1.481 1 98.5 160 GLY B CA 1
ATOM 2755 C C . GLY B 1 160 ? -11.039 2.133 -0.135 1 98.5 160 GLY B C 1
ATOM 2756 O O . GLY B 1 160 ? -11.523 1.625 0.877 1 98.5 160 GLY B O 1
ATOM 2757 N N . ILE B 1 161 ? -9.914 2.824 -0.095 1 98.56 161 ILE B N 1
ATOM 2758 C CA . ILE B 1 161 ? -9.18 3.047 1.142 1 98.56 161 ILE B CA 1
ATOM 2759 C C . ILE B 1 161 ? -10.07 3.752 2.158 1 98.56 161 ILE B C 1
ATOM 2761 O O . ILE B 1 161 ? -9.875 3.617 3.367 1 98.56 161 ILE B O 1
ATOM 2765 N N . ALA B 1 162 ? -11.078 4.516 1.736 1 98.38 162 ALA B N 1
ATOM 2766 C CA . ALA B 1 162 ? -11.977 5.293 2.584 1 98.38 162 ALA B CA 1
ATOM 2767 C C . ALA B 1 162 ? -12.984 4.387 3.291 1 98.38 162 ALA B C 1
ATOM 2769 O O . ALA B 1 162 ? -13.68 4.82 4.215 1 98.38 162 ALA B O 1
ATOM 2770 N N . LEU B 1 163 ? -13.039 3.137 2.887 1 98.75 163 LEU B N 1
ATOM 2771 C CA . LEU B 1 163 ? -13.969 2.182 3.486 1 98.75 163 LEU B CA 1
ATOM 2772 C C . LEU B 1 163 ? -13.375 1.562 4.746 1 98.75 163 LEU B C 1
ATOM 2774 O O . LEU B 1 163 ? -14.086 0.92 5.523 1 98.75 163 LEU B O 1
ATOM 2778 N N . PHE B 1 164 ? -12.094 1.788 5.02 1 98.75 164 PHE B N 1
ATOM 2779 C CA . PHE B 1 164 ? -11.367 0.963 5.977 1 98.75 164 PHE B CA 1
ATOM 2780 C C . PHE B 1 164 ? -11.117 1.73 7.27 1 98.75 164 PHE B C 1
ATOM 2782 O O . PHE B 1 164 ? -10.914 2.947 7.246 1 98.75 164 PHE B O 1
ATOM 2789 N N . ASP B 1 165 ? -11.039 0.991 8.367 1 98.31 165 ASP B N 1
ATOM 2790 C CA . ASP B 1 165 ? -10.531 1.486 9.641 1 98.31 165 ASP B CA 1
ATOM 2791 C C . ASP B 1 165 ? -9.031 1.237 9.766 1 98.31 165 ASP B C 1
ATOM 2793 O O . ASP B 1 165 ? -8.305 2.059 10.328 1 98.31 165 ASP B O 1
ATOM 2797 N N . ARG B 1 166 ? -8.641 0.121 9.266 1 98.19 166 ARG B N 1
ATOM 2798 C CA . ARG B 1 166 ? -7.219 -0.216 9.234 1 98.19 166 ARG B CA 1
ATOM 2799 C C . ARG B 1 166 ? -6.969 -1.459 8.391 1 98.19 166 ARG B C 1
ATOM 2801 O O . ARG B 1 166 ? -7.887 -2.244 8.141 1 98.19 166 ARG B O 1
ATOM 2808 N N . ILE B 1 167 ? -5.781 -1.644 7.988 1 98.69 167 ILE B N 1
ATOM 2809 C CA . ILE B 1 167 ? -5.301 -2.807 7.25 1 98.69 167 ILE B CA 1
ATOM 2810 C C . ILE B 1 167 ? -4.172 -3.48 8.023 1 98.69 167 ILE B C 1
ATOM 2812 O O . ILE B 1 167 ? -3.277 -2.809 8.539 1 98.69 167 ILE B O 1
ATOM 2816 N N . GLU B 1 168 ? -4.27 -4.742 8.211 1 98.44 168 GLU B N 1
ATOM 2817 C CA . GLU B 1 168 ? -3.199 -5.547 8.797 1 98.44 168 GLU B CA 1
ATOM 2818 C C . GLU B 1 168 ? -2.59 -6.492 7.766 1 98.44 168 GLU B C 1
ATOM 2820 O O . GLU B 1 168 ? -3.293 -7.324 7.184 1 98.44 168 GLU B O 1
ATOM 2825 N N . GLY B 1 169 ? -1.315 -6.422 7.605 1 97.62 169 GLY B N 1
ATOM 2826 C CA . GLY B 1 169 ? -0.571 -7.234 6.656 1 97.62 169 GLY B CA 1
ATOM 2827 C C . GLY B 1 169 ? 0.89 -6.84 6.551 1 97.62 169 GLY B C 1
ATOM 2828 O O . GLY B 1 169 ? 1.325 -5.875 7.184 1 97.62 169 GLY B O 1
ATOM 2829 N N . GLU B 1 170 ? 1.602 -7.551 5.684 1 97.44 170 GLU B N 1
ATOM 2830 C CA . GLU B 1 170 ? 3.039 -7.305 5.605 1 97.44 170 GLU B CA 1
ATOM 2831 C C . GLU B 1 170 ? 3.422 -6.719 4.25 1 97.44 170 GLU B C 1
ATOM 2833 O O . GLU B 1 170 ? 4.531 -6.211 4.078 1 97.44 170 GLU B O 1
ATOM 2838 N N . ASP B 1 171 ? 2.586 -6.852 3.352 1 98.44 171 ASP B N 1
ATOM 2839 C CA . ASP B 1 171 ? 2.793 -6.398 1.979 1 98.44 171 ASP B CA 1
ATOM 2840 C C . ASP B 1 171 ? 1.516 -5.797 1.401 1 98.44 171 ASP B C 1
ATOM 2842 O O . ASP B 1 171 ? 0.566 -6.52 1.091 1 98.44 171 ASP B O 1
ATOM 2846 N N . PRO B 1 172 ? 1.533 -4.465 1.208 1 97.5 172 PRO B N 1
ATOM 2847 C CA . PRO B 1 172 ? 0.312 -3.844 0.693 1 97.5 172 PRO B CA 1
ATOM 2848 C C . PRO B 1 172 ? -0.09 -4.379 -0.68 1 97.5 172 PRO B C 1
ATOM 2850 O O . PRO B 1 172 ? -1.269 -4.344 -1.04 1 97.5 172 PRO B O 1
ATOM 2853 N N . ASN B 1 173 ? 0.839 -4.926 -1.468 1 98.38 173 ASN B N 1
ATOM 2854 C CA . ASN B 1 173 ? 0.549 -5.422 -2.809 1 98.38 173 ASN B CA 1
ATOM 2855 C C . ASN B 1 173 ? -0.217 -6.742 -2.764 1 98.38 173 ASN B C 1
ATOM 2857 O O . ASN B 1 173 ? -0.865 -7.121 -3.74 1 98.38 173 ASN B O 1
ATOM 2861 N N . ALA B 1 174 ? -0.103 -7.438 -1.64 1 98.44 174 ALA B N 1
ATOM 2862 C CA . ALA B 1 174 ? -0.835 -8.688 -1.484 1 98.44 174 ALA B CA 1
ATOM 2863 C C . ALA B 1 174 ? -2.342 -8.453 -1.522 1 98.44 174 ALA B C 1
ATOM 2865 O O . ALA B 1 174 ? -3.084 -9.227 -2.137 1 98.44 174 ALA B O 1
ATOM 2866 N N . LEU B 1 175 ? -2.773 -7.414 -0.868 1 98.19 175 LEU B N 1
ATOM 2867 C CA . LEU B 1 175 ? -4.195 -7.082 -0.855 1 98.19 175 LEU B CA 1
ATOM 2868 C C . LEU B 1 175 ? -4.695 -6.789 -2.266 1 98.19 175 LEU B C 1
ATOM 2870 O O . LEU B 1 175 ? -5.836 -7.113 -2.604 1 98.19 175 LEU B O 1
ATOM 2874 N N . ILE B 1 176 ? -3.82 -6.176 -3.072 1 97.69 176 ILE B N 1
ATOM 2875 C CA . ILE B 1 176 ? -4.188 -5.84 -4.441 1 97.69 176 ILE B CA 1
ATOM 2876 C C . ILE B 1 176 ? -4.195 -7.102 -5.301 1 97.69 176 ILE B C 1
ATOM 2878 O O . ILE B 1 176 ? -5.027 -7.242 -6.203 1 97.69 176 ILE B O 1
ATOM 2882 N N . GLY B 1 177 ? -3.209 -8.023 -4.992 1 97.75 177 GLY B N 1
ATOM 2883 C CA . GLY B 1 177 ? -3.377 -9.281 -5.707 1 97.75 177 GLY B CA 1
ATOM 2884 C C . GLY B 1 177 ? -2.064 -9.984 -5.988 1 97.75 177 GLY B C 1
ATOM 2885 O O . GLY B 1 177 ? -2.053 -11.094 -6.523 1 97.75 177 GLY B O 1
ATOM 2886 N N . LEU B 1 178 ? -0.989 -9.375 -5.668 1 98.69 178 LEU B N 1
ATOM 2887 C CA . LEU B 1 178 ? 0.311 -9.992 -5.906 1 98.69 178 LEU B CA 1
ATOM 2888 C C . LEU B 1 178 ? 1.3 -9.617 -4.805 1 98.69 178 LEU B C 1
ATOM 2890 O O . LEU B 1 178 ? 1.805 -8.492 -4.777 1 98.69 178 LEU B O 1
ATOM 2894 N N . PRO B 1 179 ? 1.626 -10.555 -3.879 1 98.62 179 PRO B N 1
ATOM 2895 C CA . PRO B 1 179 ? 2.6 -10.273 -2.82 1 98.62 179 PRO B CA 1
ATOM 2896 C C . PRO B 1 179 ? 4.02 -10.109 -3.355 1 98.62 179 PRO B C 1
ATOM 2898 O O . PRO B 1 179 ? 4.75 -11.094 -3.494 1 98.62 179 PRO B O 1
ATOM 2901 N N . LEU B 1 180 ? 4.457 -8.922 -3.525 1 98.75 180 LEU B N 1
ATOM 2902 C CA . LEU B 1 180 ? 5.711 -8.641 -4.219 1 98.75 180 LEU B CA 1
ATOM 2903 C C . LEU B 1 180 ? 6.906 -8.945 -3.324 1 98.75 180 LEU B C 1
ATOM 2905 O O . LEU B 1 180 ? 7.969 -9.336 -3.814 1 98.75 180 LEU B O 1
ATOM 2909 N N . ILE B 1 181 ? 6.758 -8.734 -1.98 1 98.69 181 ILE B N 1
ATOM 2910 C CA . ILE B 1 181 ? 7.875 -9.039 -1.09 1 98.69 181 ILE B CA 1
ATOM 2911 C C . ILE B 1 181 ? 8.203 -10.531 -1.158 1 98.69 181 ILE B C 1
ATOM 2913 O O . ILE B 1 181 ? 9.359 -10.906 -1.378 1 98.69 181 ILE B O 1
ATOM 2917 N N . LYS B 1 182 ? 7.191 -11.375 -1.048 1 98.69 182 LYS B N 1
ATOM 2918 C CA . LYS B 1 182 ? 7.398 -12.82 -1.178 1 98.69 182 LYS B CA 1
ATOM 2919 C C . LYS B 1 182 ? 7.914 -13.172 -2.566 1 98.69 182 LYS B C 1
ATOM 2921 O O . LYS B 1 182 ? 8.828 -13.992 -2.703 1 98.69 182 LYS B O 1
ATOM 2926 N N . LEU B 1 183 ? 7.359 -12.57 -3.572 1 98.62 183 LEU B N 1
ATOM 2927 C CA . LEU B 1 183 ? 7.746 -12.891 -4.941 1 98.62 183 LEU B CA 1
ATOM 2928 C C . LEU B 1 183 ? 9.219 -12.57 -5.18 1 98.62 183 LEU B C 1
ATOM 2930 O O . LEU B 1 183 ? 9.938 -13.359 -5.797 1 98.62 183 LEU B O 1
ATOM 2934 N N . THR B 1 184 ? 9.656 -11.406 -4.738 1 97.81 184 THR B N 1
ATOM 2935 C CA . THR B 1 184 ? 11.047 -11.023 -4.93 1 97.81 184 THR B CA 1
ATOM 2936 C C . THR B 1 184 ? 11.984 -12.031 -4.266 1 97.81 184 THR B C 1
ATOM 2938 O O . THR B 1 184 ? 13.023 -12.383 -4.824 1 97.81 184 THR B O 1
ATOM 2941 N N . ASN B 1 185 ? 11.617 -12.5 -3.074 1 97.44 185 ASN B N 1
ATOM 2942 C CA . ASN B 1 185 ? 12.398 -13.523 -2.398 1 97.44 185 ASN B CA 1
ATOM 2943 C C . ASN B 1 185 ? 12.438 -14.82 -3.201 1 97.44 185 ASN B C 1
ATOM 2945 O O . ASN B 1 185 ? 13.492 -15.445 -3.34 1 97.44 185 ASN B O 1
ATOM 2949 N N . MET B 1 186 ? 11.328 -15.25 -3.707 1 97.88 186 MET B N 1
ATOM 2950 C CA . MET B 1 186 ? 11.227 -16.484 -4.488 1 97.88 186 MET B CA 1
ATOM 2951 C C . MET B 1 186 ? 12.078 -16.391 -5.75 1 97.88 186 MET B C 1
ATOM 2953 O O . MET B 1 186 ? 12.789 -17.344 -6.086 1 97.88 186 MET B O 1
ATOM 2957 N N . LEU B 1 187 ? 11.953 -15.266 -6.445 1 96.75 187 LEU B N 1
ATOM 2958 C CA . LEU B 1 187 ? 12.727 -15.062 -7.66 1 96.75 187 LEU B CA 1
ATOM 2959 C C . LEU B 1 187 ? 14.227 -15.133 -7.371 1 96.75 187 LEU B C 1
ATOM 2961 O O . LEU B 1 187 ? 14.969 -15.805 -8.086 1 96.75 187 LEU B O 1
ATOM 2965 N N . THR B 1 188 ? 14.625 -14.461 -6.312 1 94.19 188 THR B N 1
ATOM 2966 C CA . THR B 1 188 ? 16.031 -14.484 -5.914 1 94.19 188 THR B CA 1
ATOM 2967 C C . THR B 1 188 ? 16.484 -15.914 -5.609 1 94.19 188 THR B C 1
ATOM 2969 O O . THR B 1 188 ? 17.562 -16.328 -6.02 1 94.19 188 THR B O 1
ATOM 2972 N N . THR B 1 189 ? 15.641 -16.641 -4.941 1 93.81 189 THR B N 1
ATOM 2973 C CA . THR B 1 189 ? 15.938 -18.031 -4.582 1 93.81 189 THR B CA 1
ATOM 2974 C C . THR B 1 189 ? 16.125 -18.875 -5.832 1 93.81 189 THR B C 1
ATOM 2976 O O . THR B 1 189 ? 16.938 -19.812 -5.832 1 93.81 189 THR B O 1
ATOM 2979 N N . MET B 1 190 ? 15.484 -18.531 -6.906 1 94.12 190 MET B N 1
ATOM 2980 C CA . MET B 1 190 ? 15.57 -19.312 -8.133 1 94.12 190 MET B CA 1
ATOM 2981 C C . MET B 1 190 ? 16.578 -18.703 -9.102 1 94.12 190 MET B C 1
ATOM 2983 O O . MET B 1 190 ? 16.594 -19.031 -10.281 1 94.12 190 MET B O 1
ATOM 2987 N N . GLY B 1 191 ? 17.297 -17.703 -8.633 1 91.81 191 GLY B N 1
ATOM 2988 C CA . GLY B 1 191 ? 18.469 -17.234 -9.375 1 91.81 191 GLY B CA 1
ATOM 2989 C C . GLY B 1 191 ? 18.188 -16.016 -10.227 1 91.81 191 GLY B C 1
ATOM 2990 O O . GLY B 1 191 ? 18.984 -15.656 -11.086 1 91.81 191 GLY B O 1
ATOM 2991 N N . VAL B 1 192 ? 17.047 -15.453 -10.047 1 93.38 192 VAL B N 1
ATOM 2992 C CA . VAL B 1 192 ? 16.719 -14.234 -10.781 1 93.38 192 VAL B CA 1
ATOM 2993 C C . VAL B 1 192 ? 17.172 -13.008 -9.984 1 93.38 192 VAL B C 1
ATOM 2995 O O . VAL B 1 192 ? 16.797 -12.852 -8.82 1 93.38 192 VAL B O 1
ATOM 2998 N N . LYS B 1 193 ? 17.953 -12.164 -10.547 1 91.38 193 LYS B N 1
ATOM 2999 C CA . LYS B 1 193 ? 18.391 -10.93 -9.891 1 91.38 193 LYS B CA 1
ATOM 3000 C C . LYS B 1 193 ? 17.344 -9.828 -10.039 1 91.38 193 LYS B C 1
ATOM 3002 O O . LYS B 1 193 ? 17.078 -9.367 -11.148 1 91.38 193 LYS B O 1
ATOM 3007 N N . ILE B 1 194 ? 16.766 -9.406 -8.961 1 93.75 194 ILE B N 1
ATOM 3008 C CA . ILE B 1 194 ? 15.758 -8.359 -8.969 1 93.75 194 ILE B CA 1
ATOM 3009 C C . ILE B 1 194 ? 16.422 -7.004 -8.75 1 93.75 194 ILE B C 1
ATOM 3011 O O . ILE B 1 194 ? 16.047 -6.016 -9.391 1 93.75 194 ILE B O 1
ATOM 3015 N N . LEU B 1 195 ? 17.344 -7.016 -7.789 1 94.38 195 LEU B N 1
ATOM 3016 C CA . LEU B 1 195 ? 18.078 -5.793 -7.484 1 94.38 195 LEU B CA 1
ATOM 3017 C C . LEU B 1 195 ? 19.5 -5.867 -8.031 1 94.38 195 LEU B C 1
ATOM 3019 O O . LEU B 1 195 ? 20.047 -6.957 -8.18 1 94.38 195 LEU B O 1
#

Radius of gyration: 22.03 Å; Cα contacts (8 Å, |Δi|>4): 864; chains: 2; bounding box: 53×64×47 Å

InterPro domains:
  IPR003697 Nucleoside triphosphate pyrophosphatase Maf-like protein [MF_00528] (6-192)
  IPR003697 Nucleoside triphosphate pyrophosphatase Maf-like protein [PF02545] (7-189)
  IPR003697 Nucleoside triphosphate pyrophosphatase Maf-like protein [PIRSF006305] (6-190)
  IPR003697 Nucleoside triphosphate pyrophosphatase Maf-like protein [PTHR43213] (5-190)
  IPR003697 Nucleoside triphosphate pyrophosphatase Maf-like protein [TIGR00172] (5-187)
  IPR003697 Nucleoside triphosphate pyrophosphatase Maf-like protein [cd00555] (7-187)
  IPR029001 Inosine triphosphate pyrophosphatase-like [G3DSA:3.90.950.10] (5-195)
  IPR029001 Inosine triphosphate pyrophosphatase-like [SSF52972] (4-188)

pLDDT: mean 95.87, std 8.08, range [32.91, 98.88]

Solvent-accessible surface area (backbone atoms only — not comparable to full-atom values): 20430 Å² total; per-residue (Å²): 125,89,80,68,66,51,40,31,37,29,46,77,51,68,61,44,51,58,56,45,44,39,62,49,76,80,58,48,70,43,68,50,86,72,84,86,71,86,59,90,93,55,49,65,62,54,45,14,42,49,48,2,42,48,27,25,57,63,40,31,86,85,38,48,67,23,38,25,34,6,51,26,72,37,36,29,50,79,93,39,74,38,53,55,41,69,38,69,68,49,26,43,51,50,43,61,71,41,38,56,36,58,36,39,35,31,29,12,39,17,47,31,32,38,63,80,67,49,69,51,74,52,72,47,66,33,38,40,31,30,34,77,63,52,71,66,35,46,50,45,39,46,70,73,65,58,31,28,87,22,56,61,40,45,42,68,92,39,55,36,37,66,50,34,70,38,35,45,43,47,44,76,43,27,78,73,55,44,47,51,42,62,46,46,52,52,40,44,73,71,68,44,79,73,79,126,87,80,68,66,50,39,33,38,29,44,78,51,68,62,43,51,58,56,45,43,39,63,48,74,80,58,47,70,44,67,50,86,73,86,85,70,86,60,90,94,55,50,64,63,54,46,14,42,50,49,2,42,49,27,25,56,63,40,30,85,85,37,47,70,22,38,26,34,6,51,26,72,37,35,28,51,81,92,40,76,38,54,55,41,69,40,70,69,48,26,44,50,51,43,60,71,42,39,56,36,57,37,39,36,32,28,12,39,17,47,30,32,40,63,79,67,49,67,50,75,54,74,47,65,33,38,40,32,31,34,77,65,52,72,65,33,46,48,45,40,46,71,72,64,58,29,27,88,22,57,61,39,44,42,69,92,38,53,36,38,67,50,36,70,37,37,43,44,48,44,76,43,27,77,73,53,45,45,51,42,62,47,47,52,53,38,43,74,73,69,44,79,72,80

Organism: NCBI:txid1198232

Secondary structure (DSSP, 8-state):
-----EEEEE---HHHHHHHHTT--S-EE-------PPPTT--HHHHHHHHHHHHHHHTTTT-TTEEEEEEEEEEEETTEEE----SHHHHHHHHHHHTTSEEEEEEEEEEEETTT--EEEEEEEEEEEEPP--HHHHHHHHHHH--TTSGGG--TTTGGGGGEEEEE-S-HHHHHT--HHHHHHHHHHTT----/-----EEEEE---HHHHHHHHTT--S-EE-------PPPTT--HHHHHHHHHHHHHHHTTTT-TTEEEEEEEEEEEETTEEE----SHHHHHHHHHHHTTSEEEEEEEEEEEETTT--EEEEEEEEEEEEPP--HHHHHHHHHHH--TTSGGG--TTTGGGGGEEEEE-S-HHHHHT--HHHHHHHHHHTT----

Foldseek 3Di:
DPCPFAEEELDPDPLQLVVVCVQPVGHHYDHADDDLDDDPPQDQQNSFQVQQVCSQVRCLVVRQAHWYKGKGKWKDFDPDTFAQQQDLVSLLVLLQVCAQGKMKMKMKMKIAGNNVRDIDIDIWIKIFGFHRDDSVRSNVQCVVQVQRHDTSNADCVPPRVVGTPDMDTDAPSVNSHDRVVVVCVVCVVVPHDRD/DPCPFAEEEQDPDPLQLVVVCVQPVGHHYDHADDDLDDDPPQDQQNSFQVQQVCSQVRCLVVRQAHWYKGKGKWKDFDPDTFAQQQDLVSLLVLLQVCAQGKMKMKMKMKIAGNNVRDMDIDIWIKIFGFHRDDSVRSNVQCVVQVQRHDTSNADCVPPRVVGTPDMDTDAPSVNSHDRVVVVCVVCVVVPHDRD

Sequence (390 aa):
MKNHPTLVLASSSPFRKTLLKKIYPNFETASPNIDESFKANESPIELSKRLAFEKATALTPDFPNHLIIGSDQVAMLGDQQLTKPGEFNKAVQQLTRSSGKTIVFYTSLTLLNSKTHESITETDICRVHMKTLSLGEIENYVLRDKPYGCAAAFKSEGLGIALFDRIEGEDPNALIGLPLIKLTNMLTTMGVKILMKNHPTLVLASSSPFRKTLLKKIYPNFETASPNIDESFKANESPIELSKRLAFEKATALTPDFPNHLIIGSDQVAMLGDQQLTKPGEFNKAVQQLTRSSGKTIVFYTSLTLLNSKTHESITETDICRVHMKTLSLGEIENYVLRDKPYGCAAAFKSEGLGIALFDRIEGEDPNALIGLPLIKLTNMLTTMGVKIL

Nearest PDB structures (foldseek):
  4jhc-assembly1_A  TM=9.470E-01  e=6.128E-28  Escherichia coli K-12
  4lu1-assembly1_A  TM=9.526E-01  e=3.038E-27  Escherichia coli K-12
  4p0e-assembly1_A  TM=9.534E-01  e=5.864E-19  Escherichia coli K-12
  4oo0-assembly1_B  TM=9.018E-01  e=6.458E-16  Burkholderia cenocepacia J2315
  2amh-assembly1_A  TM=8.923E-01  e=4.934E-14  Trypanosoma brucei